Protein AF-A0A972XAM2-F1 (afdb_monomer_lite)

Foldseek 3Di:
DPPPVVVVVVCVVCVVVQVVQADPVRDGDCPDDPPPPQDADPVRPDRDPPDPDDDDPVRVVCCVVCVVVVLDDDDDPDDDDDDPPPVVPDRPDDDPVSVVLVVCLVCCLVCVVVDDLVVLLVQQLDPDPSSLLSSLLSLLVDPPSVVCLVVLLVQLVDPRPSNVLSSLNNCLSNLPLVCLVVLLVQCPPPPLSSLQSSLLSLQSHAQVSCLVCLQSLLVSLLVQFDDCVVAPPVCNQSNSSLSNLCCDQVGNNVQSLLVDDLVRNLSNLLSLCQGQALSSNCSNLNSLVPRDDLVSCLLCVVSLLCLLPPARNHNSVNSPNLSSLLSCLVQQALSSLVSLLVLLVPALPDDPSSLVSSLVSLLSFALSSLVSLVVLVVRLVVNPDPDPDDDPPRSSVSSVVSNVSNQFGPDGDDHQHSFKDFAEAEEEDQFKDKAQTDIDGSDPFDKDKAWDFAKPFWGWDDHPRIIITGGHPPDFFKIKTWMKMWGQDPSGIGIYDIYMYIYGNDDDDQAWWKFKDAPNDTPDTDGDSDPDDDLVPDDPVPRDVPVRIKMKTKDKDADQAWDKDKDKDWDQAFKWKDKQNRTFDGGHHGHPTGMDIGDIDTDHGRDIIIMMMMD

Sequence (615 aa):
MGGPLAAAAFFKEMSWHFDLARRCDGSFTYDGAEQFGPGSTEDNTYYGRSTWYGLSPTASHILSYAVPLKQLCISGKDIKPVKAGDETKAPAWLTKQEVADAIAAGRFEQDQKNLSVEELTKALGNWSPTVRCRAAWELVTRPDTRSLVPQLITALEGPDAWLRKGACEALGQFKAPEALPVFIRLLNHEDRGLRWLAARALGNFEADAVAPHVDALLQAFISNAQPNDPIDWSDPLQFANGALSKTLFNGKINAATAKAPKDLLLPALRIAMQLPAGYARCHSTNFLRNQLTAEDTLALTSEIVDMATVLPPGDQMFRNRPAAMEHLAKNLLTEGVSVALALQQVSCHGDAYEHNAGVSAIVKYGDAARWTLPALRQITANCAPDTFPIPPGSYFQQIVQTIDTISSAITAPAMISGLPVANPQVVATKAAKLITLKGVTPGNGPLTYAIVEEPAHGTLSGTPPSVTYTPSDGYQGTDRFTFTVSSETTSGKLESPAGTVSLIVGEAGTGLRGEYVKDGKRLANRVDPAVDFDWSTLPAEEKIDSADVKIQWNGQVLAPETGTYVFSTLSAGGVRLWVNGIRVINEPRDRPPRWTDGAPVDLVEGQRYDVKLAC

Secondary structure (DSSP, 8-state):
--HHHHHHHHHHHTHHHHHHHB-TTSPBP----GGG--PPPTTS-------S-SS-HHHHHHHHHHTTTT------TTPPPPPTT-GGGS--PPPHHHHHHHHHHHHHHHHGGGS-HHHHHHHTT-S-HHHHHHHHHHHHHSTTGGGGHHHHHHHHTSS-HHHHHHHHHHHHHHT-GGGHHHHHHHTT-S-HHHHHHHHHHHTTS-HHHHGGGHHHHHHHHHHT---TTTT-TTSTT-HHHHHHHHHHHHSTTHHHHTTS-HHHHHHHHHHHHH-SBHHHHGGGHHHHHHH--HHHHHHTHHHHHHHHHSPPSB-GGG--HHHHHHHHHHTTBTHHHHHHHHGGGG-TT--HHHHHHHHHHHHHTGGGGGGGHHHHHHHHHHT--SSSSPPTT-HHHHHHHHHHHHHH-------B--S-EE--EEEEESS-EEEE--EE-SSSSPEEEEEEE--SSEEEEEETTEEEEEEPTT--EEEEEEEEEEEEETTEEEEPPPEEEEEEES-----EEEEEEETTEEEEEEEES-----TTTS-TTT----TTEEEEEEEEEE-SSSEEE--EEEESS-EEEEETTEEEEEE-S--S-EEEEPPPEEE-TT-EEEEEEE-

pLDDT: mean 82.42, std 16.93, range [36.44, 98.56]

Radius of gyration: 33.56 Å; chains: 1; bounding box: 102×60×86 Å

Structure (mmCIF, N/CA/C/O backbone):
data_AF-A0A972XAM2-F1
#
_entry.id   AF-A0A972XAM2-F1
#
loop_
_atom_site.group_PDB
_atom_site.id
_atom_site.type_symbol
_atom_site.label_atom_id
_atom_site.label_alt_id
_atom_site.label_comp_id
_atom_site.label_asym_id
_atom_site.label_entity_id
_atom_site.label_seq_id
_atom_site.pdbx_PDB_ins_code
_atom_site.Cartn_x
_atom_site.Cartn_y
_atom_site.Cartn_z
_atom_site.occupancy
_atom_site.B_iso_or_equiv
_atom_site.auth_seq_id
_atom_site.auth_comp_id
_atom_site.auth_asym_id
_atom_site.auth_atom_id
_atom_site.pdbx_PDB_model_num
ATOM 1 N N . MET A 1 1 ? -16.313 12.005 -9.327 1.00 43.72 1 MET A N 1
ATOM 2 C CA . MET A 1 1 ? -17.689 11.489 -9.116 1.00 43.72 1 MET A CA 1
ATOM 3 C C . MET A 1 1 ? -18.483 11.709 -10.404 1.00 43.72 1 MET A C 1
ATOM 5 O O . MET A 1 1 ? -18.327 12.771 -10.991 1.00 43.72 1 MET A O 1
ATOM 9 N N . GLY A 1 2 ? -19.219 10.694 -10.881 1.00 43.75 2 GLY A N 1
ATOM 10 C CA . GLY A 1 2 ? -19.583 10.410 -12.290 1.00 43.75 2 GLY A CA 1
ATOM 11 C C . GLY A 1 2 ? -20.538 11.354 -13.046 1.00 43.75 2 GLY A C 1
ATOM 12 O O . GLY A 1 2 ? -21.367 10.892 -13.827 1.00 43.75 2 GLY A O 1
ATOM 13 N N . GLY A 1 3 ? -20.429 12.665 -12.847 1.00 46.34 3 GLY A N 1
ATOM 14 C CA . GLY A 1 3 ? -21.199 13.656 -13.595 1.00 46.34 3 GLY A CA 1
ATOM 15 C C . GLY A 1 3 ? -22.700 13.679 -13.260 1.00 46.34 3 GLY A C 1
ATOM 16 O O . GLY A 1 3 ? -23.169 12.939 -12.389 1.00 46.34 3 GLY A O 1
ATOM 17 N N . PRO A 1 4 ? -23.476 14.544 -13.938 1.00 47.03 4 PRO A N 1
ATOM 18 C CA . PRO A 1 4 ? -24.871 14.822 -13.586 1.00 47.03 4 PRO A CA 1
ATOM 19 C C . PRO A 1 4 ? -25.782 13.590 -13.640 1.00 47.03 4 PRO A C 1
ATOM 21 O O . PRO A 1 4 ? -26.701 13.472 -12.838 1.00 47.03 4 PRO A O 1
ATOM 24 N N . LEU A 1 5 ? -25.510 12.650 -14.551 1.00 52.50 5 LEU A N 1
ATOM 25 C CA . LEU A 1 5 ? -26.314 11.437 -14.723 1.00 52.50 5 LEU A CA 1
ATOM 26 C C . LEU A 1 5 ? -26.079 10.411 -13.608 1.00 52.50 5 LEU A C 1
ATOM 28 O O . LEU A 1 5 ? -27.045 9.840 -13.108 1.00 52.50 5 LEU A O 1
ATOM 32 N N . ALA A 1 6 ? -24.833 10.210 -13.165 1.00 44.62 6 ALA A N 1
ATOM 33 C CA . ALA A 1 6 ? -24.550 9.326 -12.033 1.00 44.62 6 ALA A CA 1
ATOM 34 C C . ALA A 1 6 ? -25.035 9.936 -10.713 1.00 44.62 6 ALA A C 1
ATOM 36 O O . ALA A 1 6 ? -25.575 9.224 -9.871 1.00 44.62 6 ALA A O 1
ATOM 37 N N . ALA A 1 7 ? -24.909 11.259 -10.557 1.00 42.69 7 ALA A N 1
ATOM 38 C CA . ALA A 1 7 ? -25.496 11.972 -9.428 1.00 42.69 7 ALA A CA 1
ATOM 39 C C . ALA A 1 7 ? -27.028 11.829 -9.422 1.00 42.69 7 ALA A C 1
ATOM 41 O O . ALA A 1 7 ? -27.604 11.500 -8.392 1.00 42.69 7 ALA A O 1
ATOM 42 N N . ALA A 1 8 ? -27.692 11.993 -10.570 1.00 51.84 8 ALA A N 1
ATOM 43 C CA . ALA A 1 8 ? -29.137 11.812 -10.683 1.00 51.84 8 ALA A CA 1
ATOM 44 C C . ALA A 1 8 ? -29.577 10.368 -10.393 1.00 51.84 8 ALA A C 1
ATOM 46 O O . ALA A 1 8 ? -30.571 10.173 -9.701 1.00 51.84 8 ALA A O 1
ATOM 47 N N . ALA A 1 9 ? -28.842 9.360 -10.874 1.00 57.94 9 ALA A N 1
ATOM 48 C CA . ALA A 1 9 ? -29.116 7.957 -10.563 1.00 57.94 9 ALA A CA 1
ATOM 49 C C . ALA A 1 9 ? -28.961 7.674 -9.060 1.00 57.94 9 ALA A C 1
ATOM 51 O O . ALA A 1 9 ? -29.863 7.107 -8.450 1.00 57.94 9 ALA A O 1
ATOM 52 N N . PHE A 1 10 ? -27.881 8.162 -8.446 1.00 52.53 10 PHE A N 1
ATOM 53 C CA . PHE A 1 10 ? -27.646 8.050 -7.008 1.00 52.53 10 PHE A CA 1
ATOM 54 C C . PHE A 1 10 ? -28.742 8.736 -6.182 1.00 52.53 10 PHE A C 1
ATOM 56 O O . PHE A 1 10 ? -29.304 8.128 -5.277 1.00 52.53 10 PHE A O 1
ATOM 63 N N . PHE A 1 11 ? -29.113 9.976 -6.515 1.00 50.47 11 PHE A N 1
ATOM 64 C CA . PHE A 1 11 ? -30.187 10.689 -5.817 1.00 50.47 11 PHE A CA 1
ATOM 65 C C . PHE A 1 11 ? -31.563 10.062 -6.047 1.00 50.47 11 PHE A C 1
ATOM 67 O O . PHE A 1 11 ? -32.406 10.104 -5.155 1.00 50.47 11 PHE A O 1
ATOM 74 N N . LYS A 1 12 ? -31.796 9.443 -7.207 1.00 60.50 12 LYS A N 1
ATOM 75 C CA . LYS A 1 12 ? -33.017 8.678 -7.471 1.00 60.50 12 LYS A CA 1
ATOM 76 C C . LYS A 1 12 ? -33.089 7.440 -6.579 1.00 60.50 12 LYS A C 1
ATOM 78 O O . LYS A 1 12 ? -34.146 7.182 -6.008 1.00 60.50 12 LYS A O 1
ATOM 83 N N . GLU A 1 13 ? -31.980 6.727 -6.399 1.00 50.25 13 GLU A N 1
ATOM 84 C CA . GLU A 1 13 ? -31.909 5.581 -5.485 1.00 50.25 13 GLU A CA 1
ATOM 85 C C . GLU A 1 13 ? -31.932 5.981 -4.009 1.00 50.25 13 GLU A C 1
ATOM 87 O O . GLU A 1 13 ? -32.434 5.219 -3.197 1.00 50.25 13 GLU A O 1
ATOM 92 N N . MET A 1 14 ? -31.455 7.177 -3.660 1.00 46.16 14 MET A N 1
ATOM 93 C CA . MET A 1 14 ? -31.476 7.736 -2.300 1.00 46.16 14 MET A CA 1
ATOM 94 C C . MET A 1 14 ? -32.722 8.591 -2.019 1.00 46.16 14 MET A C 1
ATOM 96 O O . MET A 1 14 ? -32.838 9.188 -0.954 1.00 46.16 14 MET A O 1
ATOM 100 N N . SER A 1 15 ? -33.678 8.671 -2.946 1.00 58.16 15 SER A N 1
ATOM 101 C CA . SER A 1 15 ? -34.875 9.516 -2.794 1.00 58.16 15 SER A CA 1
ATOM 102 C C . SER A 1 15 ? -35.706 9.153 -1.556 1.00 58.16 15 SER A C 1
ATOM 104 O O . SER A 1 15 ? -36.197 10.037 -0.855 1.00 58.16 15 SER A O 1
ATOM 106 N N . TRP A 1 16 ? -35.753 7.865 -1.203 1.00 54.59 16 TRP A N 1
ATOM 107 C CA . TRP A 1 16 ? -36.404 7.366 0.012 1.00 54.59 16 TRP A CA 1
ATOM 108 C C . TRP A 1 16 ? -35.805 7.942 1.307 1.00 54.59 16 TRP A C 1
ATOM 110 O O . TRP A 1 16 ? -36.517 8.086 2.298 1.00 54.59 16 TRP A O 1
ATOM 120 N N . HIS A 1 17 ? -34.516 8.297 1.319 1.00 49.75 17 HIS A N 1
ATOM 121 C CA . HIS A 1 17 ? -33.865 8.900 2.484 1.00 49.75 17 HIS A CA 1
ATOM 122 C C . HIS A 1 17 ? -34.418 10.305 2.755 1.00 49.75 17 HIS A C 1
ATOM 124 O O . HIS A 1 17 ? -34.738 10.643 3.895 1.00 49.75 17 HIS A O 1
ATOM 130 N N . PHE A 1 18 ? -34.605 11.103 1.701 1.00 54.03 18 PHE A N 1
ATOM 131 C CA . PHE A 1 18 ? -35.238 12.416 1.816 1.00 54.03 18 PHE A CA 1
ATOM 132 C C . PHE A 1 18 ? -36.709 12.291 2.221 1.00 54.03 18 PHE A C 1
ATOM 134 O O . PHE A 1 18 ? -37.197 13.096 3.009 1.00 54.03 18 PHE A O 1
ATOM 141 N N . ASP A 1 19 ? -37.400 11.245 1.772 1.00 55.06 19 ASP A N 1
ATOM 142 C CA . ASP A 1 19 ? -38.774 10.958 2.190 1.00 55.06 19 ASP A CA 1
ATOM 143 C C . ASP A 1 19 ? -38.893 10.613 3.683 1.00 55.06 19 ASP A C 1
ATOM 145 O O . ASP A 1 19 ? -39.891 10.974 4.305 1.00 55.06 19 ASP A O 1
ATOM 149 N N . LEU A 1 20 ? -37.870 9.986 4.277 1.00 50.75 20 LEU A N 1
ATOM 150 C CA . LEU A 1 20 ? -37.796 9.711 5.719 1.00 50.75 20 LEU A CA 1
ATOM 151 C C . LEU A 1 20 ? -37.474 10.956 6.562 1.00 50.75 20 LEU A C 1
ATOM 153 O O . LEU A 1 20 ? -37.907 11.044 7.709 1.00 50.75 20 LEU A O 1
ATOM 157 N N . ALA A 1 21 ? -36.722 11.914 6.015 1.00 49.22 21 ALA A N 1
ATOM 158 C CA . ALA A 1 21 ? -36.339 13.155 6.701 1.00 49.22 21 ALA A CA 1
ATOM 159 C C . ALA A 1 21 ? -37.364 14.301 6.536 1.00 49.22 21 ALA A C 1
ATOM 161 O O . ALA A 1 21 ? -37.216 15.377 7.133 1.00 49.22 21 ALA A O 1
ATOM 162 N N . ARG A 1 22 ? -38.397 14.083 5.712 1.00 50.16 22 ARG A N 1
ATOM 163 C CA . ARG A 1 22 ? -39.429 15.056 5.340 1.00 50.16 22 ARG A CA 1
ATOM 164 C C . ARG A 1 22 ? -40.569 15.083 6.357 1.00 50.16 22 ARG A C 1
ATOM 166 O O . ARG A 1 22 ? -41.157 14.061 6.702 1.00 50.16 22 ARG A O 1
ATOM 173 N N . ARG A 1 23 ? -40.918 16.283 6.816 1.00 50.38 23 ARG A N 1
ATOM 174 C CA . ARG A 1 23 ? -42.049 16.534 7.713 1.00 50.38 23 ARG A CA 1
ATOM 175 C C . ARG A 1 23 ? -43.384 16.393 6.984 1.00 50.38 23 ARG A C 1
ATOM 177 O O . ARG A 1 23 ? -43.473 16.422 5.755 1.00 50.38 23 ARG A O 1
ATOM 184 N N . CYS A 1 24 ? -44.453 16.264 7.767 1.00 47.69 24 CYS A N 1
ATOM 185 C CA . CYS A 1 24 ? -45.819 16.107 7.264 1.00 47.69 24 CYS A CA 1
ATOM 186 C C . CYS A 1 24 ? -46.345 17.320 6.472 1.00 47.69 24 CYS A C 1
ATOM 188 O O . CYS A 1 24 ? -47.327 17.171 5.742 1.00 47.69 24 CYS A O 1
ATOM 190 N N . ASP A 1 25 ? -45.694 18.479 6.596 1.00 53.75 25 ASP A N 1
ATOM 191 C CA . ASP A 1 25 ? -45.955 19.718 5.854 1.00 53.75 25 ASP A CA 1
ATOM 192 C C . ASP A 1 25 ? -45.084 19.869 4.589 1.00 53.75 25 ASP A C 1
ATOM 194 O O . ASP A 1 25 ? -45.175 20.875 3.891 1.00 53.75 25 ASP A O 1
ATOM 198 N N . GLY A 1 26 ? -44.251 18.872 4.271 1.00 47.84 26 GLY A N 1
ATOM 199 C CA . GLY A 1 26 ? -43.351 18.895 3.119 1.00 47.84 26 GLY A CA 1
ATOM 200 C C . GLY A 1 26 ? -42.040 19.648 3.354 1.00 47.84 26 GLY A C 1
ATOM 201 O O . GLY A 1 26 ? -41.194 19.651 2.461 1.00 47.84 26 GLY A O 1
ATOM 202 N N . SER A 1 27 ? -41.838 20.240 4.536 1.00 49.47 27 SER A N 1
ATOM 203 C CA . SER A 1 27 ? -40.547 20.810 4.918 1.00 49.47 27 SER A CA 1
ATOM 204 C C . SER A 1 27 ? -39.536 19.708 5.244 1.00 49.47 27 SER A C 1
ATOM 206 O O . SER A 1 27 ? -39.891 18.594 5.635 1.00 49.47 27 SER A O 1
ATOM 208 N N . PHE A 1 28 ? -38.253 20.013 5.084 1.00 46.19 28 PHE A N 1
ATOM 209 C CA . PHE A 1 28 ? -37.171 19.148 5.541 1.00 46.19 28 PHE A CA 1
ATOM 210 C C . PHE A 1 28 ? -36.612 19.714 6.836 1.00 46.19 28 PHE A C 1
ATOM 212 O O . PHE A 1 28 ? -36.442 20.926 6.976 1.00 46.19 28 PHE A O 1
ATOM 219 N N . THR A 1 29 ? -36.325 18.836 7.789 1.00 49.94 29 THR A N 1
ATOM 220 C CA . THR A 1 29 ? -35.647 19.246 9.018 1.00 49.94 29 THR A CA 1
ATOM 221 C C . THR A 1 29 ? -34.199 19.591 8.661 1.00 49.94 29 THR A C 1
ATOM 223 O O . THR A 1 29 ? -33.485 18.746 8.125 1.00 49.94 29 THR A O 1
ATOM 226 N N . TYR A 1 30 ? -33.766 20.831 8.905 1.00 43.16 30 TYR A N 1
ATOM 227 C CA . TYR A 1 30 ? -32.362 21.213 8.744 1.00 43.16 30 TYR A CA 1
ATOM 228 C C . TYR A 1 30 ? -31.538 20.552 9.857 1.00 43.16 30 TYR A C 1
ATOM 230 O O . TYR A 1 30 ? -31.537 21.018 10.993 1.00 43.16 30 TYR A O 1
ATOM 238 N N . ASP A 1 31 ? -30.860 19.452 9.537 1.00 44.59 31 ASP A N 1
ATOM 239 C CA . ASP A 1 31 ? -30.023 18.683 10.470 1.00 44.59 31 ASP A CA 1
ATOM 240 C C . ASP A 1 31 ? -28.552 19.127 10.407 1.00 44.59 31 ASP A C 1
ATOM 242 O O . ASP A 1 31 ? -27.666 18.320 10.161 1.00 44.59 31 ASP A O 1
ATOM 246 N N . GLY A 1 32 ? -28.325 20.442 10.533 1.00 39.44 32 GLY A N 1
ATOM 247 C CA . GLY A 1 32 ? -27.028 21.138 10.553 1.00 39.44 32 GLY A CA 1
ATOM 248 C C . GLY A 1 32 ? -25.772 20.313 10.230 1.00 39.44 32 GLY A C 1
ATOM 249 O O . GLY A 1 32 ? -25.305 19.520 11.045 1.00 39.44 32 GLY A O 1
ATOM 250 N N . ALA A 1 33 ? -25.157 20.581 9.076 1.00 36.44 33 ALA A N 1
ATOM 251 C CA . ALA A 1 33 ? -23.809 20.099 8.789 1.00 36.44 33 ALA A CA 1
ATOM 252 C C . ALA A 1 33 ? -22.767 20.808 9.682 1.00 36.44 33 ALA A C 1
ATOM 254 O O . ALA A 1 33 ? -22.862 22.013 9.930 1.00 36.44 33 ALA A O 1
ATOM 255 N N . GLU A 1 34 ? -21.737 20.063 10.096 1.00 42.72 34 GLU A N 1
ATOM 256 C CA . GLU A 1 34 ? -20.643 20.427 11.020 1.00 42.72 34 GLU A CA 1
ATOM 257 C C . GLU A 1 34 ? -19.979 21.801 10.833 1.00 42.72 34 GLU A C 1
ATOM 259 O O . GLU A 1 34 ? -19.370 22.315 11.769 1.00 42.72 34 GLU A O 1
ATOM 264 N N . GLN A 1 35 ? -20.064 22.419 9.653 1.00 37.56 35 GLN A N 1
ATOM 265 C CA . GLN A 1 35 ? -19.374 23.681 9.366 1.00 37.56 35 GLN A CA 1
ATOM 266 C C . GLN A 1 35 ? -20.064 24.921 9.958 1.00 37.56 35 GLN A C 1
ATOM 268 O O . GLN A 1 35 ? -19.461 25.993 9.968 1.00 37.56 35 GLN A O 1
ATOM 273 N N . PHE A 1 36 ? -21.293 24.793 10.474 1.00 36.88 36 PHE A N 1
ATOM 274 C CA . PHE A 1 36 ? -22.099 25.940 10.920 1.00 36.88 36 PHE A CA 1
ATOM 275 C C . PHE A 1 36 ? -22.473 25.931 12.414 1.00 36.88 36 PHE A C 1
ATOM 277 O O . PHE A 1 36 ? -23.221 26.798 12.860 1.00 36.88 36 PHE A O 1
ATOM 284 N N . GLY A 1 37 ? -21.905 25.014 13.208 1.00 40.12 37 GLY A N 1
ATOM 285 C CA . GLY A 1 37 ? -22.132 24.944 14.657 1.00 40.12 37 GLY A CA 1
ATOM 286 C C . GLY A 1 37 ? -23.519 24.408 15.053 1.00 40.12 37 GLY A C 1
ATOM 287 O O . GLY A 1 37 ? -24.310 24.030 14.188 1.00 40.12 37 GLY A O 1
ATOM 288 N N . PRO A 1 38 ? -23.824 24.318 16.366 1.00 42.91 38 PRO A N 1
ATOM 289 C CA . PRO A 1 38 ? -25.131 23.869 16.834 1.00 42.91 38 PRO A CA 1
ATOM 290 C C . PRO A 1 38 ? -26.201 24.873 16.392 1.00 42.91 38 PRO A C 1
ATOM 292 O O . PRO A 1 38 ? -26.250 25.995 16.892 1.00 42.91 38 PRO A O 1
ATOM 295 N N . GLY A 1 39 ? -27.057 24.474 15.455 1.00 42.88 39 GLY A N 1
ATOM 296 C CA . GLY A 1 39 ? -28.258 25.235 15.130 1.00 42.88 39 GLY A CA 1
ATOM 297 C C . GLY A 1 39 ? -29.283 25.084 16.252 1.00 42.88 39 GLY A C 1
ATOM 298 O O . GLY A 1 39 ? -29.657 23.963 16.588 1.00 42.88 39 GLY A O 1
ATOM 299 N N . SER A 1 40 ? -29.738 26.197 16.825 1.00 44.91 40 SER A N 1
ATOM 300 C CA . SER A 1 40 ? -30.947 26.250 17.653 1.00 44.91 40 SER A CA 1
ATOM 301 C C . SER A 1 40 ? -32.102 26.785 16.812 1.00 44.91 40 SER A C 1
ATOM 303 O O . SER A 1 40 ? -31.956 27.816 16.153 1.00 44.91 40 SER A O 1
ATOM 305 N N . THR A 1 41 ? -33.256 26.128 16.849 1.00 48.50 41 THR A N 1
ATOM 306 C CA . THR A 1 41 ? -34.515 26.736 16.400 1.00 48.50 41 THR A CA 1
ATOM 307 C C . THR A 1 41 ? -34.987 27.772 17.430 1.00 48.50 41 THR A C 1
ATOM 309 O O . THR A 1 41 ? -34.676 27.650 18.614 1.00 48.50 41 THR A O 1
ATOM 312 N N . GLU A 1 42 ? -35.743 28.794 17.004 1.00 45.09 42 GLU A N 1
ATOM 313 C CA . GLU A 1 42 ? -36.267 29.861 17.889 1.00 45.09 42 GLU A CA 1
ATOM 314 C C . GLU A 1 42 ? -37.123 29.335 19.056 1.00 45.09 42 GLU A C 1
ATOM 316 O O . GLU A 1 42 ? -37.267 30.005 20.075 1.00 45.09 42 GLU A O 1
ATOM 321 N N . ASP A 1 43 ? -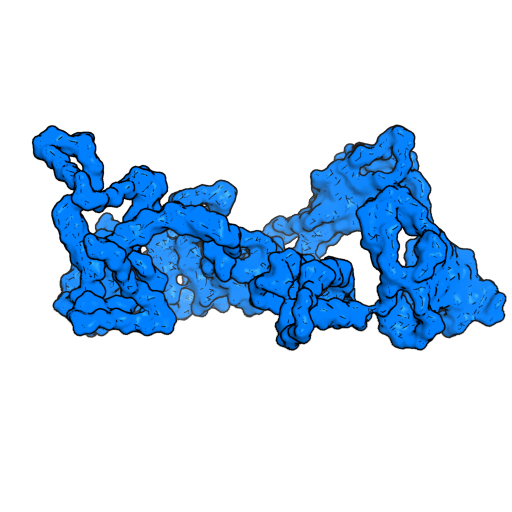37.669 28.125 18.934 1.00 50.66 43 ASP A N 1
ATOM 322 C CA . ASP A 1 43 ? -38.497 27.477 19.950 1.00 50.66 43 ASP A CA 1
ATOM 323 C C . ASP A 1 43 ? -37.708 26.596 20.939 1.00 50.66 43 ASP A C 1
ATOM 325 O O . ASP A 1 43 ? -38.317 25.928 21.775 1.00 50.66 43 ASP A O 1
ATOM 329 N N . ASN A 1 44 ? -36.368 26.580 20.873 1.00 42.97 44 ASN A N 1
ATOM 330 C CA . ASN A 1 44 ? -35.498 25.766 21.734 1.00 42.97 44 ASN A CA 1
ATOM 331 C C . ASN A 1 44 ? -35.802 24.253 21.714 1.00 42.97 44 ASN A C 1
ATOM 333 O O . ASN A 1 44 ? -35.341 23.514 22.587 1.00 42.97 44 ASN A O 1
ATOM 337 N N . THR A 1 45 ? -36.535 23.752 20.717 1.00 45.03 45 THR A N 1
ATOM 338 C CA . THR A 1 45 ? -36.843 22.316 20.615 1.00 45.03 45 THR A CA 1
ATOM 339 C C . THR A 1 45 ? -35.668 21.488 20.090 1.00 45.03 45 THR A C 1
ATOM 341 O O . THR A 1 45 ? -35.720 20.257 20.125 1.00 45.03 45 THR A O 1
ATOM 344 N N . TYR A 1 46 ? -34.581 22.141 19.657 1.00 46.88 46 TYR A N 1
ATOM 345 C CA . TYR A 1 46 ? -33.408 21.480 19.097 1.00 46.88 46 TYR A CA 1
ATOM 346 C C . TYR A 1 46 ? -32.095 21.956 19.736 1.00 46.88 46 TYR A C 1
ATOM 348 O O . TYR A 1 46 ? -31.610 23.054 19.475 1.00 46.88 46 TYR A O 1
ATOM 356 N N . TYR A 1 47 ? -31.499 21.079 20.550 1.00 42.88 47 TYR A N 1
ATOM 357 C CA . TYR A 1 47 ? -30.099 21.128 20.987 1.00 42.88 47 TYR A CA 1
ATOM 358 C C . TYR A 1 47 ? -29.393 19.876 20.455 1.00 42.88 47 TYR A C 1
ATOM 360 O O . TYR A 1 47 ? -29.169 18.907 21.178 1.00 42.88 47 TYR A O 1
ATOM 368 N N . GLY A 1 48 ? -29.086 19.864 19.161 1.00 43.19 48 GLY A N 1
ATOM 369 C CA . GLY A 1 48 ? -28.277 18.815 18.553 1.00 43.19 48 GLY A CA 1
ATOM 370 C C . GLY A 1 48 ? -26.842 19.292 18.384 1.00 43.19 48 GLY A C 1
ATOM 371 O O . GLY A 1 48 ? -26.534 19.968 17.409 1.00 43.19 48 GLY A O 1
ATOM 372 N N . ARG A 1 49 ? -25.928 18.914 19.287 1.00 40.69 49 ARG A N 1
ATOM 373 C CA . ARG A 1 49 ? -24.538 18.706 18.854 1.00 40.69 49 ARG A CA 1
ATOM 374 C C . ARG A 1 49 ? -24.574 17.438 18.007 1.00 40.69 49 ARG A C 1
ATOM 376 O O . ARG A 1 49 ? -24.380 16.354 18.550 1.00 40.69 49 ARG A O 1
ATOM 383 N N . SER A 1 50 ? -24.915 17.548 16.723 1.00 40.88 50 SER A N 1
ATOM 384 C CA . SER A 1 50 ? -24.837 16.415 15.805 1.00 40.88 50 SER A CA 1
ATOM 385 C C . SER A 1 50 ? -23.363 16.020 15.715 1.00 40.88 50 SER A C 1
ATOM 387 O O . SER A 1 50 ? -22.537 16.659 15.072 1.00 40.88 50 SER A O 1
ATOM 389 N N . THR A 1 51 ? -22.977 15.003 16.481 1.00 40.06 51 THR A N 1
ATOM 390 C CA . THR A 1 51 ? -21.642 14.429 16.384 1.00 40.06 51 THR A CA 1
ATOM 391 C C . THR A 1 51 ? -21.611 13.577 15.119 1.00 40.06 51 THR A C 1
ATOM 393 O O . THR A 1 51 ? -22.144 12.471 15.125 1.00 40.06 51 THR A O 1
ATOM 396 N N . TRP A 1 52 ? -21.010 14.115 14.054 1.00 40.62 52 TRP A N 1
ATOM 397 C CA . TRP A 1 52 ? -20.515 13.452 12.834 1.00 40.62 52 TRP A CA 1
ATOM 398 C C . TRP A 1 52 ? -21.514 12.671 11.943 1.00 40.62 52 TRP A C 1
ATOM 400 O O . TRP A 1 52 ? -21.200 12.399 10.789 1.00 40.62 52 TRP A O 1
ATOM 410 N N . TYR A 1 53 ? -22.725 12.327 12.389 1.00 41.84 53 TYR A N 1
ATOM 411 C CA . TYR A 1 53 ? -23.625 11.466 11.611 1.00 41.84 53 TYR A CA 1
ATOM 412 C C . TYR A 1 53 ? -25.077 11.955 11.689 1.00 41.84 53 TYR A C 1
ATOM 414 O O . TYR A 1 53 ? -25.715 11.848 12.736 1.00 41.84 53 TYR A O 1
ATOM 422 N N . GLY A 1 54 ? -25.593 12.489 10.575 1.00 40.22 54 GLY A N 1
ATOM 423 C CA . GLY A 1 54 ? -27.035 12.638 10.359 1.00 40.22 54 GLY A CA 1
ATOM 424 C C . GLY A 1 54 ? -27.725 11.271 10.434 1.00 40.22 54 GLY A C 1
ATOM 425 O O . GLY A 1 54 ? -27.108 10.258 10.099 1.00 40.22 54 GLY A O 1
ATOM 426 N N . LEU A 1 55 ? -28.984 11.252 10.893 1.00 47.94 55 LEU A N 1
ATOM 427 C CA . LEU A 1 55 ? -29.672 10.077 11.468 1.00 47.94 55 LEU A CA 1
ATOM 428 C C . LEU A 1 55 ? -28.948 9.518 12.705 1.00 47.94 55 LEU A C 1
ATOM 430 O O . LEU A 1 55 ? -27.765 9.184 12.677 1.00 47.94 55 LEU A O 1
ATOM 434 N N . SER A 1 56 ? -29.683 9.354 13.813 1.00 47.91 56 SER A N 1
ATOM 435 C CA . SER A 1 56 ? -29.105 8.755 15.021 1.00 47.91 56 SER A CA 1
ATOM 436 C C . SER A 1 56 ? -28.485 7.383 14.692 1.00 47.91 56 SER A C 1
ATOM 438 O O . SER A 1 56 ? -29.015 6.668 13.836 1.00 47.91 56 SER A O 1
ATOM 440 N N . PRO A 1 57 ? -27.396 6.964 15.365 1.00 43.34 57 PRO A N 1
ATOM 441 C CA . PRO A 1 57 ? -26.746 5.673 15.114 1.00 43.34 57 PRO A CA 1
ATOM 442 C C . PRO A 1 57 ? -27.719 4.487 15.110 1.00 43.34 57 PRO A C 1
ATOM 444 O O . PRO A 1 57 ? -27.537 3.531 14.362 1.00 43.34 57 PRO A O 1
ATOM 447 N N . THR A 1 58 ? -28.791 4.576 15.897 1.00 45.56 58 THR A N 1
ATOM 448 C CA . THR A 1 58 ? -29.896 3.616 15.921 1.00 45.56 58 THR A CA 1
ATOM 449 C C . THR A 1 58 ? -30.672 3.588 14.605 1.00 45.56 58 THR A C 1
ATOM 451 O O . THR A 1 58 ? -30.904 2.512 14.061 1.00 45.56 58 THR A O 1
ATOM 454 N N . ALA A 1 59 ? -31.043 4.747 14.061 1.00 51.88 59 ALA A N 1
ATOM 455 C CA . ALA A 1 59 ? -31.751 4.833 12.790 1.00 51.88 59 ALA A CA 1
ATOM 456 C C . ALA A 1 59 ? -30.865 4.354 11.627 1.00 51.88 59 ALA A C 1
ATOM 458 O O . ALA A 1 59 ? -31.301 3.543 10.814 1.00 51.88 59 ALA A O 1
ATOM 459 N N . SER A 1 60 ? -29.590 4.744 11.609 1.00 50.44 60 SER A N 1
ATOM 460 C CA . SER A 1 60 ? -28.618 4.290 10.605 1.00 50.44 60 SER A CA 1
ATOM 461 C C . SER A 1 60 ? -28.336 2.785 10.689 1.00 50.44 60 SER A C 1
ATOM 463 O O . SER A 1 60 ? -28.236 2.126 9.654 1.00 50.44 60 SER A O 1
ATOM 465 N N . HIS A 1 61 ? -28.269 2.209 11.895 1.00 46.31 61 HIS A N 1
ATOM 466 C CA . HIS A 1 61 ? -28.104 0.765 12.093 1.00 46.31 61 HIS A CA 1
ATOM 467 C C . HIS A 1 61 ? -29.330 -0.022 11.616 1.00 46.31 61 HIS A C 1
ATOM 469 O O . HIS A 1 61 ? -29.175 -1.002 10.892 1.00 46.31 61 HIS A O 1
ATOM 475 N N . ILE A 1 62 ? -30.540 0.436 11.959 1.00 52.81 62 ILE A N 1
ATOM 476 C CA . ILE A 1 62 ? -31.795 -0.190 11.517 1.00 52.81 62 ILE A CA 1
ATOM 477 C C . ILE A 1 62 ? -31.893 -0.160 9.992 1.00 52.81 62 ILE A C 1
ATOM 479 O O . ILE A 1 62 ? -32.174 -1.188 9.383 1.00 52.81 62 ILE A O 1
ATOM 483 N N . LEU A 1 63 ? -31.601 0.983 9.365 1.00 56.38 63 LEU A N 1
ATOM 484 C CA . LEU A 1 63 ? -31.608 1.110 7.907 1.00 56.38 63 LEU A CA 1
ATOM 485 C C . LEU A 1 63 ? -30.550 0.200 7.256 1.00 56.38 63 LEU A C 1
ATOM 487 O O . LEU A 1 63 ? -30.877 -0.554 6.343 1.00 56.38 63 LEU A O 1
ATOM 491 N N . SER A 1 64 ? -29.311 0.202 7.757 1.00 47.09 64 SER A N 1
ATOM 492 C CA . SER A 1 64 ? -28.213 -0.611 7.201 1.00 47.09 64 SER A CA 1
ATOM 493 C C . SER A 1 64 ? -28.444 -2.118 7.353 1.00 47.09 64 SER A C 1
ATOM 495 O O . SER A 1 64 ? -28.041 -2.888 6.487 1.00 47.09 64 SER A O 1
ATOM 497 N N . TYR A 1 65 ? -29.101 -2.548 8.432 1.00 48.41 65 TYR A N 1
ATOM 498 C CA . TYR A 1 65 ? -29.459 -3.949 8.660 1.00 48.41 65 TYR A CA 1
ATOM 499 C C . TYR A 1 65 ? -30.672 -4.381 7.827 1.00 48.41 65 TYR A C 1
ATOM 501 O O . TYR A 1 65 ? -30.658 -5.443 7.209 1.00 48.41 65 TYR A O 1
ATOM 509 N N . ALA A 1 66 ? -31.728 -3.566 7.782 1.00 52.44 66 ALA A N 1
ATOM 510 C CA . ALA A 1 66 ? -32.998 -3.960 7.179 1.00 52.44 66 ALA A CA 1
ATOM 511 C C . ALA A 1 66 ? -33.047 -3.782 5.649 1.00 52.44 66 ALA A C 1
ATOM 513 O O . ALA A 1 66 ? -33.832 -4.470 4.989 1.00 52.44 66 ALA A O 1
ATOM 514 N N . VAL A 1 67 ? -32.210 -2.914 5.062 1.00 53.66 67 VAL A N 1
ATOM 515 C CA . VAL A 1 67 ? -32.142 -2.717 3.600 1.00 53.66 67 VAL A CA 1
ATOM 516 C C . VAL A 1 67 ? -31.672 -3.981 2.857 1.00 53.66 67 VAL A C 1
ATOM 518 O O . VAL A 1 67 ? -32.406 -4.427 1.972 1.00 53.66 67 VAL A O 1
ATOM 521 N N . PRO A 1 68 ? -30.544 -4.634 3.212 1.00 45.84 68 PRO A N 1
ATOM 522 C CA . PRO A 1 68 ? -30.116 -5.879 2.562 1.00 45.84 68 PRO A CA 1
ATOM 523 C C . PRO A 1 68 ? -31.128 -7.018 2.717 1.00 45.84 68 PR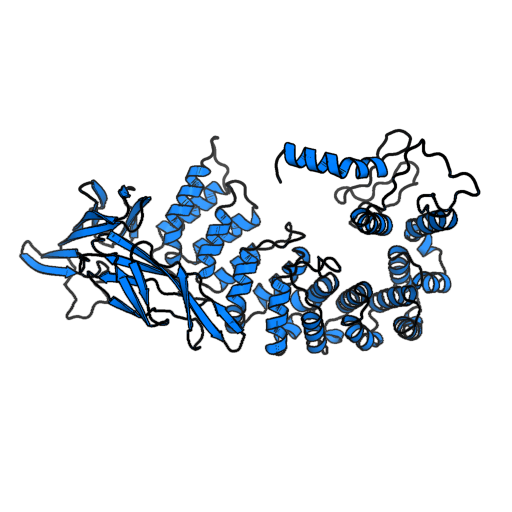O A C 1
ATOM 525 O O . PRO A 1 68 ? -31.293 -7.841 1.819 1.00 45.84 68 PRO A O 1
ATOM 528 N N . LEU A 1 69 ? -31.846 -7.037 3.842 1.00 51.16 69 LEU A N 1
ATOM 529 C CA . LEU A 1 69 ? -32.878 -8.032 4.132 1.00 51.16 69 LEU A CA 1
ATOM 530 C C . LEU A 1 69 ? -34.184 -7.784 3.366 1.00 51.16 69 LEU A C 1
ATOM 532 O O . LEU A 1 69 ? -35.081 -8.623 3.416 1.00 51.16 69 LEU A O 1
ATOM 536 N N . LYS A 1 70 ? -34.313 -6.647 2.662 1.00 54.16 70 LYS A N 1
ATOM 537 C CA . LYS A 1 70 ? -35.566 -6.172 2.049 1.00 54.16 70 LYS A CA 1
ATOM 538 C C . LYS A 1 70 ? -36.716 -6.086 3.059 1.00 54.16 70 LYS A C 1
ATOM 540 O O . LYS A 1 70 ? -37.875 -6.296 2.714 1.00 54.16 70 LYS A O 1
ATOM 545 N N . GLN A 1 71 ? -36.386 -5.782 4.312 1.00 50.53 71 GLN A N 1
ATOM 546 C CA . GLN A 1 71 ? -37.334 -5.695 5.424 1.00 50.53 71 GLN A CA 1
ATOM 547 C C . GLN A 1 71 ? -37.687 -4.247 5.791 1.00 50.53 71 GLN A C 1
ATOM 549 O O . GLN A 1 71 ? -38.434 -4.014 6.738 1.00 50.53 71 GLN A O 1
ATOM 554 N N . LEU A 1 72 ? -37.192 -3.258 5.038 1.00 54.84 72 LEU A N 1
ATOM 555 C CA . LEU A 1 72 ? -37.551 -1.858 5.245 1.00 54.84 72 LEU A CA 1
ATOM 556 C C . LEU A 1 72 ? -38.995 -1.587 4.787 1.00 54.84 72 LEU A C 1
ATOM 558 O O . LEU A 1 72 ? -39.294 -1.654 3.596 1.00 54.84 72 LEU A O 1
ATOM 562 N N . CYS A 1 73 ? -39.883 -1.232 5.717 1.00 53.31 73 CYS A N 1
ATOM 563 C CA . CYS A 1 73 ? -41.244 -0.786 5.409 1.00 53.31 73 CYS A CA 1
ATOM 564 C C . CYS A 1 73 ? -41.372 0.718 5.698 1.00 53.31 73 CYS A C 1
ATOM 566 O O . CYS A 1 73 ? -41.428 1.121 6.857 1.00 53.31 73 CYS A O 1
ATOM 568 N N . ILE A 1 74 ? -41.425 1.554 4.654 1.00 51.50 74 ILE A N 1
ATOM 569 C CA . ILE A 1 74 ? -41.715 2.991 4.791 1.00 51.50 74 ILE A CA 1
ATOM 570 C C . ILE A 1 74 ? -43.235 3.156 4.827 1.00 51.50 74 ILE A C 1
ATOM 572 O O . ILE A 1 74 ? -43.920 2.922 3.829 1.00 51.50 74 ILE A O 1
ATOM 576 N N . SER A 1 75 ? -43.788 3.533 5.979 1.00 52.09 75 SER A N 1
ATOM 577 C CA . SER A 1 75 ? -45.223 3.766 6.117 1.00 52.09 75 SER A CA 1
ATOM 578 C C . SER A 1 75 ? -45.608 5.122 5.528 1.00 52.09 75 SER A C 1
ATOM 580 O O . SER A 1 75 ? -45.551 6.161 6.181 1.00 52.09 75 SER A O 1
ATOM 582 N N . GLY A 1 76 ? -46.030 5.111 4.264 1.00 44.59 76 GLY A N 1
ATOM 583 C CA . GLY A 1 76 ? -46.766 6.232 3.684 1.00 44.59 76 GLY A CA 1
ATOM 584 C C . GLY A 1 76 ? -48.059 6.524 4.463 1.00 44.59 76 GLY A C 1
ATOM 585 O O . GLY A 1 76 ? -48.597 5.659 5.156 1.00 44.59 76 GLY A O 1
ATOM 586 N N . LYS A 1 77 ? -48.577 7.749 4.308 1.00 40.75 77 LYS A N 1
ATOM 587 C CA . LYS A 1 77 ? -49.732 8.331 5.028 1.00 40.75 77 LYS A CA 1
ATOM 588 C C . LYS A 1 77 ? -51.046 7.520 4.933 1.00 40.75 77 LYS A C 1
ATOM 590 O O . LYS A 1 77 ? -51.963 7.787 5.702 1.00 40.75 77 LYS A O 1
ATOM 595 N N . ASP A 1 78 ? -51.114 6.522 4.045 1.00 43.94 78 ASP A N 1
ATOM 596 C CA . ASP A 1 78 ? -52.338 5.802 3.661 1.00 43.94 78 ASP A CA 1
ATOM 597 C C . ASP A 1 78 ? -52.338 4.291 3.982 1.00 43.94 78 ASP A C 1
ATOM 599 O O . ASP A 1 78 ? -53.209 3.552 3.511 1.00 43.94 78 ASP A O 1
ATOM 603 N N . ILE A 1 79 ? -51.391 3.788 4.785 1.00 49.44 79 ILE A N 1
ATOM 604 C CA . ILE A 1 79 ? -51.395 2.365 5.168 1.00 49.44 79 ILE A CA 1
ATOM 605 C C . ILE A 1 79 ? -52.438 2.110 6.266 1.00 49.44 79 ILE A C 1
ATOM 607 O O . ILE A 1 79 ? -52.362 2.650 7.369 1.00 49.44 79 ILE A O 1
ATOM 611 N N . LYS A 1 80 ? -53.425 1.257 5.964 1.00 50.50 80 LYS A N 1
ATOM 612 C CA . LYS A 1 80 ? -54.485 0.870 6.907 1.00 50.50 80 LYS A CA 1
ATOM 613 C C . LYS A 1 80 ? -53.954 -0.149 7.929 1.00 50.50 80 LYS A C 1
ATOM 615 O O . LYS A 1 80 ? -53.304 -1.109 7.515 1.00 50.50 80 LYS A O 1
ATOM 620 N N . PRO A 1 81 ? -54.256 0.003 9.232 1.00 50.94 81 PRO A N 1
ATOM 621 C CA . PRO A 1 81 ? -53.868 -0.977 10.242 1.00 50.94 81 PRO A CA 1
ATOM 622 C C . PRO A 1 81 ? -54.491 -2.349 9.945 1.00 50.94 81 PRO A C 1
ATOM 624 O O . PRO A 1 81 ? -55.630 -2.441 9.477 1.00 50.94 81 PRO A O 1
ATOM 627 N N . VAL A 1 82 ? -53.733 -3.415 10.213 1.00 55.41 82 VAL A N 1
ATOM 628 C CA . VAL A 1 82 ? -54.200 -4.800 10.058 1.00 55.41 82 VAL A CA 1
ATOM 629 C C . VAL A 1 82 ? -55.367 -5.036 11.021 1.00 55.41 82 VAL A C 1
ATOM 631 O O . VAL A 1 82 ? -55.316 -4.632 12.183 1.00 55.41 82 VAL A O 1
ATOM 634 N N . LYS A 1 83 ? -56.452 -5.648 10.533 1.00 53.22 83 LYS A N 1
ATOM 635 C CA . LYS A 1 83 ? -57.609 -5.983 11.375 1.00 53.22 83 LYS A CA 1
ATOM 636 C C . LYS A 1 83 ? -57.216 -7.073 12.378 1.00 53.22 83 LYS A C 1
ATOM 638 O O . LYS A 1 83 ? -56.512 -8.013 12.017 1.00 53.22 83 LYS A O 1
ATOM 643 N N . ALA A 1 84 ? -57.702 -6.958 13.614 1.00 46.94 84 ALA A N 1
ATOM 644 C CA . ALA A 1 84 ? -57.485 -7.962 14.656 1.00 46.94 84 ALA A CA 1
ATOM 645 C C . ALA A 1 84 ? -57.889 -9.366 14.157 1.00 46.94 84 ALA A C 1
ATOM 647 O O . ALA A 1 84 ? -58.989 -9.530 13.625 1.00 46.94 84 ALA A O 1
ATOM 648 N N . GLY A 1 85 ? -56.995 -10.350 14.312 1.00 59.06 85 GLY A N 1
ATOM 649 C CA . GLY A 1 85 ? -57.197 -11.739 13.872 1.00 59.06 85 GLY A CA 1
ATOM 650 C C . GLY A 1 85 ? -56.477 -12.164 12.582 1.00 59.06 85 GLY A C 1
ATOM 651 O O . GLY A 1 85 ? -56.504 -13.347 12.261 1.00 59.06 85 GLY A O 1
ATOM 652 N N . ASP A 1 86 ? -55.805 -11.252 11.867 1.00 54.41 86 ASP A N 1
ATOM 653 C CA . ASP A 1 86 ? -55.050 -11.549 10.624 1.00 54.41 86 ASP A CA 1
ATOM 654 C C . ASP A 1 86 ? -53.525 -11.318 10.795 1.00 54.41 86 ASP A C 1
ATOM 656 O O . ASP A 1 86 ? -52.787 -11.038 9.850 1.00 54.41 86 ASP A O 1
ATOM 660 N N . GLU A 1 87 ? -53.041 -11.424 12.040 1.00 55.72 87 GLU A N 1
ATOM 661 C CA . GLU A 1 87 ? -51.674 -11.087 12.491 1.00 55.72 87 GLU A CA 1
ATOM 662 C C . GLU A 1 87 ? -50.571 -11.890 11.780 1.00 55.72 87 GLU A C 1
ATOM 664 O O . GLU A 1 87 ? -49.444 -11.421 11.655 1.00 55.72 87 GLU A O 1
ATOM 669 N N . THR A 1 88 ? -50.905 -13.059 11.227 1.00 52.28 88 THR A N 1
ATOM 670 C CA . THR A 1 88 ? -49.980 -13.907 10.450 1.00 52.28 88 THR A CA 1
ATOM 671 C C . THR A 1 88 ? -49.615 -13.331 9.075 1.00 52.28 88 THR A C 1
ATOM 673 O O . THR A 1 88 ? -48.710 -13.845 8.421 1.00 52.28 88 THR A O 1
ATOM 676 N N . LYS A 1 89 ? -50.300 -12.266 8.631 1.00 49.22 89 LYS A N 1
ATOM 677 C CA . LYS A 1 89 ? -50.057 -11.567 7.356 1.00 49.22 89 LYS A CA 1
ATOM 678 C C . LYS A 1 89 ? -49.603 -10.116 7.531 1.00 49.22 89 LYS A C 1
ATOM 680 O O . LYS A 1 89 ? -49.417 -9.413 6.536 1.00 49.22 89 LYS A O 1
ATOM 685 N N . ALA A 1 90 ? -49.460 -9.642 8.767 1.00 49.84 90 ALA A N 1
ATOM 686 C CA . ALA A 1 90 ? -48.997 -8.289 9.035 1.00 49.84 90 ALA A CA 1
ATOM 687 C C . ALA A 1 90 ? -47.491 -8.169 8.728 1.00 49.84 90 ALA A C 1
ATOM 689 O O . ALA A 1 90 ? -46.733 -9.070 9.092 1.00 49.84 90 ALA A O 1
ATOM 690 N N . PRO A 1 91 ? -47.018 -7.063 8.117 1.00 51.88 91 PRO A N 1
ATOM 691 C CA . PRO A 1 91 ? -45.609 -6.689 8.225 1.00 51.88 91 PRO A CA 1
ATOM 692 C C . PRO A 1 91 ? -45.194 -6.721 9.703 1.00 51.88 91 PRO A C 1
ATOM 694 O O . PRO A 1 91 ? -46.013 -6.411 10.568 1.00 51.88 91 PRO A O 1
ATOM 697 N N . ALA A 1 92 ? -43.952 -7.089 10.012 1.00 54.41 92 ALA A N 1
ATOM 698 C CA . ALA A 1 92 ? -43.438 -7.041 11.379 1.00 54.41 92 ALA A CA 1
ATOM 699 C C . ALA A 1 92 ? -43.321 -5.572 11.840 1.00 54.41 92 ALA A C 1
ATOM 701 O O . ALA A 1 92 ? -42.285 -4.934 11.674 1.00 54.41 92 ALA A O 1
ATOM 702 N N . TRP A 1 93 ? -44.421 -5.000 12.333 1.00 59.56 93 TRP A N 1
ATOM 703 C CA . TRP A 1 93 ? -44.469 -3.635 12.852 1.00 59.56 93 TRP A CA 1
ATOM 704 C C . TRP A 1 93 ? -43.812 -3.565 14.229 1.00 59.56 93 TRP A C 1
ATOM 706 O O . TRP A 1 93 ? -44.002 -4.465 15.047 1.00 59.56 93 TRP A O 1
ATOM 716 N N . LEU A 1 94 ? -43.129 -2.452 14.513 1.00 60.47 94 LEU A N 1
ATOM 717 C CA . LEU A 1 94 ? -42.747 -2.112 15.882 1.00 60.47 94 LEU A CA 1
ATOM 718 C C . LEU A 1 94 ? -44.016 -1.917 16.723 1.00 60.47 94 LEU A C 1
ATOM 720 O O . LEU A 1 94 ? -44.932 -1.177 16.353 1.00 60.47 94 LEU A O 1
ATOM 724 N N . THR A 1 95 ? -44.060 -2.565 17.876 1.00 68.56 95 THR A N 1
ATOM 725 C CA . THR A 1 95 ? -45.068 -2.364 18.912 1.00 68.56 95 THR A CA 1
ATOM 726 C C . THR A 1 95 ? -45.018 -0.928 19.443 1.00 68.56 95 THR A C 1
ATOM 728 O O . THR A 1 95 ? -44.005 -0.231 19.361 1.00 68.56 95 THR A O 1
ATOM 731 N N . LYS A 1 96 ? -46.112 -0.470 20.068 1.00 68.56 96 LYS A N 1
ATOM 732 C CA . LYS A 1 96 ? -46.153 0.845 20.736 1.00 68.56 96 LYS A CA 1
ATOM 733 C C . LYS A 1 96 ? -45.017 1.011 21.756 1.00 68.56 96 LYS A C 1
ATOM 735 O O . LYS A 1 96 ? -44.508 2.118 21.910 1.00 68.56 96 LYS A O 1
ATOM 740 N N . GLN A 1 97 ? -44.637 -0.077 22.429 1.00 74.12 97 GLN A N 1
ATOM 741 C CA . GLN A 1 97 ? -43.531 -0.079 23.381 1.00 74.12 97 GLN A CA 1
ATOM 742 C C . GLN A 1 97 ? -42.187 0.101 22.671 1.00 74.12 97 GLN A C 1
ATOM 744 O O . GLN A 1 97 ? -41.437 0.986 23.053 1.00 74.12 97 GLN A O 1
ATOM 749 N N . GLU A 1 98 ? -41.916 -0.639 21.594 1.00 66.94 98 GLU A N 1
ATOM 750 C CA . GLU A 1 98 ? -40.663 -0.499 20.834 1.00 66.94 98 GLU A CA 1
ATOM 751 C C . GLU A 1 98 ? -40.504 0.898 20.218 1.00 66.94 98 GLU A C 1
ATOM 753 O O . GLU A 1 98 ? -39.404 1.450 20.206 1.00 66.94 98 GLU A O 1
ATOM 758 N N . VAL A 1 99 ? -41.601 1.516 19.763 1.00 66.94 99 VAL A N 1
ATOM 759 C CA . VAL A 1 99 ? -41.592 2.916 19.308 1.00 66.94 99 VAL A CA 1
ATOM 760 C C . VAL A 1 99 ? -41.252 3.863 20.461 1.00 66.94 99 VAL A C 1
ATOM 762 O O . VAL A 1 99 ? -40.407 4.744 20.301 1.00 66.94 99 VAL A O 1
ATOM 765 N N . ALA A 1 100 ? -41.883 3.690 21.626 1.00 72.12 100 ALA A N 1
ATOM 766 C CA . ALA A 1 100 ? -41.593 4.507 22.802 1.00 72.12 100 ALA A CA 1
ATOM 767 C C . ALA A 1 100 ? -40.138 4.334 23.275 1.00 72.12 100 ALA A C 1
ATOM 769 O O . ALA A 1 100 ? -39.476 5.329 23.567 1.00 72.12 100 ALA A O 1
ATOM 770 N N . ASP A 1 101 ? -39.621 3.105 23.276 1.00 70.69 101 ASP A N 1
ATOM 771 C CA . ASP A 1 101 ? -38.247 2.778 23.660 1.00 70.69 101 ASP A CA 1
ATOM 772 C C . ASP A 1 101 ? -37.229 3.378 22.683 1.00 70.69 101 ASP A C 1
ATOM 774 O O . ASP A 1 101 ? -36.207 3.917 23.109 1.00 70.69 101 ASP A O 1
ATOM 778 N N . ALA A 1 102 ? -37.510 3.349 21.376 1.00 66.88 102 ALA A N 1
ATOM 779 C CA . ALA A 1 102 ? -36.672 3.988 20.364 1.00 66.88 102 ALA A CA 1
ATOM 780 C C . ALA A 1 102 ? -36.638 5.518 20.525 1.00 66.88 102 ALA A C 1
ATOM 782 O O . ALA A 1 102 ? -35.564 6.121 20.450 1.00 66.88 102 ALA A O 1
ATOM 783 N N . ILE A 1 103 ? -37.789 6.146 20.799 1.00 68.69 103 ILE A N 1
ATOM 784 C CA . ILE A 1 103 ? -37.875 7.587 21.085 1.00 68.69 103 ILE A CA 1
ATOM 785 C C . ILE A 1 103 ? -37.093 7.926 22.361 1.00 68.69 103 ILE A C 1
ATOM 787 O O . ILE A 1 103 ? -36.292 8.862 22.356 1.00 68.69 103 ILE A O 1
ATOM 791 N N . ALA A 1 104 ? -37.283 7.159 23.438 1.00 73.75 104 ALA A N 1
ATOM 792 C CA . ALA A 1 104 ? -36.572 7.356 24.699 1.00 73.75 104 ALA A CA 1
ATOM 793 C C . ALA A 1 104 ? -35.052 7.209 24.518 1.00 73.75 104 ALA A C 1
ATOM 795 O O . ALA A 1 104 ? -34.287 8.050 24.987 1.00 73.75 104 ALA A O 1
ATOM 796 N N . ALA A 1 105 ? -34.605 6.204 23.761 1.00 71.19 105 ALA A N 1
ATOM 797 C CA . ALA A 1 105 ? -33.195 6.015 23.439 1.00 71.19 105 ALA A CA 1
ATOM 798 C C . ALA A 1 105 ? -32.602 7.189 22.641 1.00 71.19 105 ALA A C 1
ATOM 800 O O . ALA A 1 105 ? -31.458 7.572 22.879 1.00 71.19 105 ALA A O 1
ATOM 801 N N . GLY A 1 106 ? -33.371 7.776 21.716 1.00 66.94 106 GLY A N 1
ATOM 802 C CA . GLY A 1 106 ? -32.961 8.960 20.955 1.00 66.94 106 GLY A CA 1
ATOM 803 C C . GLY A 1 106 ? -32.858 10.233 21.802 1.00 66.94 106 GLY A C 1
ATOM 804 O O . GLY A 1 106 ? -32.027 11.090 21.513 1.00 66.94 106 GLY A O 1
ATOM 805 N N . ARG A 1 107 ? -33.659 10.346 22.868 1.00 73.25 107 ARG A N 1
ATOM 806 C CA . ARG A 1 107 ? -33.643 11.487 23.800 1.00 73.25 107 ARG A CA 1
ATOM 807 C C . ARG A 1 107 ? -32.647 11.348 24.947 1.00 73.25 107 ARG A C 1
ATOM 809 O O . ARG A 1 107 ? -32.371 12.333 25.625 1.00 73.25 107 ARG A O 1
ATOM 816 N N . PHE A 1 108 ? -32.068 10.162 25.132 1.00 79.88 108 PHE A N 1
ATOM 817 C CA . PHE A 1 108 ? -31.238 9.841 26.291 1.00 79.88 108 PHE A CA 1
ATOM 818 C C . PHE A 1 108 ? -30.114 10.855 26.556 1.00 79.88 108 PHE A C 1
ATOM 820 O O . PHE A 1 108 ? -29.866 11.190 27.705 1.00 79.88 108 PHE A O 1
ATOM 827 N N . GLU A 1 109 ? -29.466 11.400 25.521 1.00 76.19 109 GLU A N 1
ATOM 828 C CA . GLU A 1 109 ? -28.400 12.404 25.691 1.00 76.19 109 GLU A CA 1
ATOM 829 C C . GLU A 1 109 ? -28.876 13.698 26.379 1.00 76.19 109 GLU A C 1
ATOM 831 O O . GLU A 1 109 ? -28.113 14.322 27.115 1.00 76.19 109 GLU A O 1
ATOM 836 N N . GLN A 1 110 ? -30.135 14.095 26.179 1.00 76.81 110 GLN A N 1
ATOM 837 C CA . GLN A 1 110 ? -30.724 15.261 26.846 1.00 76.81 110 GLN A CA 1
ATOM 838 C C . GLN A 1 110 ? -31.043 14.957 28.314 1.00 76.81 110 GLN A C 1
ATOM 840 O O . GLN A 1 110 ? -30.877 15.815 29.181 1.00 76.81 110 GLN A O 1
ATOM 845 N N . ASP A 1 111 ? -31.461 13.721 28.588 1.00 80.62 111 ASP A N 1
ATOM 846 C CA . ASP A 1 111 ? -31.983 13.314 29.888 1.00 80.62 111 ASP A CA 1
ATOM 847 C C . ASP A 1 111 ? -30.890 12.755 30.824 1.00 80.62 111 ASP A C 1
ATOM 849 O O . ASP A 1 111 ? -31.042 12.825 32.044 1.00 80.62 111 ASP A O 1
ATOM 853 N N . GLN A 1 112 ? -29.756 12.267 30.292 1.00 85.69 112 GLN A N 1
ATOM 854 C CA . GLN A 1 112 ? -28.715 11.542 31.046 1.00 85.69 112 GLN A CA 1
ATOM 855 C C . GLN A 1 112 ? -28.187 12.307 32.267 1.00 85.69 112 GLN A C 1
ATOM 857 O O . GLN A 1 112 ? -27.844 11.705 33.281 1.00 85.69 112 GLN A O 1
ATOM 862 N N . LYS A 1 113 ? -28.140 13.644 32.192 1.00 88.44 113 LYS A N 1
ATOM 863 C CA . LYS A 1 113 ? -27.622 14.494 33.273 1.00 88.44 113 LYS A CA 1
ATOM 864 C C . LYS A 1 113 ? -28.524 14.485 34.506 1.00 88.44 113 LYS A C 1
ATOM 866 O O . LYS A 1 113 ? -28.037 14.714 35.611 1.00 88.44 113 LYS A O 1
ATOM 871 N N . ASN A 1 114 ? -29.807 14.192 34.325 1.00 92.31 114 ASN A N 1
ATOM 872 C CA . ASN A 1 114 ? -30.788 14.141 35.404 1.00 92.31 114 ASN A CA 1
ATOM 873 C C . ASN A 1 114 ? -30.896 12.745 36.036 1.00 92.31 114 ASN A C 1
ATOM 875 O O . ASN A 1 114 ? -31.546 12.606 37.068 1.00 92.31 114 ASN A O 1
ATOM 879 N N . LEU A 1 115 ? -30.262 11.729 35.441 1.00 94.12 115 LEU A N 1
ATOM 880 C CA . LEU A 1 115 ? -30.281 10.359 35.947 1.00 94.12 115 LEU A CA 1
ATOM 881 C C . LEU A 1 115 ? -29.294 10.173 37.109 1.00 94.12 115 LEU A C 1
ATOM 883 O O . LEU A 1 115 ? -28.207 10.762 37.149 1.00 94.12 115 LEU A O 1
ATOM 887 N N . SER A 1 116 ? -29.676 9.321 38.055 1.00 95.94 116 SER A N 1
ATOM 888 C CA . SER A 1 116 ? -28.820 8.843 39.141 1.00 95.94 116 SER A CA 1
ATOM 889 C C . SER A 1 116 ? -27.748 7.864 38.640 1.00 95.94 116 SER A C 1
ATOM 891 O O . SER A 1 116 ? -27.859 7.277 37.564 1.00 95.94 116 SER A O 1
ATOM 893 N N . VAL A 1 117 ? -26.701 7.634 39.445 1.00 96.19 117 VAL A N 1
ATOM 894 C CA . VAL A 1 117 ? -25.646 6.646 39.131 1.00 96.19 117 VAL A CA 1
ATOM 895 C C . VAL A 1 117 ? -26.226 5.239 38.959 1.00 96.19 117 VAL A C 1
ATOM 897 O O . VAL A 1 117 ? -25.771 4.489 38.097 1.00 96.19 117 VAL A O 1
ATOM 900 N N . GLU A 1 118 ? -27.250 4.885 39.736 1.00 96.12 118 GLU A N 1
ATOM 901 C CA . GLU A 1 118 ? -27.933 3.594 39.634 1.00 96.12 118 GLU A CA 1
ATOM 902 C C . GLU A 1 118 ? -28.684 3.458 38.301 1.00 96.12 118 GLU A C 1
ATOM 904 O O . GLU A 1 118 ? -28.518 2.464 37.590 1.00 96.12 118 GLU A O 1
ATOM 909 N N . GLU A 1 119 ? -29.443 4.485 37.906 1.00 96.50 119 GLU A N 1
ATOM 910 C CA . GLU A 1 119 ? -30.158 4.514 36.624 1.00 96.50 119 GLU A CA 1
ATOM 911 C C . GLU A 1 119 ? -29.197 4.469 35.431 1.00 96.50 119 GLU A C 1
ATOM 913 O O . GLU A 1 119 ? -29.437 3.731 34.473 1.00 96.50 119 GLU A O 1
ATOM 918 N N . LEU A 1 120 ? -28.077 5.193 35.506 1.00 96.75 120 LEU A N 1
ATOM 919 C CA . LEU A 1 120 ? -27.026 5.159 34.489 1.00 96.75 120 LEU A CA 1
ATOM 920 C C . LEU A 1 120 ? -26.353 3.782 34.409 1.00 96.75 120 LEU A C 1
ATOM 922 O O . LEU A 1 120 ? -26.107 3.276 33.317 1.00 96.75 120 LEU A O 1
ATOM 926 N N . THR A 1 121 ? -26.102 3.140 35.551 1.00 96.75 121 THR A N 1
ATOM 927 C CA . THR A 1 121 ? -25.528 1.786 35.594 1.00 96.75 121 THR A CA 1
ATOM 928 C C . THR A 1 121 ? -26.486 0.771 34.972 1.00 96.75 121 THR A C 1
ATOM 930 O O . THR A 1 121 ? -26.066 -0.067 34.176 1.00 96.75 121 THR A O 1
ATOM 933 N N . LYS A 1 122 ? -27.792 0.884 35.246 1.00 96.38 122 LYS A N 1
ATOM 934 C CA . LYS A 1 122 ? -28.827 0.063 34.601 1.00 96.38 122 LYS A CA 1
ATOM 935 C C . LYS A 1 122 ? -28.904 0.315 33.092 1.00 96.38 122 LYS A C 1
ATOM 937 O O . LYS A 1 122 ? -29.095 -0.626 32.321 1.00 96.38 122 LYS A O 1
ATOM 942 N N . ALA A 1 123 ? -28.715 1.561 32.655 1.00 95.81 123 ALA A N 1
ATOM 943 C CA . ALA A 1 123 ? -28.723 1.935 31.242 1.00 95.81 123 ALA A CA 1
ATOM 944 C C . ALA A 1 123 ? -27.582 1.287 30.429 1.00 95.81 123 ALA A C 1
ATOM 946 O O . ALA A 1 123 ? -27.723 1.127 29.216 1.00 95.81 123 ALA A O 1
ATOM 947 N N . LEU A 1 124 ? -26.504 0.816 31.072 1.00 95.69 124 LEU A N 1
ATOM 948 C CA . LEU A 1 124 ? -25.463 0.017 30.408 1.00 95.69 124 LEU A CA 1
ATOM 949 C C . LEU A 1 124 ? -25.994 -1.314 29.847 1.00 95.69 124 LEU A C 1
ATOM 951 O O . LEU A 1 124 ? -25.402 -1.846 28.914 1.00 95.69 124 LEU A O 1
ATOM 955 N N . GLY A 1 125 ? -27.112 -1.834 30.363 1.00 93.50 125 GLY A N 1
ATOM 956 C CA . GLY A 1 125 ? -27.799 -3.022 29.840 1.00 93.50 125 GLY A CA 1
ATOM 957 C C . GLY A 1 125 ? -28.813 -2.741 28.727 1.00 93.50 125 GLY A C 1
ATOM 958 O O . GLY A 1 125 ? -29.537 -3.642 28.315 1.00 93.50 125 GLY A O 1
ATOM 959 N N . ASN A 1 126 ? -28.928 -1.499 28.247 1.00 89.44 126 ASN A N 1
ATOM 960 C CA . ASN A 1 126 ? -29.930 -1.147 27.242 1.00 89.44 126 ASN A CA 1
ATOM 961 C C . ASN A 1 126 ? -29.575 -1.715 25.855 1.00 89.44 126 ASN A C 1
ATOM 963 O O . ASN A 1 126 ? -28.404 -1.759 25.477 1.00 89.44 126 ASN A O 1
ATOM 967 N N . TRP A 1 127 ? -30.579 -2.095 25.059 1.00 82.69 127 TRP A N 1
ATOM 968 C CA . TRP A 1 127 ? -30.391 -2.594 23.690 1.00 82.69 127 TRP A CA 1
ATOM 969 C C . TRP A 1 127 ? -29.733 -1.556 22.763 1.00 82.69 127 TRP A C 1
ATOM 971 O O . TRP A 1 127 ? -28.934 -1.916 21.894 1.00 82.69 127 TRP A O 1
ATOM 981 N N . SER A 1 128 ? -30.009 -0.265 22.981 1.00 79.56 128 SER A N 1
ATOM 982 C CA . SER A 1 128 ? -29.506 0.844 22.171 1.00 79.56 128 SER A CA 1
ATOM 983 C C . SER A 1 128 ? -28.022 1.115 22.451 1.00 79.56 128 SER A C 1
ATOM 985 O O . SER A 1 128 ? -27.666 1.484 23.576 1.00 79.56 128 SER A O 1
ATOM 987 N N . PRO A 1 129 ? -27.135 1.011 21.440 1.00 78.56 129 PRO A N 1
ATOM 988 C CA . PRO A 1 129 ? -25.724 1.370 21.586 1.00 78.56 129 PRO A CA 1
ATOM 989 C C . PRO A 1 129 ? -25.516 2.821 22.026 1.00 78.56 129 PRO A C 1
ATOM 991 O O . PRO A 1 129 ? -24.610 3.096 22.806 1.00 78.56 129 PRO A O 1
ATOM 994 N N . THR A 1 130 ? -26.373 3.743 21.573 1.00 76.50 130 THR A N 1
ATOM 995 C CA . THR A 1 130 ? -26.297 5.153 21.973 1.00 76.50 130 THR A CA 1
ATOM 996 C C . THR A 1 130 ? -26.540 5.307 23.467 1.00 76.50 130 THR A C 1
ATOM 998 O O . THR A 1 130 ? -25.756 5.975 24.129 1.00 76.50 130 THR A O 1
ATOM 1001 N N . VAL A 1 131 ? -27.566 4.651 24.020 1.00 83.31 131 VAL A N 1
ATOM 1002 C CA . VAL A 1 131 ? -27.862 4.719 25.461 1.00 83.31 131 VAL A CA 1
ATOM 1003 C C . VAL A 1 131 ? -26.686 4.189 26.277 1.00 83.31 131 VAL A C 1
ATOM 1005 O O . VAL A 1 131 ? -26.232 4.871 27.191 1.00 83.31 131 VAL A O 1
ATOM 1008 N N . ARG A 1 132 ? -26.137 3.022 25.911 1.00 90.06 132 ARG A N 1
ATOM 1009 C CA . ARG A 1 132 ? -24.985 2.433 26.615 1.00 90.06 132 ARG A CA 1
ATOM 1010 C C . ARG A 1 132 ? -23.756 3.343 26.581 1.00 90.06 132 ARG A C 1
ATOM 1012 O O . ARG A 1 132 ? -23.184 3.631 27.630 1.00 90.06 132 ARG A O 1
ATOM 1019 N N . CYS A 1 133 ? -23.411 3.859 25.402 1.00 85.12 133 CYS A N 1
ATOM 1020 C CA . CYS A 1 133 ? -22.239 4.710 25.208 1.00 85.12 133 CYS A CA 1
ATOM 1021 C C . CYS A 1 133 ? -22.367 6.020 25.997 1.00 85.12 133 CYS A C 1
ATOM 1023 O O . CYS A 1 133 ? -21.446 6.435 26.699 1.00 85.12 133 CYS A O 1
ATOM 1025 N N . ARG A 1 134 ? -23.546 6.644 25.939 1.00 87.25 134 ARG A N 1
ATOM 1026 C CA . ARG A 1 134 ? -23.855 7.889 26.647 1.00 87.25 134 ARG A CA 1
ATOM 1027 C C . ARG A 1 134 ? -23.901 7.703 28.161 1.00 87.25 134 ARG A C 1
ATOM 1029 O O . ARG A 1 134 ? -23.349 8.529 28.882 1.00 87.25 134 ARG A O 1
ATOM 1036 N N . ALA A 1 135 ? -24.469 6.597 28.641 1.00 93.56 135 ALA A N 1
ATOM 1037 C CA . ALA A 1 135 ? -24.445 6.245 30.056 1.00 93.56 135 ALA A CA 1
ATOM 1038 C C . ALA A 1 135 ? -23.008 6.027 30.553 1.00 93.56 135 ALA A C 1
ATOM 1040 O O . ALA A 1 135 ? -22.629 6.579 31.582 1.00 93.56 135 ALA A O 1
ATOM 1041 N N . ALA A 1 136 ? -22.180 5.302 29.794 1.00 93.69 136 ALA A N 1
ATOM 1042 C CA . ALA A 1 136 ? -20.761 5.117 30.091 1.00 93.69 136 ALA A CA 1
ATOM 1043 C C . ALA A 1 136 ? -19.991 6.452 30.158 1.00 93.69 136 ALA A C 1
ATOM 1045 O O . ALA A 1 136 ? -19.185 6.653 31.067 1.00 93.69 136 ALA A O 1
ATOM 1046 N N . TRP A 1 137 ? -20.250 7.375 29.223 1.00 91.00 137 TRP A N 1
ATOM 1047 C CA . TRP A 1 137 ? -19.645 8.714 29.214 1.00 91.00 137 TRP A CA 1
ATOM 1048 C C . TRP A 1 137 ? -20.092 9.563 30.398 1.00 91.00 137 TRP A C 1
ATOM 1050 O O . TRP A 1 137 ? -19.274 10.247 31.001 1.00 91.00 137 TRP A O 1
ATOM 1060 N N . GLU A 1 138 ? -21.372 9.522 30.754 1.00 93.88 138 GLU A N 1
ATOM 1061 C CA . GLU A 1 138 ? -21.872 10.257 31.912 1.00 93.88 138 GLU A CA 1
ATOM 1062 C C . GLU A 1 138 ? -21.274 9.700 33.212 1.00 93.88 138 GLU A C 1
ATOM 1064 O O . GLU A 1 138 ? -20.773 10.470 34.030 1.00 93.88 138 GLU A O 1
ATOM 1069 N N . LEU A 1 139 ? -21.244 8.371 33.378 1.00 96.31 139 LEU A N 1
ATOM 1070 C CA . LEU A 1 139 ? -20.717 7.710 34.577 1.00 96.31 139 LEU A CA 1
ATOM 1071 C C . LEU A 1 139 ? -19.279 8.128 34.892 1.00 96.31 139 LEU A C 1
ATOM 1073 O O . LEU A 1 139 ? -18.985 8.401 36.054 1.00 96.31 139 LEU A O 1
ATOM 1077 N N . VAL A 1 140 ? -18.395 8.234 33.893 1.00 93.75 140 VAL A N 1
ATOM 1078 C CA . VAL A 1 140 ? -16.989 8.616 34.131 1.00 93.75 140 VAL A CA 1
ATOM 1079 C C . VAL A 1 140 ? -16.827 10.072 34.589 1.00 93.75 140 VAL A C 1
ATOM 1081 O O . VAL A 1 140 ? -15.822 10.414 35.207 1.00 93.75 140 VAL A O 1
ATOM 1084 N N . THR A 1 141 ? -17.813 10.937 34.333 1.00 93.75 141 THR A N 1
ATOM 1085 C CA . THR A 1 141 ? -17.785 12.339 34.791 1.00 93.75 141 THR A CA 1
ATOM 1086 C C . THR A 1 141 ? -18.298 12.523 36.220 1.00 93.75 141 THR A C 1
ATOM 1088 O O . THR A 1 141 ? -18.101 13.584 36.813 1.00 93.75 141 THR A O 1
ATOM 1091 N N . ARG A 1 142 ? -18.964 11.508 36.784 1.00 94.62 142 ARG A N 1
ATOM 1092 C CA . ARG A 1 142 ? -19.575 11.565 38.114 1.00 94.62 142 ARG A CA 1
ATOM 1093 C C . ARG A 1 142 ? -18.541 11.213 39.198 1.00 94.62 142 ARG A C 1
ATOM 1095 O O . ARG A 1 142 ? -17.739 10.302 38.992 1.00 94.62 142 ARG A O 1
ATOM 1102 N N . PRO A 1 143 ? -18.565 11.880 40.365 1.00 91.06 143 PRO A N 1
ATOM 1103 C CA . PRO A 1 143 ? -17.734 11.497 41.507 1.00 91.06 143 PRO A CA 1
ATOM 1104 C C . PRO A 1 143 ? -17.990 10.050 41.959 1.00 91.06 143 PRO A C 1
ATOM 1106 O O . PRO A 1 143 ? -19.103 9.545 41.828 1.00 91.06 143 PRO A O 1
ATOM 1109 N N . ASP A 1 144 ? -16.955 9.400 42.499 1.00 88.62 144 ASP A N 1
ATOM 1110 C CA . ASP A 1 144 ? -16.994 8.085 43.167 1.00 88.62 144 ASP A CA 1
ATOM 1111 C C . ASP A 1 144 ? -17.481 6.879 42.336 1.00 88.62 144 ASP A C 1
ATOM 1113 O O . ASP A 1 144 ? -17.501 5.745 42.824 1.00 88.62 144 ASP A O 1
ATOM 1117 N N . THR A 1 145 ? -17.775 7.054 41.045 1.00 95.25 145 THR A N 1
ATOM 1118 C CA . THR A 1 145 ? -18.220 5.967 40.151 1.00 95.25 145 THR A CA 1
ATOM 1119 C C . THR A 1 145 ? -17.113 4.991 39.764 1.00 95.25 145 THR A C 1
ATOM 1121 O O . THR A 1 145 ? -17.407 3.891 39.301 1.00 95.25 145 THR A O 1
ATOM 1124 N N . ARG A 1 146 ? -15.835 5.314 40.016 1.00 94.19 146 ARG A N 1
ATOM 1125 C CA . ARG A 1 146 ? -14.720 4.364 39.830 1.00 94.19 146 ARG A CA 1
ATOM 1126 C C . ARG A 1 146 ? -14.856 3.124 40.726 1.00 94.19 146 ARG A C 1
ATOM 1128 O O . ARG A 1 146 ? -14.336 2.067 40.380 1.00 94.19 146 ARG A O 1
ATOM 1135 N N . SER A 1 147 ? -15.606 3.219 41.826 1.00 95.00 147 SER A N 1
ATOM 1136 C CA . SER A 1 147 ? -15.969 2.071 42.670 1.00 95.00 147 SER A CA 1
ATOM 1137 C C . SER A 1 147 ? -16.773 0.987 41.929 1.00 95.00 147 SER A C 1
ATOM 1139 O O . SER A 1 147 ? -16.779 -0.161 42.365 1.00 95.00 147 SER A O 1
ATOM 1141 N N . LEU A 1 148 ? -17.382 1.309 40.778 1.00 97.00 148 LEU A N 1
ATOM 1142 C CA . LEU A 1 148 ? -18.124 0.361 39.940 1.00 97.00 148 LEU A CA 1
ATOM 1143 C C . LEU A 1 148 ? -17.216 -0.584 39.136 1.00 97.00 148 LEU A C 1
ATOM 1145 O O . LEU A 1 148 ? -17.704 -1.587 38.619 1.00 97.00 148 LEU A O 1
ATOM 1149 N N . VAL A 1 149 ? -15.910 -0.310 39.016 1.00 97.12 149 VAL A N 1
ATOM 1150 C CA . VAL A 1 149 ? -14.988 -1.088 38.161 1.00 97.12 149 VAL A CA 1
ATOM 1151 C C . VAL A 1 149 ? -15.050 -2.607 38.414 1.00 97.12 149 VAL A C 1
ATOM 1153 O O . VAL A 1 149 ? -15.220 -3.338 37.437 1.00 97.12 149 VAL A O 1
ATOM 1156 N N . PRO A 1 150 ? -15.004 -3.126 39.660 1.00 97.38 150 PRO A N 1
ATOM 1157 C CA . PRO A 1 150 ? -15.092 -4.571 39.902 1.00 97.38 150 PRO A CA 1
ATOM 1158 C C . PRO A 1 150 ? -16.422 -5.188 39.438 1.00 97.38 150 PRO A C 1
ATOM 1160 O O . PRO A 1 150 ? -16.448 -6.272 38.848 1.00 97.38 150 PRO A O 1
ATOM 1163 N N . GLN A 1 151 ? -17.532 -4.476 39.658 1.00 97.00 151 GLN A N 1
ATOM 1164 C CA . GLN A 1 151 ? -18.855 -4.905 39.204 1.00 97.00 151 GLN A CA 1
ATOM 1165 C C . GLN A 1 151 ? -18.934 -4.914 37.674 1.00 97.00 151 GLN A C 1
ATOM 1167 O O . GLN A 1 151 ? -19.473 -5.853 37.091 1.00 97.00 151 GLN A O 1
ATOM 1172 N N . LEU A 1 152 ? -18.370 -3.901 37.014 1.00 97.88 152 LEU A N 1
ATOM 1173 C CA . LEU A 1 152 ? -18.344 -3.811 35.556 1.00 97.88 152 LEU A CA 1
ATOM 1174 C C . LEU A 1 152 ? -17.457 -4.894 34.929 1.00 97.88 152 LEU A C 1
ATOM 1176 O O . LEU A 1 152 ? -17.831 -5.441 33.898 1.00 97.88 152 LEU A O 1
ATOM 1180 N N . ILE A 1 153 ? -16.330 -5.261 35.551 1.00 97.94 153 ILE A N 1
ATOM 1181 C CA . ILE A 1 153 ? -15.505 -6.396 35.096 1.00 97.94 153 ILE A CA 1
ATOM 1182 C C . ILE A 1 153 ? -16.313 -7.696 35.164 1.00 97.94 153 ILE A C 1
ATOM 1184 O O . ILE A 1 153 ? -16.340 -8.450 34.196 1.00 97.94 153 ILE A O 1
ATOM 1188 N N . THR A 1 154 ? -17.052 -7.912 36.255 1.00 97.06 154 THR A N 1
ATOM 1189 C CA . THR A 1 154 ? -17.944 -9.078 36.387 1.00 97.06 154 THR A CA 1
ATOM 1190 C C . THR A 1 154 ? -19.034 -9.070 35.309 1.00 97.06 154 THR A C 1
ATOM 1192 O O . THR A 1 154 ? -19.313 -10.089 34.682 1.00 97.06 154 THR A O 1
ATOM 1195 N N . ALA A 1 155 ? -19.634 -7.907 35.046 1.00 96.81 155 ALA A N 1
ATOM 1196 C CA . ALA A 1 155 ? -20.661 -7.739 34.023 1.00 96.81 155 ALA A CA 1
ATOM 1197 C C . ALA A 1 155 ? -20.129 -7.968 32.594 1.00 96.81 155 ALA A C 1
ATOM 1199 O O . ALA A 1 155 ? -20.839 -8.512 31.749 1.00 96.81 155 ALA A O 1
ATOM 1200 N N . LEU A 1 156 ? -18.867 -7.613 32.337 1.00 95.44 156 LEU A N 1
ATOM 1201 C CA . LEU A 1 156 ? -18.167 -7.850 31.072 1.00 95.44 156 LEU A CA 1
ATOM 1202 C C . LEU A 1 156 ? -17.951 -9.349 30.772 1.00 95.44 156 LEU A C 1
ATOM 1204 O O . LEU A 1 156 ? -17.764 -9.732 29.618 1.00 95.44 156 LEU A O 1
ATOM 1208 N N . GLU A 1 157 ? -18.014 -10.207 31.786 1.00 90.56 157 GLU A N 1
ATOM 1209 C CA . GLU A 1 157 ? -17.946 -11.669 31.649 1.00 90.56 157 GLU A CA 1
ATOM 1210 C C . GLU A 1 157 ? -19.317 -12.342 31.857 1.00 90.56 157 GLU A C 1
ATOM 1212 O O . GLU A 1 157 ? -19.454 -13.557 31.721 1.00 90.56 157 GLU A O 1
ATOM 1217 N N . GLY A 1 158 ? -20.350 -11.549 32.157 1.00 93.12 158 GLY A N 1
ATOM 1218 C CA . GLY A 1 158 ? -21.697 -12.017 32.458 1.00 93.12 158 GLY A CA 1
ATOM 1219 C C . GLY A 1 158 ? -22.508 -12.435 31.222 1.00 93.12 158 GLY A C 1
ATOM 1220 O O . GLY A 1 158 ? -22.132 -12.139 30.084 1.00 93.12 158 GLY A O 1
ATOM 1221 N N . PRO A 1 159 ? -23.654 -13.114 31.419 1.00 94.19 159 PRO A N 1
ATOM 1222 C CA . PRO A 1 159 ? -24.458 -13.681 30.332 1.00 94.19 159 PRO A CA 1
ATOM 1223 C C . PRO A 1 159 ? -25.276 -12.647 29.538 1.00 94.19 159 PRO A C 1
ATOM 1225 O O . PRO A 1 159 ? -25.662 -12.927 28.407 1.00 94.19 159 PRO A O 1
ATOM 1228 N N . ASP A 1 160 ? -25.540 -11.462 30.095 1.00 95.50 160 ASP A N 1
ATOM 1229 C CA . ASP A 1 160 ? -26.301 -10.405 29.418 1.00 95.50 160 ASP A CA 1
ATOM 1230 C C . ASP A 1 160 ? -25.434 -9.708 28.357 1.00 95.50 160 ASP A C 1
ATOM 1232 O O . ASP A 1 160 ? -24.506 -8.964 28.676 1.00 95.50 160 ASP A O 1
ATOM 1236 N N . ALA A 1 161 ? -25.748 -9.942 27.081 1.00 90.56 161 ALA A N 1
ATOM 1237 C CA . ALA A 1 161 ? -24.983 -9.421 25.951 1.00 90.56 161 ALA A CA 1
ATOM 1238 C C . ALA A 1 161 ? -24.982 -7.883 25.856 1.00 90.56 161 ALA A C 1
ATOM 1240 O O . ALA A 1 161 ? -23.998 -7.298 25.392 1.00 90.56 161 ALA A O 1
ATOM 1241 N N . TRP A 1 162 ? -26.056 -7.211 26.280 1.00 90.56 162 TRP A N 1
ATOM 1242 C CA . TRP A 1 162 ? -26.135 -5.751 26.233 1.00 90.56 162 TRP A CA 1
ATOM 1243 C C . TRP A 1 162 ? -25.347 -5.135 27.369 1.00 90.56 162 TRP A C 1
ATOM 1245 O O . TRP A 1 162 ? -24.513 -4.262 27.122 1.00 90.56 162 TRP A O 1
ATOM 1255 N N . LEU A 1 163 ? -25.539 -5.654 28.581 1.00 96.62 163 LEU A N 1
ATOM 1256 C CA . LEU A 1 163 ? -24.780 -5.221 29.744 1.00 96.62 163 LEU A CA 1
ATOM 1257 C C . LEU A 1 163 ? -23.286 -5.480 29.549 1.00 96.62 163 LEU A C 1
ATOM 1259 O O . LEU A 1 163 ? -22.478 -4.621 29.886 1.00 96.62 163 LEU A O 1
ATOM 1263 N N . ARG A 1 164 ? -22.912 -6.596 28.915 1.00 96.75 164 ARG A N 1
ATOM 1264 C CA . ARG A 1 164 ? -21.527 -6.892 28.535 1.00 96.75 164 ARG A CA 1
ATOM 1265 C C . ARG A 1 164 ? -20.924 -5.788 27.665 1.00 96.75 164 ARG A C 1
ATOM 1267 O O . ARG A 1 164 ? -19.829 -5.300 27.941 1.00 96.75 164 ARG A O 1
ATOM 1274 N N . LYS A 1 165 ? -21.648 -5.356 26.627 1.00 93.19 165 LYS A N 1
ATOM 1275 C CA . LYS A 1 165 ? -21.221 -4.272 25.726 1.00 93.19 165 LYS A CA 1
ATOM 1276 C C . LYS A 1 165 ? -21.128 -2.933 26.458 1.00 93.19 165 LYS A C 1
ATOM 1278 O O . LYS A 1 165 ? -20.135 -2.230 26.293 1.00 93.19 165 LYS A O 1
ATOM 1283 N N . GLY A 1 166 ? -22.115 -2.595 27.287 1.00 94.31 166 GLY A N 1
ATOM 1284 C CA . GLY A 1 166 ? -22.099 -1.359 28.076 1.00 94.31 166 GLY A CA 1
ATOM 1285 C C . GLY A 1 166 ? -20.986 -1.339 29.122 1.00 94.31 166 GLY A C 1
ATOM 1286 O O . GLY A 1 166 ? -20.299 -0.332 29.268 1.00 94.31 166 GLY A O 1
ATOM 1287 N N . ALA A 1 167 ? -20.733 -2.466 29.789 1.00 97.81 167 ALA A N 1
ATOM 1288 C CA . ALA A 1 167 ? -19.616 -2.624 30.712 1.00 97.81 167 ALA A CA 1
ATOM 1289 C C . ALA A 1 167 ? -18.266 -2.461 29.999 1.00 97.81 167 ALA A C 1
ATOM 1291 O O . ALA A 1 167 ? -17.393 -1.759 30.506 1.00 97.81 167 ALA A O 1
ATOM 1292 N N . CYS A 1 168 ? -18.115 -3.032 28.796 1.00 97.06 168 CYS A N 1
ATOM 1293 C CA . CYS A 1 168 ? -16.921 -2.850 27.968 1.00 97.06 168 CYS A CA 1
ATOM 1294 C C . CYS A 1 168 ? -16.673 -1.368 27.649 1.00 97.06 168 CYS A C 1
ATOM 1296 O O . CYS A 1 168 ? -15.546 -0.884 27.765 1.00 97.06 168 CYS A O 1
ATOM 1298 N N . GLU A 1 169 ? -17.727 -0.640 27.261 1.00 93.94 169 GLU A N 1
ATOM 1299 C CA . GLU A 1 169 ? -17.656 0.798 26.996 1.00 93.94 169 GLU A CA 1
ATOM 1300 C C . GLU A 1 169 ? -17.277 1.583 28.251 1.00 93.94 169 GLU A C 1
ATOM 1302 O O . GLU A 1 169 ? -16.312 2.344 28.214 1.00 93.94 169 GLU A O 1
ATOM 1307 N N . ALA A 1 170 ? -17.980 1.364 29.365 1.00 96.69 170 ALA A N 1
ATOM 1308 C CA . ALA A 1 170 ? -17.732 2.052 30.628 1.00 96.69 170 ALA A CA 1
ATOM 1309 C C . ALA A 1 170 ? -16.295 1.842 31.122 1.00 96.69 170 ALA A C 1
ATOM 1311 O O . ALA A 1 170 ? -15.595 2.814 31.400 1.00 96.69 170 ALA A O 1
ATOM 1312 N N . LEU A 1 171 ? -15.810 0.598 31.156 1.00 97.81 171 LEU A N 1
ATOM 1313 C CA . LEU A 1 171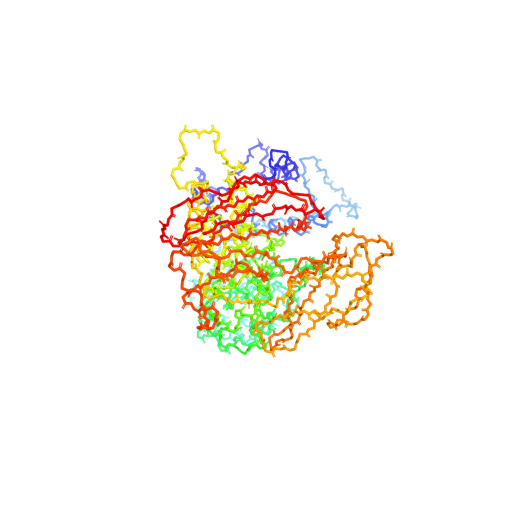 ? -14.443 0.279 31.582 1.00 97.81 171 LEU A CA 1
ATOM 1314 C C . LEU A 1 171 ? -13.378 0.944 30.693 1.00 97.81 171 LEU A C 1
ATOM 1316 O O . LEU A 1 171 ? -12.359 1.419 31.200 1.00 97.81 171 LEU A O 1
ATOM 1320 N N . GLY A 1 172 ? -13.629 1.037 29.382 1.00 95.69 172 GLY A N 1
ATOM 1321 C CA . GLY A 1 172 ? -12.763 1.761 28.451 1.00 95.69 172 GLY A CA 1
ATOM 1322 C C . GLY A 1 172 ? -12.757 3.278 28.668 1.00 95.69 172 GLY A C 1
ATOM 1323 O O . GLY A 1 172 ? -11.742 3.924 28.413 1.00 95.69 172 GLY A O 1
ATOM 1324 N N . GLN A 1 173 ? -13.858 3.863 29.148 1.00 94.62 173 GLN A N 1
ATOM 1325 C CA . GLN A 1 173 ? -13.942 5.291 29.494 1.00 94.62 173 GLN A CA 1
ATOM 1326 C C . GLN A 1 173 ? -13.282 5.592 30.838 1.00 94.62 173 GLN A C 1
ATOM 1328 O O . GLN A 1 173 ? -12.532 6.558 30.950 1.00 94.62 173 GLN A O 1
ATOM 1333 N N . PHE A 1 174 ? -13.472 4.716 31.830 1.00 95.75 174 PHE A N 1
ATOM 1334 C CA . PHE A 1 174 ? -12.753 4.775 33.105 1.00 95.75 174 PHE A CA 1
ATOM 1335 C C . PHE A 1 174 ? -11.239 4.591 32.957 1.00 95.75 174 PHE A C 1
ATOM 1337 O O . PHE A 1 174 ? -10.500 4.896 33.899 1.00 95.75 174 PHE A O 1
ATOM 1344 N N . LYS A 1 175 ? -10.783 4.065 31.807 1.00 95.38 175 LYS A N 1
ATOM 1345 C CA . LYS A 1 175 ? -9.401 3.631 31.574 1.00 95.38 175 LYS A CA 1
ATOM 1346 C C . LYS A 1 175 ? -8.931 2.728 32.720 1.00 95.38 175 LYS A C 1
ATOM 1348 O O . LYS A 1 175 ? -7.893 2.974 33.327 1.00 95.38 175 LYS A O 1
ATOM 1353 N N . ALA A 1 176 ? -9.758 1.748 33.084 1.00 95.31 176 ALA A N 1
ATOM 1354 C CA . ALA A 1 176 ? -9.525 0.854 34.217 1.00 95.31 176 ALA A CA 1
ATOM 1355 C C . ALA A 1 176 ? -8.476 -0.220 33.854 1.00 95.31 176 ALA A C 1
ATOM 1357 O O . ALA A 1 176 ? -8.818 -1.145 33.108 1.00 95.31 176 ALA A O 1
ATOM 1358 N N . PRO A 1 177 ? -7.198 -0.112 34.290 1.00 95.00 177 PRO A N 1
ATOM 1359 C CA . PRO A 1 177 ? -6.151 -1.071 33.911 1.00 95.00 177 PRO A CA 1
ATOM 1360 C C . PRO A 1 177 ? -6.472 -2.501 34.359 1.00 95.00 177 PRO A C 1
ATOM 1362 O O . PRO A 1 177 ? -6.043 -3.460 33.725 1.00 95.00 177 PRO A O 1
ATOM 1365 N N . GLU A 1 178 ? -7.294 -2.650 35.397 1.00 95.44 178 GLU A N 1
ATOM 1366 C CA . GLU A 1 178 ? -7.785 -3.923 35.920 1.00 95.44 178 GLU A CA 1
ATOM 1367 C C . GLU A 1 178 ? -8.574 -4.726 34.866 1.00 95.44 178 GLU A C 1
ATOM 1369 O O . GLU A 1 178 ? -8.624 -5.952 34.931 1.00 95.44 178 GLU A O 1
ATOM 1374 N N . ALA A 1 179 ? -9.157 -4.053 33.866 1.00 96.88 179 ALA A N 1
ATOM 1375 C CA . ALA A 1 179 ? -9.917 -4.680 32.786 1.00 96.88 179 ALA A CA 1
ATOM 1376 C C . ALA A 1 179 ? -9.059 -5.107 31.578 1.00 96.88 179 ALA A C 1
ATOM 1378 O O . ALA A 1 179 ? -9.564 -5.815 30.703 1.00 96.88 179 ALA A O 1
ATOM 1379 N N . LEU A 1 180 ? -7.775 -4.720 31.507 1.00 96.81 180 LEU A N 1
ATOM 1380 C CA . LEU A 1 180 ? -6.907 -5.013 30.355 1.00 96.81 180 LEU A CA 1
ATOM 1381 C C . LEU A 1 180 ? -6.830 -6.509 30.003 1.00 96.81 180 LEU A C 1
ATOM 1383 O O . LEU A 1 180 ? -7.007 -6.829 28.823 1.00 96.81 180 LEU A O 1
ATOM 1387 N N . PRO A 1 181 ? -6.657 -7.443 30.965 1.00 96.69 181 PRO A N 1
ATOM 1388 C CA . PRO A 1 181 ? -6.630 -8.870 30.644 1.00 96.69 181 PRO A CA 1
ATOM 1389 C C . PRO A 1 181 ? -7.929 -9.353 29.990 1.00 96.69 181 PRO A C 1
ATOM 1391 O O . PRO A 1 181 ? -7.895 -10.194 29.093 1.00 96.69 181 PRO A O 1
ATOM 1394 N N . VAL A 1 182 ? -9.076 -8.804 30.405 1.00 97.44 182 VAL A N 1
ATOM 1395 C CA . VAL A 1 182 ? -10.382 -9.154 29.835 1.00 97.44 182 VAL A CA 1
ATOM 1396 C C . VAL A 1 182 ? -10.514 -8.581 28.425 1.00 97.44 182 VAL A C 1
ATOM 1398 O O . VAL A 1 182 ? -10.876 -9.321 27.513 1.00 97.44 182 VAL A O 1
ATOM 1401 N N . PHE A 1 183 ? -10.141 -7.316 28.199 1.00 97.88 183 PHE A N 1
ATOM 1402 C CA . PHE A 1 183 ? -10.173 -6.711 26.861 1.00 97.88 183 PHE A CA 1
ATOM 1403 C C . PHE A 1 183 ? -9.327 -7.468 25.841 1.00 97.88 183 PHE A C 1
ATOM 1405 O O . PHE A 1 183 ? -9.800 -7.708 24.734 1.00 97.88 183 PHE A O 1
ATOM 1412 N N . ILE A 1 184 ? -8.117 -7.894 26.215 1.00 97.25 184 ILE A N 1
ATOM 1413 C CA . ILE A 1 184 ? -7.226 -8.646 25.320 1.00 97.25 184 ILE A CA 1
ATOM 1414 C C . ILE A 1 184 ? -7.868 -9.972 24.899 1.00 97.25 184 ILE A C 1
ATOM 1416 O O . ILE A 1 184 ? -7.856 -10.306 23.717 1.00 97.25 184 ILE A O 1
ATOM 1420 N N . ARG A 1 185 ? -8.494 -10.708 25.828 1.00 96.44 185 ARG A N 1
ATOM 1421 C CA . ARG A 1 185 ? -9.225 -11.937 25.473 1.00 96.44 185 ARG A CA 1
ATOM 1422 C C . ARG A 1 185 ? -10.433 -11.651 24.583 1.00 96.44 185 ARG A C 1
ATOM 1424 O O . ARG A 1 185 ? -10.701 -12.413 23.656 1.00 96.44 185 ARG A O 1
ATOM 1431 N N . LEU A 1 186 ? -11.152 -10.556 24.841 1.00 97.06 186 LEU A N 1
ATOM 1432 C CA . LEU A 1 186 ? -12.337 -10.175 24.071 1.00 97.06 186 LEU A CA 1
ATOM 1433 C C . LEU A 1 186 ? -12.037 -9.796 22.620 1.00 97.06 186 LEU A C 1
ATOM 1435 O O . LEU A 1 186 ? -12.953 -9.836 21.802 1.00 97.06 186 LEU A O 1
ATOM 1439 N N . LEU A 1 187 ? -10.782 -9.503 22.267 1.00 97.38 187 LEU A N 1
ATOM 1440 C CA . LEU A 1 187 ? -10.388 -9.322 20.869 1.00 97.38 187 LEU A CA 1
ATOM 1441 C C . LEU A 1 187 ? -10.646 -10.568 20.015 1.00 97.38 187 LEU A C 1
ATOM 1443 O O . LEU A 1 187 ? -10.813 -10.429 18.813 1.00 97.38 187 LEU A O 1
ATOM 1447 N N . ASN A 1 188 ? -10.738 -11.757 20.615 1.00 95.75 188 ASN A N 1
ATOM 1448 C CA . ASN A 1 188 ? -11.040 -13.012 19.920 1.00 95.75 188 ASN A CA 1
ATOM 1449 C C . ASN A 1 188 ? -12.445 -13.553 20.242 1.00 95.75 188 ASN A C 1
ATOM 1451 O O . ASN A 1 188 ? -12.721 -14.731 20.036 1.00 95.75 188 ASN A O 1
ATOM 1455 N N . HIS A 1 189 ? -13.336 -12.717 20.778 1.00 95.19 189 HIS A N 1
ATOM 1456 C CA . HIS A 1 189 ? -14.707 -13.119 21.090 1.00 95.19 189 HIS A CA 1
ATOM 1457 C C . HIS A 1 189 ? -15.542 -13.334 19.810 1.00 95.19 189 HIS A C 1
ATOM 1459 O O . HIS A 1 189 ? -15.357 -12.630 18.820 1.00 95.19 189 HIS A O 1
ATOM 1465 N N . GLU A 1 190 ? -16.502 -14.265 19.836 1.00 91.25 190 GLU A N 1
ATOM 1466 C CA . GLU A 1 190 ? -17.378 -14.569 18.686 1.00 91.25 190 GLU A CA 1
ATOM 1467 C C . GLU A 1 190 ? -18.232 -13.362 18.242 1.00 91.25 190 GLU A C 1
ATOM 1469 O O . GLU A 1 190 ? -18.405 -13.101 17.051 1.00 91.25 190 GLU A O 1
ATOM 1474 N N . ASP A 1 191 ? -18.726 -12.577 19.206 1.00 89.12 191 ASP A N 1
ATOM 1475 C CA . ASP A 1 191 ? -19.413 -11.304 18.960 1.00 89.12 191 ASP A CA 1
ATOM 1476 C C . ASP A 1 191 ? -18.431 -10.244 18.431 1.00 89.12 191 ASP A C 1
ATOM 1478 O O . ASP A 1 191 ? -17.652 -9.642 19.178 1.00 89.12 191 ASP A O 1
ATOM 1482 N N . ARG A 1 192 ? -18.527 -9.970 17.126 1.00 86.56 192 ARG A N 1
ATOM 1483 C CA . ARG A 1 192 ? -17.689 -8.998 16.408 1.00 86.56 192 ARG A CA 1
ATOM 1484 C C . ARG A 1 192 ? -17.840 -7.568 16.932 1.00 86.56 192 ARG A C 1
ATOM 1486 O O . ARG A 1 192 ? -16.865 -6.817 16.949 1.00 86.56 192 ARG A O 1
ATOM 1493 N N . GLY A 1 193 ? -19.035 -7.196 17.394 1.00 85.88 193 GLY A N 1
ATOM 1494 C CA . GLY A 1 193 ? -19.280 -5.892 18.005 1.00 85.88 193 GLY A CA 1
ATOM 1495 C C . GLY A 1 193 ? -18.545 -5.750 19.335 1.00 85.88 193 GLY A C 1
ATOM 1496 O O . GLY A 1 193 ? -18.000 -4.689 19.628 1.00 85.88 193 GLY A O 1
ATOM 1497 N N . LEU A 1 194 ? -18.459 -6.832 20.112 1.00 91.38 194 LEU A N 1
ATOM 1498 C CA . LEU A 1 194 ? -17.672 -6.846 21.342 1.00 91.38 194 LEU A CA 1
ATOM 1499 C C . LEU A 1 194 ? -16.161 -6.792 21.066 1.00 91.38 194 LEU A C 1
ATOM 1501 O O . LEU A 1 194 ? -15.467 -6.043 21.754 1.00 91.38 194 LEU A O 1
ATOM 1505 N N . ARG A 1 195 ? -15.663 -7.478 20.021 1.00 94.62 195 ARG A N 1
ATOM 1506 C CA . ARG A 1 195 ? -14.264 -7.329 19.560 1.00 94.62 195 ARG A CA 1
ATOM 1507 C C . ARG A 1 195 ? -13.935 -5.867 19.253 1.00 94.62 195 ARG A C 1
ATOM 1509 O O . ARG A 1 195 ? -12.922 -5.345 19.713 1.00 94.62 195 ARG A O 1
ATOM 1516 N N . TRP A 1 196 ? -14.818 -5.187 18.517 1.00 91.38 196 TRP A N 1
ATOM 1517 C CA . TRP A 1 196 ? -14.661 -3.768 18.186 1.00 91.38 196 TRP A CA 1
ATOM 1518 C C . TRP A 1 196 ? -14.658 -2.869 19.426 1.00 91.38 196 TRP A C 1
ATOM 1520 O O . TRP A 1 196 ? -13.808 -1.985 19.543 1.00 91.38 196 TRP A O 1
ATOM 1530 N N . LEU A 1 197 ? -15.567 -3.108 20.377 1.00 92.88 197 LEU A N 1
ATOM 1531 C CA . LEU A 1 197 ? -15.610 -2.359 21.633 1.00 92.88 197 LEU A CA 1
ATOM 1532 C C . LEU A 1 197 ? -14.332 -2.533 22.452 1.00 92.88 197 LEU A C 1
ATOM 1534 O O . LEU A 1 197 ? -13.804 -1.536 22.942 1.00 92.88 197 LEU A O 1
ATOM 1538 N N . ALA A 1 198 ? -13.816 -3.759 22.555 1.00 97.31 198 ALA A N 1
ATOM 1539 C CA . ALA A 1 198 ? -12.562 -4.045 23.244 1.00 97.31 198 ALA A CA 1
ATOM 1540 C C . ALA A 1 198 ? -11.371 -3.355 22.557 1.00 97.31 198 ALA A C 1
ATOM 1542 O O . ALA A 1 198 ? -10.588 -2.674 23.218 1.00 97.31 198 ALA A O 1
ATOM 1543 N N . ALA A 1 199 ? -11.276 -3.438 21.225 1.00 96.50 199 ALA A N 1
ATOM 1544 C CA . ALA A 1 199 ? -10.243 -2.756 20.445 1.00 96.50 199 ALA A CA 1
ATOM 1545 C C . ALA A 1 199 ? -10.277 -1.228 20.629 1.00 96.50 199 ALA A C 1
ATOM 1547 O O . ALA A 1 199 ? -9.238 -0.594 20.832 1.00 96.50 199 ALA A O 1
ATOM 1548 N N . ARG A 1 200 ? -11.478 -0.632 20.617 1.00 94.25 200 ARG A N 1
ATOM 1549 C CA . ARG A 1 200 ? -11.679 0.800 20.876 1.00 94.25 200 ARG A CA 1
ATOM 1550 C C . ARG A 1 200 ? -11.320 1.171 22.316 1.00 94.25 200 ARG A C 1
ATOM 1552 O O . ARG A 1 200 ? -10.677 2.195 22.521 1.00 94.25 200 ARG A O 1
ATOM 1559 N N . ALA A 1 201 ? -11.710 0.350 23.293 1.00 95.38 201 ALA A N 1
ATOM 1560 C CA . ALA A 1 201 ? -11.397 0.565 24.702 1.00 95.38 201 ALA A CA 1
ATOM 1561 C C . ALA A 1 201 ? -9.884 0.585 24.934 1.00 95.38 201 ALA A C 1
ATOM 1563 O O . ALA A 1 201 ? -9.394 1.528 25.546 1.00 95.38 201 ALA A O 1
ATOM 1564 N N . LEU A 1 202 ? -9.140 -0.376 24.374 1.00 96.69 202 LEU A N 1
ATOM 1565 C CA . LEU A 1 202 ? -7.674 -0.429 24.444 1.00 96.69 202 LEU A CA 1
ATOM 1566 C C . LEU A 1 202 ? -7.013 0.857 23.920 1.00 96.69 202 LEU A C 1
ATOM 1568 O O . LEU A 1 202 ? -6.036 1.323 24.498 1.00 96.69 202 LEU A O 1
ATOM 1572 N N . GLY A 1 203 ? -7.577 1.480 22.880 1.00 93.62 203 GLY A N 1
ATOM 1573 C CA . GLY A 1 203 ? -7.085 2.750 22.336 1.00 93.62 203 GLY A CA 1
ATOM 1574 C C . GLY A 1 203 ? -7.221 3.963 23.271 1.00 93.62 203 GLY A C 1
ATOM 1575 O O . GLY A 1 203 ? -6.564 4.977 23.036 1.00 93.62 203 GLY A O 1
ATOM 1576 N N . ASN A 1 204 ? -8.037 3.881 24.329 1.00 92.62 204 ASN A N 1
ATOM 1577 C CA . ASN A 1 204 ? -8.212 4.965 25.305 1.00 92.62 204 ASN A CA 1
ATOM 1578 C C . ASN A 1 204 ? -7.143 4.974 26.408 1.00 92.62 204 ASN A C 1
ATOM 1580 O O . ASN A 1 204 ? -6.977 5.993 27.088 1.00 92.62 204 ASN A O 1
ATOM 1584 N N . PHE A 1 205 ? -6.458 3.850 26.619 1.00 94.56 205 PHE A N 1
ATOM 1585 C CA . PHE A 1 205 ? -5.466 3.694 27.678 1.00 94.56 205 PHE A CA 1
ATOM 1586 C C . PHE A 1 205 ? -4.168 4.446 27.369 1.00 94.56 205 PHE A C 1
ATOM 1588 O O . PHE A 1 205 ? -3.886 4.847 26.236 1.00 94.56 205 PHE A O 1
ATOM 1595 N N . GLU A 1 206 ? -3.371 4.661 28.413 1.00 93.31 206 GLU A N 1
ATOM 1596 C CA . GLU A 1 206 ? -2.013 5.174 28.265 1.00 93.31 206 GLU A CA 1
ATOM 1597 C C . GLU A 1 206 ? -1.064 4.077 27.753 1.00 93.31 206 GLU A C 1
ATOM 1599 O O . GLU A 1 206 ? -1.329 2.878 27.878 1.00 93.31 206 GLU A O 1
ATOM 1604 N N . ALA A 1 207 ? 0.017 4.498 27.091 1.00 94.31 207 ALA A N 1
ATOM 1605 C CA . ALA A 1 207 ? 0.902 3.588 26.365 1.00 94.31 207 ALA A CA 1
ATOM 1606 C C . ALA A 1 207 ? 1.597 2.576 27.280 1.00 94.31 207 ALA A C 1
ATOM 1608 O O . ALA A 1 207 ? 1.765 1.427 26.892 1.00 94.31 207 ALA A O 1
ATOM 1609 N N . ASP A 1 208 ? 1.988 2.999 28.478 1.00 95.38 208 ASP A N 1
ATOM 1610 C CA . ASP A 1 208 ? 2.648 2.185 29.500 1.00 95.38 208 ASP A CA 1
ATOM 1611 C C . ASP A 1 208 ? 1.788 1.003 29.961 1.00 95.38 208 ASP A C 1
ATOM 1613 O O . ASP A 1 208 ? 2.317 -0.075 30.220 1.00 95.38 208 ASP A O 1
ATOM 1617 N N . ALA A 1 209 ? 0.467 1.180 29.993 1.00 95.94 209 ALA A N 1
ATOM 1618 C CA . ALA A 1 209 ? -0.469 0.127 30.358 1.00 95.94 209 ALA A CA 1
ATOM 1619 C C . ALA A 1 209 ? -0.671 -0.905 29.231 1.00 95.94 209 ALA A C 1
ATOM 1621 O O . ALA A 1 209 ? -0.819 -2.093 29.500 1.00 95.94 209 ALA A O 1
ATOM 1622 N N . VAL A 1 210 ? -0.676 -0.472 27.963 1.00 96.94 210 VAL A N 1
ATOM 1623 C CA . VAL A 1 210 ? -1.007 -1.342 26.813 1.00 96.94 210 VAL A CA 1
ATOM 1624 C C . VAL A 1 210 ? 0.229 -1.948 26.143 1.00 96.94 210 VAL A C 1
ATOM 1626 O O . VAL A 1 210 ? 0.172 -3.081 25.670 1.00 96.94 210 VAL A O 1
ATOM 1629 N N . ALA A 1 211 ? 1.355 -1.231 26.104 1.00 97.12 211 ALA A N 1
ATOM 1630 C CA . ALA A 1 211 ? 2.583 -1.663 25.432 1.00 97.12 211 ALA A CA 1
ATOM 1631 C C . ALA A 1 211 ? 3.103 -3.049 25.869 1.00 97.12 211 ALA A C 1
ATOM 1633 O O . ALA A 1 211 ? 3.531 -3.792 24.985 1.00 97.12 211 ALA A O 1
ATOM 1634 N N . PRO A 1 212 ? 3.023 -3.460 27.155 1.00 97.69 212 PRO A N 1
ATOM 1635 C CA . PRO A 1 212 ? 3.427 -4.806 27.578 1.00 97.69 212 PRO A CA 1
ATOM 1636 C C . PRO A 1 212 ? 2.628 -5.944 26.928 1.00 97.69 212 PRO A C 1
ATOM 1638 O O . PRO A 1 212 ? 3.026 -7.101 27.012 1.00 97.69 212 PRO A O 1
ATOM 1641 N N . HIS A 1 213 ? 1.496 -5.632 26.295 1.00 97.44 213 HIS A N 1
ATOM 1642 C CA . HIS A 1 213 ? 0.590 -6.603 25.690 1.00 97.44 213 HIS A CA 1
ATOM 1643 C C . HIS A 1 213 ? 0.640 -6.613 24.157 1.00 97.44 213 HIS A C 1
ATOM 1645 O O . HIS A 1 213 ? -0.188 -7.278 23.535 1.00 97.44 213 HIS A O 1
ATOM 1651 N N . VAL A 1 214 ? 1.582 -5.892 23.537 1.00 98.31 214 VAL A N 1
ATOM 1652 C CA . VAL A 1 214 ? 1.619 -5.686 22.079 1.00 98.31 214 VAL A CA 1
ATOM 1653 C C . VAL A 1 214 ? 1.616 -6.990 21.279 1.00 98.31 214 VAL A C 1
ATOM 1655 O O . VAL A 1 214 ? 0.876 -7.092 20.304 1.00 98.31 214 VAL A O 1
ATOM 1658 N N . ASP A 1 215 ? 2.332 -8.016 21.739 1.00 98.50 215 ASP A N 1
ATOM 1659 C CA . ASP A 1 215 ? 2.396 -9.316 21.064 1.00 98.50 215 ASP A CA 1
ATOM 1660 C C . ASP A 1 215 ? 1.017 -9.992 21.010 1.00 98.50 215 ASP A C 1
ATOM 1662 O O . ASP A 1 215 ? 0.594 -10.483 19.964 1.00 98.50 215 ASP A O 1
ATOM 1666 N N . ALA A 1 216 ? 0.255 -9.942 22.109 1.00 98.38 216 ALA A N 1
ATOM 1667 C CA . ALA A 1 216 ? -1.101 -10.486 22.161 1.00 98.38 216 ALA A CA 1
ATOM 1668 C C . ALA A 1 216 ? -2.075 -9.695 21.272 1.00 98.38 216 ALA A C 1
ATOM 1670 O O . ALA A 1 216 ? -2.965 -10.280 20.651 1.00 98.38 216 ALA A O 1
ATOM 1671 N N . LEU A 1 217 ? -1.896 -8.372 21.181 1.00 98.50 217 LEU A N 1
ATOM 1672 C CA . LEU A 1 217 ? -2.689 -7.520 20.295 1.00 98.50 217 LEU A CA 1
ATOM 1673 C C . LEU A 1 217 ? -2.402 -7.822 18.821 1.00 98.50 217 LEU A C 1
ATOM 1675 O O . LEU A 1 217 ? -3.341 -7.934 18.036 1.00 98.50 217 LEU A O 1
ATOM 1679 N N . LEU A 1 218 ? -1.131 -7.991 18.450 1.00 98.56 218 LEU A N 1
ATOM 1680 C CA . LEU A 1 218 ? -0.727 -8.381 17.098 1.00 98.56 218 LEU A CA 1
ATOM 1681 C C . LEU A 1 218 ? -1.257 -9.773 16.745 1.00 98.56 218 LEU A C 1
ATOM 1683 O O . LEU A 1 218 ? -1.840 -9.949 15.678 1.00 98.56 218 LEU A O 1
ATOM 1687 N N . GLN A 1 219 ? -1.152 -10.738 17.661 1.00 98.38 219 GLN A N 1
ATOM 1688 C CA . GLN A 1 219 ? -1.695 -12.080 17.455 1.00 98.38 219 GLN A CA 1
ATOM 1689 C C . GLN A 1 219 ? -3.210 -12.050 17.216 1.00 98.38 219 GLN A C 1
ATOM 1691 O O . GLN A 1 219 ? -3.702 -12.707 16.295 1.00 98.38 219 GLN A O 1
ATOM 1696 N N . ALA A 1 220 ? -3.960 -11.279 18.009 1.00 98.12 220 ALA A N 1
ATOM 1697 C CA . ALA A 1 220 ? -5.394 -11.107 17.796 1.00 98.12 220 ALA A CA 1
ATOM 1698 C C . ALA A 1 220 ? -5.686 -10.401 16.461 1.00 98.12 220 ALA A C 1
ATOM 1700 O O . ALA A 1 220 ? -6.574 -10.821 15.725 1.00 98.12 220 ALA A O 1
ATOM 1701 N N . PHE A 1 221 ? -4.920 -9.367 16.106 1.00 98.06 221 PHE A N 1
ATOM 1702 C CA . PHE A 1 221 ? -5.066 -8.662 14.833 1.00 98.06 221 PHE A CA 1
ATOM 1703 C C . PHE A 1 221 ? -4.900 -9.604 13.631 1.00 98.06 221 PHE A C 1
ATOM 1705 O O . PHE A 1 221 ? -5.733 -9.601 12.724 1.00 98.06 221 PHE A O 1
ATOM 1712 N N . ILE A 1 222 ? -3.874 -10.460 13.665 1.00 97.69 222 ILE A N 1
ATOM 1713 C CA . ILE A 1 222 ? -3.605 -11.468 12.633 1.00 97.69 222 ILE A CA 1
ATOM 1714 C C . ILE A 1 222 ? -4.727 -12.507 12.579 1.00 97.69 222 ILE A C 1
ATOM 1716 O O . ILE A 1 222 ? -5.267 -12.779 11.511 1.00 97.69 222 ILE A O 1
ATOM 1720 N N . SER A 1 223 ? -5.114 -13.058 13.732 1.00 95.88 223 SER A N 1
ATOM 1721 C CA . SER A 1 223 ? -6.080 -14.167 13.810 1.00 95.88 223 SER A CA 1
ATOM 1722 C C . SER A 1 223 ? -7.492 -13.772 13.363 1.00 95.88 223 SER A C 1
ATOM 1724 O O . SER A 1 223 ? -8.271 -14.629 12.958 1.00 95.88 223 SER A O 1
ATOM 1726 N N . ASN A 1 224 ? -7.833 -12.484 13.446 1.00 94.50 224 ASN A N 1
ATOM 1727 C CA . ASN A 1 224 ? -9.153 -11.972 13.078 1.00 94.50 224 ASN A CA 1
ATOM 1728 C C . ASN A 1 224 ? -9.237 -11.434 11.641 1.00 94.50 224 ASN A C 1
ATOM 1730 O O . ASN A 1 224 ? -10.335 -11.075 11.209 1.00 94.50 224 ASN A O 1
ATOM 1734 N N . ALA A 1 225 ? -8.122 -11.376 10.906 1.00 93.56 225 ALA A N 1
ATOM 1735 C CA . ALA A 1 225 ? -8.102 -10.875 9.536 1.00 93.56 225 ALA A CA 1
ATOM 1736 C C . ALA A 1 225 ? -8.992 -11.712 8.607 1.00 93.56 225 ALA A C 1
ATOM 1738 O O . ALA A 1 225 ? -9.039 -12.937 8.708 1.00 93.56 225 ALA A O 1
ATOM 1739 N N . GLN A 1 226 ? -9.699 -11.038 7.700 1.00 89.88 226 GLN A N 1
ATOM 1740 C CA . GLN A 1 226 ? -10.559 -11.659 6.689 1.00 89.88 226 GLN A CA 1
ATOM 1741 C C . GLN A 1 226 ? -10.062 -11.322 5.275 1.00 89.88 226 GLN A C 1
ATOM 1743 O O . GLN A 1 226 ? -9.416 -10.282 5.089 1.00 89.88 226 GLN A O 1
ATOM 1748 N N . PRO A 1 227 ? -10.345 -12.168 4.269 1.00 85.81 227 PRO A N 1
ATOM 1749 C CA . PRO A 1 227 ? -10.009 -11.861 2.885 1.00 85.81 227 PRO A CA 1
ATOM 1750 C C . PRO A 1 227 ? -10.809 -10.655 2.373 1.00 85.81 227 PRO A C 1
ATOM 1752 O O . PRO A 1 227 ? -11.955 -10.429 2.763 1.00 85.81 227 PRO A O 1
ATOM 1755 N N . ASN A 1 228 ? -10.203 -9.896 1.460 1.00 78.81 228 ASN A N 1
ATOM 1756 C CA . ASN A 1 228 ? -10.906 -8.860 0.700 1.00 78.81 228 ASN A CA 1
ATOM 1757 C C . ASN A 1 228 ? -11.587 -9.415 -0.559 1.00 78.81 228 ASN A C 1
ATOM 1759 O O . ASN A 1 228 ? -12.438 -8.735 -1.124 1.00 78.81 228 ASN A O 1
ATOM 1763 N N . ASP A 1 229 ? -11.207 -10.615 -1.002 1.00 79.75 229 ASP A N 1
ATOM 1764 C CA . ASP A 1 229 ? -11.799 -11.293 -2.151 1.00 79.75 229 ASP A CA 1
ATOM 1765 C C . ASP A 1 229 ? -11.816 -12.825 -1.931 1.00 79.75 229 ASP A C 1
ATOM 1767 O O . ASP A 1 229 ? -10.746 -13.412 -1.737 1.00 79.75 229 ASP A O 1
ATOM 1771 N N . PRO A 1 230 ? -12.998 -13.479 -1.904 1.00 82.00 230 PRO A N 1
ATOM 1772 C CA . PRO A 1 230 ? -14.318 -12.849 -1.832 1.00 82.00 230 PRO A CA 1
ATOM 1773 C C . PRO A 1 230 ? -14.518 -12.131 -0.485 1.00 82.00 230 PRO A C 1
ATOM 1775 O O . PRO A 1 230 ? -14.030 -12.584 0.550 1.00 82.00 230 PRO A O 1
ATOM 1778 N N . ILE A 1 231 ? -15.262 -11.020 -0.488 1.00 76.75 231 ILE A N 1
ATOM 1779 C CA . ILE A 1 231 ? -15.583 -10.261 0.733 1.00 76.75 231 ILE A CA 1
ATOM 1780 C C . ILE A 1 231 ? -16.417 -11.128 1.693 1.00 76.75 231 ILE A C 1
ATOM 1782 O O . ILE A 1 231 ? -17.477 -11.635 1.312 1.00 76.75 231 ILE A O 1
ATOM 1786 N N . ASP A 1 232 ? -16.000 -11.227 2.962 1.00 77.12 232 ASP A N 1
ATOM 1787 C CA . ASP A 1 232 ? -16.877 -11.711 4.037 1.00 77.12 232 ASP A CA 1
ATOM 1788 C C . ASP A 1 232 ? -17.955 -10.658 4.341 1.00 77.12 232 ASP A C 1
ATOM 1790 O O . ASP A 1 232 ? -17.743 -9.706 5.095 1.00 77.12 232 ASP A O 1
ATOM 1794 N N . TRP A 1 233 ? -19.149 -10.849 3.781 1.00 76.81 233 TRP A N 1
ATOM 1795 C CA . TRP A 1 233 ? -20.293 -9.953 3.974 1.00 76.81 233 TRP A CA 1
ATOM 1796 C C . TRP A 1 233 ? -20.798 -9.859 5.418 1.00 76.81 233 TRP A C 1
ATOM 1798 O O . TRP A 1 233 ? -21.596 -8.971 5.717 1.00 76.81 233 TRP A O 1
ATOM 1808 N N . SER A 1 234 ? -20.339 -10.722 6.328 1.00 73.94 234 SER A N 1
ATOM 1809 C CA . SER A 1 234 ? -20.662 -10.604 7.752 1.00 73.94 234 SER A CA 1
ATOM 1810 C C . SER A 1 234 ? -19.757 -9.617 8.515 1.00 73.94 234 SER A C 1
ATOM 1812 O O . SER A 1 234 ? -20.075 -9.254 9.648 1.00 73.94 234 SER A O 1
ATOM 1814 N N . ASP A 1 235 ? -18.641 -9.157 7.933 1.00 73.44 235 ASP A N 1
ATOM 1815 C CA . ASP A 1 235 ? -17.828 -8.012 8.403 1.00 73.44 235 ASP A CA 1
ATOM 1816 C C . ASP A 1 235 ? -17.022 -7.422 7.229 1.00 73.44 235 ASP A C 1
ATOM 1818 O O . ASP A 1 235 ? -15.792 -7.507 7.197 1.00 73.44 235 ASP A O 1
ATOM 1822 N N . PRO A 1 236 ? -17.708 -6.811 6.244 1.00 70.75 236 PRO A N 1
ATOM 1823 C CA . PRO A 1 236 ? -17.095 -6.409 4.977 1.00 70.75 236 PRO A CA 1
ATOM 1824 C C . PRO A 1 236 ? -16.049 -5.297 5.138 1.00 70.75 236 PRO A C 1
ATOM 1826 O O . PRO A 1 236 ? -15.244 -5.066 4.239 1.00 70.75 236 PRO A O 1
ATOM 1829 N N . LEU A 1 237 ? -16.061 -4.596 6.277 1.00 79.00 237 LEU A N 1
ATOM 1830 C CA . LEU A 1 237 ? -15.140 -3.504 6.593 1.00 79.00 237 LEU A CA 1
ATOM 1831 C C . LEU A 1 237 ? -14.120 -3.865 7.684 1.00 79.00 237 LEU A C 1
ATOM 1833 O O . LEU A 1 237 ? -13.249 -3.047 7.984 1.00 79.00 237 LEU A O 1
ATOM 1837 N N . GLN A 1 238 ? -14.194 -5.074 8.251 1.00 87.00 238 GLN A N 1
ATOM 1838 C CA . GLN A 1 238 ? -13.306 -5.563 9.311 1.00 87.00 238 GLN A CA 1
ATOM 1839 C C . GLN A 1 238 ? -13.165 -4.562 10.469 1.00 87.00 238 GLN A C 1
ATOM 1841 O O . GLN A 1 238 ? -12.055 -4.218 10.888 1.00 87.00 238 GLN A O 1
ATOM 1846 N N . PHE A 1 239 ? -14.289 -4.047 10.983 1.00 85.06 239 PHE A N 1
ATOM 1847 C CA . PHE A 1 239 ? -14.293 -2.884 11.884 1.00 85.06 239 PHE A CA 1
ATOM 1848 C C . PHE A 1 239 ? -13.444 -3.090 13.142 1.00 85.06 239 PHE A C 1
ATOM 1850 O O . PHE A 1 239 ? -12.757 -2.162 13.578 1.00 85.06 239 PHE A O 1
ATOM 1857 N N . ALA A 1 240 ? -13.479 -4.289 13.733 1.00 89.94 240 ALA A N 1
ATOM 1858 C CA . ALA A 1 240 ? -12.707 -4.604 14.935 1.00 89.94 240 ALA A CA 1
ATOM 1859 C C . ALA A 1 240 ? -11.195 -4.515 14.679 1.00 89.94 240 ALA A C 1
ATOM 1861 O O . ALA A 1 240 ? -10.485 -3.848 15.438 1.00 89.94 240 ALA A O 1
ATOM 1862 N N . ASN A 1 241 ? -10.723 -5.091 13.568 1.00 94.62 241 ASN A N 1
ATOM 1863 C CA . ASN A 1 241 ? -9.340 -4.935 13.131 1.00 94.62 241 ASN A CA 1
ATOM 1864 C C . ASN A 1 241 ? -9.040 -3.470 12.813 1.00 94.62 241 ASN A C 1
ATOM 1866 O O . ASN A 1 241 ? -8.030 -2.952 13.271 1.00 94.62 241 ASN A O 1
ATOM 1870 N N . GLY A 1 242 ? -9.929 -2.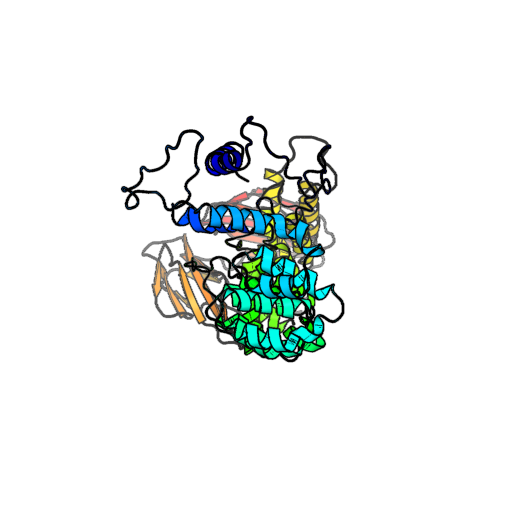746 12.130 1.00 92.94 242 GLY A N 1
ATOM 1871 C CA . GLY A 1 242 ? -9.724 -1.323 11.856 1.00 92.94 242 GLY A CA 1
ATOM 1872 C C . GLY A 1 242 ? -9.538 -0.468 13.117 1.00 92.94 242 GLY A C 1
ATOM 1873 O O . GLY A 1 242 ? -8.649 0.387 13.159 1.00 92.94 242 GLY A O 1
ATOM 1874 N N . ALA A 1 243 ? -10.313 -0.736 14.172 1.00 93.44 243 ALA A N 1
ATOM 1875 C CA . ALA A 1 243 ? -10.154 -0.088 15.473 1.00 93.44 243 ALA A CA 1
ATOM 1876 C C . ALA A 1 243 ? -8.826 -0.470 16.149 1.00 93.44 243 ALA A C 1
ATOM 1878 O O . ALA A 1 243 ? -8.113 0.409 16.635 1.00 93.44 243 ALA A O 1
ATOM 1879 N N . LEU A 1 244 ? -8.455 -1.755 16.133 1.00 96.50 244 LEU A N 1
ATOM 1880 C CA . LEU A 1 244 ? -7.206 -2.235 16.733 1.00 96.50 244 LEU A CA 1
ATOM 1881 C C . LEU A 1 244 ? -5.964 -1.733 15.974 1.00 96.50 244 LEU A C 1
ATOM 1883 O O . LEU A 1 244 ? -4.964 -1.370 16.594 1.00 96.50 244 LEU A O 1
ATOM 1887 N N . SER A 1 245 ? -6.058 -1.614 14.646 1.00 96.38 245 SER A N 1
ATOM 1888 C CA . SER A 1 245 ? -5.032 -1.046 13.764 1.00 96.38 245 SER A CA 1
ATOM 1889 C C . SER A 1 245 ? -4.658 0.372 14.179 1.00 96.38 245 SER A C 1
ATOM 1891 O O . SER A 1 245 ? -3.491 0.755 14.088 1.00 96.38 245 SER A O 1
ATOM 1893 N N . LYS A 1 246 ? -5.633 1.167 14.645 1.00 94.62 246 LYS A N 1
ATOM 1894 C CA . LYS A 1 246 ? -5.367 2.515 15.151 1.00 94.62 246 LYS A CA 1
ATOM 1895 C C . LYS A 1 246 ? -4.439 2.461 16.356 1.00 94.62 246 LYS A C 1
ATOM 1897 O O . LYS A 1 246 ? -3.465 3.200 16.384 1.00 94.62 246 LYS A O 1
ATOM 1902 N N . THR A 1 247 ? -4.723 1.588 17.320 1.00 95.06 247 THR A N 1
ATOM 1903 C CA . THR A 1 247 ? -3.918 1.429 18.538 1.00 95.06 247 THR A CA 1
ATOM 1904 C C . THR A 1 247 ? -2.508 0.944 18.203 1.00 95.06 247 THR A C 1
ATOM 1906 O O . THR A 1 247 ? -1.544 1.563 18.650 1.00 95.06 247 THR A O 1
ATOM 1909 N N . LEU A 1 248 ? -2.389 -0.093 17.367 1.00 96.50 248 LEU A N 1
ATOM 1910 C CA . LEU A 1 248 ? -1.114 -0.710 16.983 1.00 96.50 248 LEU A CA 1
ATOM 1911 C C . LEU A 1 248 ? -0.215 0.224 16.154 1.00 96.50 248 LEU A C 1
ATOM 1913 O O . LEU A 1 248 ? 0.953 0.419 16.486 1.00 96.50 248 LEU A O 1
ATOM 1917 N N . PHE A 1 249 ? -0.749 0.830 15.089 1.00 95.88 249 PHE A N 1
ATOM 1918 C CA . PHE A 1 249 ? 0.083 1.461 14.054 1.00 95.88 249 PHE A CA 1
ATOM 1919 C C . PHE A 1 249 ? 0.008 2.992 14.019 1.00 95.88 249 PHE A C 1
ATOM 1921 O O . PHE A 1 249 ? 0.957 3.642 13.583 1.00 95.88 249 PHE A O 1
ATOM 1928 N N . ASN A 1 250 ? -1.074 3.583 14.533 1.00 92.06 250 ASN A N 1
ATOM 1929 C CA . ASN A 1 250 ? -1.279 5.038 14.556 1.00 92.06 250 ASN A CA 1
ATOM 1930 C C . ASN A 1 250 ? -1.458 5.609 15.975 1.00 92.06 250 ASN A C 1
ATOM 1932 O O . ASN A 1 250 ? -1.875 6.755 16.148 1.00 92.06 250 ASN A O 1
ATOM 1936 N N . GLY A 1 251 ? -1.224 4.782 16.991 1.00 84.81 251 GLY A N 1
ATOM 1937 C CA . GLY A 1 251 ? -1.554 5.062 18.378 1.00 84.81 251 GLY A CA 1
ATOM 1938 C C . GLY A 1 251 ? -0.323 5.303 19.237 1.00 84.81 251 GLY A C 1
ATOM 1939 O O . GLY A 1 251 ? 0.812 5.354 18.763 1.00 84.81 251 GLY A O 1
ATOM 1940 N N . LYS A 1 252 ? -0.557 5.412 20.547 1.00 87.88 252 LYS A N 1
ATOM 1941 C CA . LYS A 1 252 ? 0.494 5.699 21.531 1.00 87.88 252 LYS A CA 1
ATOM 1942 C C . LYS A 1 252 ? 1.498 4.548 21.718 1.00 87.88 252 LYS A C 1
ATOM 1944 O O . LYS A 1 252 ? 2.552 4.769 22.301 1.00 87.88 252 LYS A O 1
ATOM 1949 N N . ILE A 1 253 ? 1.191 3.340 21.231 1.00 94.69 253 ILE A N 1
ATOM 1950 C CA . ILE A 1 253 ? 2.059 2.154 21.345 1.00 94.69 253 ILE A CA 1
ATOM 1951 C C . ILE A 1 253 ? 2.829 1.830 20.055 1.00 94.69 253 ILE A C 1
ATOM 1953 O O . ILE A 1 253 ? 3.416 0.753 19.951 1.00 94.69 253 ILE A O 1
ATOM 1957 N N . ASN A 1 254 ? 2.860 2.729 19.065 1.00 91.69 254 ASN A N 1
ATOM 1958 C CA . ASN A 1 254 ? 3.553 2.481 17.794 1.00 91.69 254 ASN A CA 1
ATOM 1959 C C . ASN A 1 254 ? 5.041 2.117 17.983 1.00 91.69 254 ASN A C 1
ATOM 1961 O O . ASN A 1 254 ? 5.534 1.190 17.352 1.00 91.69 254 ASN A O 1
ATOM 1965 N N . ALA A 1 255 ? 5.740 2.773 18.911 1.00 92.38 255 ALA A N 1
ATOM 1966 C CA . ALA A 1 255 ? 7.143 2.506 19.214 1.00 92.38 255 ALA A CA 1
ATOM 1967 C C . ALA A 1 255 ? 7.361 1.141 19.888 1.00 92.38 255 ALA A C 1
ATOM 1969 O O . ALA A 1 255 ? 8.420 0.540 19.722 1.00 92.38 255 ALA A O 1
ATOM 1970 N N . ALA A 1 256 ? 6.377 0.647 20.649 1.00 96.12 256 ALA A N 1
ATOM 1971 C CA . ALA A 1 256 ? 6.402 -0.714 21.184 1.00 96.12 256 ALA A CA 1
ATOM 1972 C C . ALA A 1 256 ? 6.124 -1.732 20.070 1.00 96.12 256 ALA A C 1
ATOM 1974 O O . ALA A 1 256 ? 6.848 -2.713 19.940 1.00 96.12 256 ALA A O 1
ATOM 1975 N N . THR A 1 257 ? 5.153 -1.438 19.203 1.00 97.31 257 THR A N 1
ATOM 1976 C CA . THR A 1 257 ? 4.800 -2.262 18.036 1.00 97.31 257 THR A CA 1
ATOM 1977 C C . THR A 1 257 ? 5.978 -2.416 17.070 1.00 97.31 257 THR A C 1
ATOM 1979 O O . THR A 1 257 ? 6.235 -3.515 16.597 1.00 97.31 257 THR A O 1
ATOM 1982 N N . ALA A 1 258 ? 6.776 -1.367 16.851 1.00 95.38 258 ALA A N 1
ATOM 1983 C CA . ALA A 1 258 ? 7.994 -1.422 16.032 1.00 95.38 258 ALA A CA 1
ATOM 1984 C C . ALA A 1 258 ? 9.085 -2.360 16.574 1.00 95.38 258 ALA A C 1
ATOM 1986 O O . ALA A 1 258 ? 9.945 -2.804 15.815 1.00 95.38 258 ALA A O 1
ATOM 1987 N N . LYS A 1 259 ? 9.050 -2.670 17.874 1.00 95.44 259 LYS A N 1
ATOM 1988 C CA . LYS A 1 259 ? 9.996 -3.573 18.544 1.00 95.44 259 LYS A CA 1
ATOM 1989 C C . LYS A 1 259 ? 9.461 -4.998 18.690 1.00 95.44 259 LYS A C 1
ATOM 1991 O O . LYS A 1 259 ? 10.178 -5.839 19.228 1.00 95.44 259 LYS A O 1
ATOM 1996 N N . ALA A 1 260 ? 8.227 -5.257 18.259 1.00 96.88 260 ALA A N 1
ATOM 1997 C CA . ALA A 1 260 ? 7.627 -6.578 18.346 1.00 96.88 260 ALA A CA 1
ATOM 1998 C C . ALA A 1 260 ? 8.384 -7.597 17.466 1.00 96.88 260 ALA A C 1
ATOM 2000 O O . ALA A 1 260 ? 9.029 -7.205 16.482 1.00 96.88 260 ALA A O 1
ATOM 2001 N N . PRO A 1 261 ? 8.297 -8.900 17.789 1.00 96.44 261 PRO A N 1
ATOM 2002 C CA . PRO A 1 261 ? 8.861 -9.968 16.967 1.00 96.44 261 PRO A CA 1
ATOM 2003 C C . PRO A 1 261 ? 8.419 -9.872 15.497 1.00 96.44 261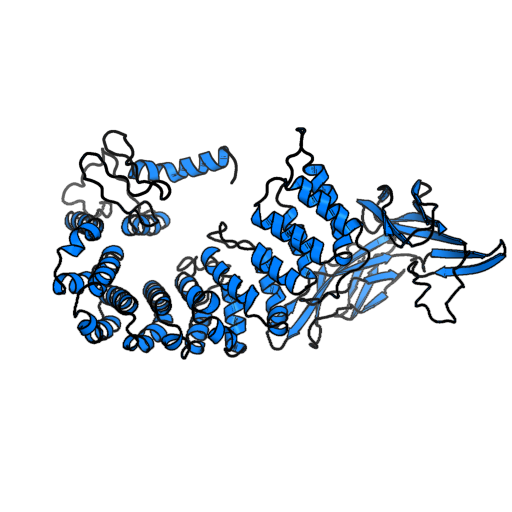 PRO A C 1
ATOM 2005 O O . PRO A 1 261 ? 7.267 -9.545 15.202 1.00 96.44 261 PRO A O 1
ATOM 2008 N N . LYS A 1 262 ? 9.334 -10.128 14.551 1.00 92.81 262 LYS A N 1
ATOM 2009 C CA . LYS A 1 262 ? 9.078 -9.935 13.107 1.00 92.81 262 LYS A CA 1
ATOM 2010 C C . LYS A 1 262 ? 8.009 -10.875 12.551 1.00 92.81 262 LYS A C 1
ATOM 2012 O O . LYS A 1 262 ? 7.269 -10.480 11.652 1.00 92.81 262 LYS A O 1
ATOM 2017 N N . ASP A 1 263 ? 7.897 -12.066 13.124 1.00 93.94 263 ASP A N 1
ATOM 2018 C CA . ASP A 1 263 ? 6.858 -13.061 12.850 1.00 93.94 263 ASP A CA 1
ATOM 2019 C C . ASP A 1 263 ? 5.451 -12.606 13.275 1.00 93.94 263 ASP A C 1
ATOM 2021 O O . ASP A 1 263 ? 4.468 -13.129 12.759 1.00 93.94 263 ASP A O 1
ATOM 2025 N N . LEU A 1 264 ? 5.338 -11.584 14.131 1.00 96.56 264 LEU A N 1
ATOM 2026 C CA . LEU A 1 264 ? 4.074 -10.909 14.446 1.00 96.56 264 LEU A CA 1
ATOM 2027 C C . LEU A 1 264 ? 3.932 -9.572 13.707 1.00 96.56 264 LEU A C 1
ATOM 2029 O O . LEU A 1 264 ? 2.880 -9.272 13.141 1.00 96.56 264 LEU A O 1
ATOM 2033 N N . LEU A 1 265 ? 4.987 -8.755 13.687 1.00 96.62 265 LEU A N 1
ATOM 2034 C CA . LEU A 1 265 ? 4.940 -7.402 13.134 1.00 96.62 265 LEU A CA 1
ATOM 2035 C C . LEU A 1 265 ? 4.657 -7.395 11.627 1.00 96.62 265 LEU A C 1
ATOM 2037 O O . LEU A 1 265 ? 3.784 -6.653 11.173 1.00 96.62 265 LEU A O 1
ATOM 2041 N N . LEU A 1 266 ? 5.386 -8.199 10.845 1.00 94.06 266 LEU A N 1
ATOM 2042 C CA . LEU A 1 266 ? 5.285 -8.147 9.386 1.00 94.06 266 LEU A CA 1
ATOM 2043 C C . LEU A 1 266 ? 3.929 -8.667 8.887 1.00 94.06 266 LEU A C 1
ATOM 2045 O O . LEU A 1 266 ? 3.286 -7.936 8.132 1.00 94.06 266 LEU A O 1
ATOM 2049 N N . PRO A 1 267 ? 3.408 -9.830 9.339 1.00 95.62 267 PRO A N 1
ATOM 2050 C CA . PRO A 1 267 ? 2.062 -10.259 8.955 1.00 95.62 267 PRO A CA 1
ATOM 2051 C C . PRO A 1 267 ? 0.979 -9.245 9.338 1.00 95.62 267 PRO A C 1
ATOM 2053 O O . PRO A 1 267 ? 0.081 -8.971 8.541 1.00 95.62 267 PRO A O 1
ATOM 2056 N N . ALA A 1 268 ? 1.080 -8.627 10.519 1.00 97.00 268 ALA A N 1
ATOM 2057 C CA . ALA A 1 268 ? 0.119 -7.616 10.941 1.00 97.00 268 ALA A CA 1
ATOM 2058 C C . ALA A 1 268 ? 0.176 -6.350 10.065 1.00 97.00 268 ALA A C 1
ATOM 2060 O O . ALA A 1 268 ? -0.866 -5.810 9.701 1.00 97.00 268 ALA A O 1
ATOM 2061 N N . LEU A 1 269 ? 1.362 -5.886 9.661 1.00 96.00 269 LEU A N 1
ATOM 2062 C CA . LEU A 1 269 ? 1.486 -4.745 8.747 1.00 96.00 269 LEU A CA 1
ATOM 2063 C C . LEU A 1 269 ? 0.918 -5.038 7.355 1.00 96.00 269 LEU A C 1
ATOM 2065 O O . LEU A 1 269 ? 0.253 -4.168 6.791 1.00 96.00 269 LEU A O 1
ATOM 2069 N N . ARG A 1 270 ? 1.111 -6.256 6.829 1.00 94.12 270 ARG A N 1
ATOM 2070 C CA . ARG A 1 270 ? 0.503 -6.692 5.557 1.00 94.12 270 ARG A CA 1
ATOM 2071 C C . ARG A 1 270 ? -1.014 -6.574 5.597 1.00 94.12 270 ARG A C 1
ATOM 2073 O O . ARG A 1 270 ? -1.612 -5.936 4.736 1.00 94.12 270 ARG A O 1
ATOM 2080 N N . ILE A 1 271 ? -1.622 -7.102 6.660 1.00 94.94 271 ILE A N 1
ATOM 2081 C CA . ILE A 1 271 ? -3.066 -6.997 6.889 1.00 94.94 271 ILE A CA 1
ATOM 2082 C C . ILE A 1 271 ? -3.480 -5.523 7.010 1.00 94.94 271 ILE A C 1
ATOM 2084 O O . ILE A 1 271 ? -4.432 -5.099 6.358 1.00 94.94 271 ILE A O 1
ATOM 2088 N N . ALA A 1 272 ? -2.759 -4.715 7.796 1.00 95.56 272 ALA A N 1
ATOM 2089 C CA . ALA A 1 272 ? -3.092 -3.308 8.022 1.00 95.56 272 ALA A CA 1
ATOM 2090 C C . ALA A 1 272 ? -3.088 -2.474 6.728 1.00 95.56 272 ALA A C 1
ATOM 2092 O O . ALA A 1 272 ? -3.992 -1.666 6.517 1.00 95.56 272 ALA A O 1
ATOM 2093 N N . MET A 1 273 ? -2.110 -2.690 5.842 1.00 93.69 273 MET A N 1
ATOM 2094 C CA . MET A 1 273 ? -2.012 -2.014 4.538 1.00 93.69 273 MET A CA 1
ATOM 2095 C C . MET A 1 273 ? -3.076 -2.466 3.534 1.00 93.69 273 MET A C 1
ATOM 2097 O O . MET A 1 273 ? -3.338 -1.758 2.563 1.00 93.69 273 MET A O 1
ATOM 2101 N N . GLN A 1 274 ? -3.728 -3.598 3.786 1.00 91.56 274 GLN A N 1
ATOM 2102 C CA . GLN A 1 274 ? -4.757 -4.147 2.913 1.00 91.56 274 GLN A CA 1
ATOM 2103 C C . GLN A 1 274 ? -6.170 -4.034 3.490 1.00 91.56 274 GLN A C 1
ATOM 2105 O O . GLN A 1 274 ? -7.115 -4.373 2.785 1.00 91.56 274 GLN A O 1
ATOM 2110 N N . LEU A 1 275 ? -6.367 -3.496 4.704 1.00 92.12 275 LEU A N 1
ATOM 2111 C CA . LEU A 1 275 ? -7.701 -3.368 5.309 1.00 92.12 275 LEU A CA 1
ATOM 2112 C C . LEU A 1 275 ? -8.729 -2.757 4.331 1.00 92.12 275 LEU A C 1
ATOM 2114 O O . LEU A 1 275 ? -8.390 -1.823 3.591 1.00 92.12 275 LEU A O 1
ATOM 2118 N N . PRO A 1 276 ? -9.974 -3.267 4.302 1.00 88.44 276 PRO A N 1
ATOM 2119 C CA . PRO A 1 276 ? -10.951 -2.921 3.268 1.00 88.44 276 PRO A CA 1
ATOM 2120 C C . PRO A 1 276 ? -11.458 -1.476 3.360 1.00 88.44 276 PRO A C 1
ATOM 2122 O O . PRO A 1 276 ? -11.792 -0.878 2.339 1.00 88.44 276 PRO A O 1
ATOM 2125 N N . ALA A 1 277 ? -11.487 -0.895 4.563 1.00 87.38 277 ALA A N 1
ATOM 2126 C CA . ALA A 1 277 ? -11.821 0.510 4.778 1.00 87.38 277 ALA A CA 1
ATOM 2127 C C . ALA A 1 277 ? -10.572 1.393 4.635 1.00 87.38 277 ALA A C 1
ATOM 2129 O O . ALA A 1 277 ? -9.621 1.255 5.407 1.00 87.38 277 ALA A O 1
ATOM 2130 N N . GLY A 1 278 ? -10.587 2.350 3.704 1.00 88.81 278 GLY A N 1
ATOM 2131 C CA . GLY A 1 278 ? -9.502 3.315 3.503 1.00 88.81 278 GLY A CA 1
ATOM 2132 C C . GLY A 1 278 ? -9.107 4.075 4.772 1.00 88.81 278 GLY A C 1
ATOM 2133 O O . GLY A 1 278 ? -7.918 4.251 5.031 1.00 88.81 278 GLY A O 1
ATOM 2134 N N . TYR A 1 279 ? -10.075 4.449 5.618 1.00 88.31 279 TYR A N 1
ATOM 2135 C CA . TYR A 1 279 ? -9.787 5.108 6.898 1.00 88.31 279 TYR A CA 1
ATOM 2136 C C . TYR A 1 279 ? -8.994 4.204 7.852 1.00 88.31 279 TYR A C 1
ATOM 2138 O O . TYR A 1 279 ? -8.052 4.645 8.498 1.00 88.31 279 TYR A O 1
ATOM 2146 N N . ALA A 1 280 ? -9.335 2.916 7.923 1.00 91.62 280 ALA A N 1
ATOM 2147 C CA . ALA A 1 280 ? -8.602 1.968 8.753 1.00 91.62 280 ALA A CA 1
ATOM 2148 C C . ALA A 1 280 ? -7.214 1.661 8.176 1.00 91.62 280 ALA A C 1
ATOM 2150 O O . ALA A 1 280 ? -6.225 1.641 8.908 1.00 91.62 280 ALA A O 1
ATOM 2151 N N . ARG A 1 281 ? -7.141 1.484 6.852 1.00 91.69 281 ARG A N 1
ATOM 2152 C CA . ARG A 1 281 ? -5.903 1.251 6.107 1.00 91.69 281 ARG A CA 1
ATOM 2153 C C . ARG A 1 281 ? -4.894 2.377 6.311 1.00 91.69 281 ARG A C 1
ATOM 2155 O O . ARG A 1 281 ? -3.702 2.125 6.444 1.00 91.69 281 ARG A O 1
ATOM 2162 N N . CYS A 1 282 ? -5.351 3.629 6.393 1.00 91.00 282 CYS A N 1
ATOM 2163 C CA . CYS A 1 282 ? -4.451 4.768 6.543 1.00 91.00 282 CYS A CA 1
ATOM 2164 C C . CYS A 1 282 ? -3.719 4.797 7.900 1.00 91.00 282 CYS A C 1
ATOM 2166 O O . CYS A 1 282 ? -2.690 5.466 8.014 1.00 91.00 282 CYS A O 1
ATOM 2168 N N . HIS A 1 283 ? -4.167 4.036 8.907 1.00 93.31 283 HIS A N 1
ATOM 2169 C CA . HIS A 1 283 ? -3.488 3.940 10.201 1.00 93.31 283 HIS A CA 1
ATOM 2170 C C . HIS A 1 283 ? -2.052 3.398 10.096 1.00 93.31 283 HIS A C 1
ATOM 2172 O O . HIS A 1 283 ? -1.205 3.777 10.902 1.00 93.31 283 HIS A O 1
ATOM 2178 N N . SER A 1 284 ? -1.742 2.564 9.099 1.00 93.88 284 SER A N 1
ATOM 2179 C CA . SER A 1 284 ? -0.376 2.063 8.891 1.00 93.88 284 SER A CA 1
ATOM 2180 C C . SER A 1 284 ? 0.583 3.137 8.361 1.00 93.88 284 SER A C 1
ATOM 2182 O O . SER A 1 284 ? 1.794 3.006 8.505 1.00 93.88 284 SER A O 1
ATOM 2184 N N . THR A 1 285 ? 0.086 4.236 7.785 1.00 90.50 285 THR A N 1
ATOM 2185 C CA . THR A 1 285 ? 0.932 5.198 7.048 1.00 90.50 285 THR A CA 1
ATOM 2186 C C . THR A 1 285 ? 1.908 5.977 7.913 1.00 90.50 285 THR A C 1
ATOM 2188 O O . THR A 1 285 ? 3.046 6.215 7.510 1.00 90.50 285 THR A O 1
ATOM 2191 N N . ASN A 1 286 ? 1.507 6.340 9.131 1.00 87.00 286 ASN A N 1
ATOM 2192 C CA . ASN A 1 286 ? 2.424 6.967 10.080 1.00 87.00 286 ASN A CA 1
ATOM 2193 C C . ASN A 1 286 ? 3.491 5.986 10.568 1.00 87.00 286 ASN A C 1
ATOM 2195 O O . ASN A 1 286 ? 4.615 6.405 10.848 1.00 87.00 286 ASN A O 1
ATOM 2199 N N . PHE A 1 287 ? 3.154 4.698 10.632 1.00 92.94 287 PHE A N 1
ATOM 2200 C CA . PHE A 1 287 ? 4.097 3.638 10.951 1.00 92.94 287 PHE A CA 1
ATOM 2201 C C . PHE A 1 287 ? 5.115 3.450 9.824 1.00 92.94 287 PHE A C 1
ATOM 2203 O O . PHE A 1 287 ? 6.313 3.514 10.076 1.00 92.94 287 PHE A O 1
ATOM 2210 N N . LEU A 1 288 ? 4.640 3.335 8.580 1.00 90.44 288 LEU A N 1
ATOM 2211 C CA . LEU A 1 288 ? 5.459 3.288 7.365 1.00 90.44 288 LEU A CA 1
ATOM 2212 C C . LEU A 1 288 ? 6.501 4.414 7.360 1.00 90.44 288 LEU A C 1
ATOM 2214 O O . LEU A 1 288 ? 7.700 4.154 7.384 1.00 90.44 288 LEU A O 1
ATOM 2218 N N . ARG A 1 289 ? 6.047 5.671 7.462 1.00 87.12 289 ARG A N 1
ATOM 2219 C CA . ARG A 1 289 ? 6.911 6.860 7.362 1.00 87.12 289 ARG A CA 1
ATOM 2220 C C . ARG A 1 289 ? 8.028 6.928 8.404 1.00 87.12 289 ARG A C 1
ATOM 2222 O O . ARG A 1 289 ? 9.085 7.502 8.110 1.00 87.12 289 ARG A O 1
ATOM 2229 N N . ASN A 1 290 ? 7.771 6.430 9.615 1.00 88.62 290 ASN A N 1
ATOM 2230 C CA . ASN A 1 290 ? 8.558 6.790 10.796 1.00 88.62 290 ASN A CA 1
ATOM 2231 C C . ASN A 1 290 ? 9.152 5.607 11.569 1.00 88.62 290 ASN A C 1
ATOM 2233 O O . ASN A 1 290 ? 10.043 5.841 12.378 1.00 88.62 290 ASN A O 1
ATOM 2237 N N . GLN A 1 291 ? 8.659 4.382 11.374 1.00 92.00 291 GLN A N 1
ATOM 2238 C CA . GLN A 1 291 ? 9.007 3.233 12.222 1.00 92.00 291 GLN A CA 1
ATOM 2239 C C . GLN A 1 291 ? 9.656 2.071 11.464 1.00 92.00 291 GLN A C 1
ATOM 2241 O O . GLN A 1 291 ? 10.330 1.258 12.094 1.00 92.00 291 GLN A O 1
ATOM 2246 N N . LEU A 1 292 ? 9.472 1.959 10.143 1.00 91.00 292 LEU A N 1
ATOM 2247 C CA . LEU A 1 292 ? 10.078 0.861 9.388 1.00 91.00 292 LEU A CA 1
ATOM 2248 C C . LEU A 1 292 ? 11.583 1.053 9.217 1.00 91.00 292 LEU A C 1
ATOM 2250 O O . LEU A 1 292 ? 12.056 2.128 8.843 1.00 91.00 292 LEU A O 1
ATOM 2254 N N . THR A 1 293 ? 12.325 -0.028 9.439 1.00 90.38 293 THR A N 1
ATOM 2255 C CA . THR A 1 293 ? 13.731 -0.115 9.041 1.00 90.38 293 THR A CA 1
ATOM 2256 C C . THR A 1 293 ? 13.847 -0.283 7.521 1.00 90.38 293 THR A C 1
ATOM 2258 O O . THR A 1 293 ? 12.857 -0.547 6.831 1.00 90.38 293 THR A O 1
ATOM 2261 N N . ALA A 1 294 ? 15.060 -0.147 6.977 1.00 87.56 294 ALA A N 1
ATOM 2262 C CA . ALA A 1 294 ? 15.314 -0.432 5.563 1.00 87.56 294 ALA A CA 1
ATOM 2263 C C . ALA A 1 294 ? 15.003 -1.901 5.213 1.00 87.56 294 ALA A C 1
ATOM 2265 O O . ALA A 1 294 ? 14.382 -2.167 4.189 1.00 87.56 294 ALA A O 1
ATOM 2266 N N . GLU A 1 295 ? 15.363 -2.840 6.092 1.00 86.56 295 GLU A N 1
ATOM 2267 C CA . GLU A 1 295 ? 15.081 -4.269 5.912 1.00 86.56 295 GLU A CA 1
ATOM 2268 C C . GLU A 1 295 ? 13.572 -4.556 5.912 1.00 86.56 295 GLU A C 1
ATOM 2270 O O . GLU A 1 295 ? 13.071 -5.222 5.008 1.00 86.56 295 GLU A O 1
ATOM 2275 N N . ASP A 1 296 ? 12.826 -3.986 6.865 1.00 89.81 296 ASP A N 1
ATOM 2276 C CA . ASP A 1 296 ? 11.365 -4.142 6.912 1.00 89.81 296 ASP A CA 1
ATOM 2277 C C . ASP A 1 296 ? 10.680 -3.503 5.704 1.00 89.81 296 ASP A C 1
ATOM 2279 O O . ASP A 1 296 ? 9.689 -4.024 5.199 1.00 89.81 296 ASP A O 1
ATOM 2283 N N . THR A 1 297 ? 11.206 -2.366 5.240 1.00 91.00 297 THR A N 1
ATOM 2284 C CA . THR A 1 297 ? 10.707 -1.694 4.038 1.00 91.00 297 THR A CA 1
ATOM 2285 C C . THR A 1 297 ? 10.850 -2.603 2.822 1.00 91.00 297 THR A C 1
ATOM 2287 O O . THR A 1 297 ? 9.883 -2.761 2.087 1.00 91.00 297 THR A O 1
ATOM 2290 N N . LEU A 1 298 ? 12.006 -3.254 2.648 1.00 87.25 298 LEU A N 1
ATOM 2291 C CA . LEU A 1 298 ? 12.218 -4.209 1.556 1.00 87.25 298 LEU A CA 1
ATOM 2292 C C . LEU A 1 298 ? 11.275 -5.412 1.660 1.00 87.25 298 LEU A C 1
ATOM 2294 O O . LEU A 1 298 ? 10.662 -5.799 0.667 1.00 87.25 298 LEU A O 1
ATOM 2298 N N . ALA A 1 299 ? 11.100 -5.950 2.868 1.00 86.25 299 ALA A N 1
ATOM 2299 C CA . ALA A 1 299 ? 10.218 -7.084 3.143 1.00 86.25 299 ALA A CA 1
ATOM 2300 C C . ALA A 1 299 ? 8.723 -6.818 2.879 1.00 86.25 299 ALA A C 1
ATOM 2302 O O . ALA A 1 299 ? 7.951 -7.772 2.751 1.00 86.25 299 ALA A O 1
ATOM 2303 N N . LEU A 1 300 ? 8.322 -5.545 2.839 1.00 90.88 300 LEU A N 1
ATOM 2304 C CA . LEU A 1 300 ? 6.944 -5.092 2.647 1.00 90.88 300 LEU A CA 1
ATOM 2305 C C . LEU A 1 300 ? 6.749 -4.325 1.330 1.00 90.88 300 LEU A C 1
ATOM 2307 O O . LEU A 1 300 ? 5.706 -3.703 1.135 1.00 90.88 300 LEU A O 1
ATOM 2311 N N . THR A 1 301 ? 7.743 -4.316 0.429 1.00 90.69 301 THR A N 1
ATOM 2312 C CA . THR A 1 301 ? 7.687 -3.489 -0.789 1.00 90.69 301 THR A CA 1
ATOM 2313 C C . THR A 1 301 ? 6.440 -3.783 -1.615 1.00 90.69 301 THR A C 1
ATOM 2315 O O . THR A 1 301 ? 5.799 -2.842 -2.078 1.00 90.69 301 THR A O 1
ATOM 2318 N N . SER A 1 302 ? 6.070 -5.059 -1.771 1.00 88.81 302 SER A N 1
ATOM 2319 C CA . SER A 1 302 ? 4.894 -5.449 -2.559 1.00 88.81 302 SER A CA 1
ATOM 2320 C C . SER A 1 302 ? 3.630 -4.802 -2.003 1.00 88.81 302 SER A C 1
ATOM 2322 O O . SER A 1 302 ? 2.895 -4.142 -2.728 1.00 88.81 302 SER A O 1
ATOM 2324 N N . GLU A 1 303 ? 3.417 -4.901 -0.693 1.00 91.56 303 GLU A N 1
ATOM 2325 C CA . GLU A 1 303 ? 2.239 -4.351 -0.035 1.00 91.56 303 GLU A CA 1
ATOM 2326 C C . GLU A 1 303 ? 2.247 -2.817 -0.009 1.00 91.56 303 GLU A C 1
ATOM 2328 O O . GLU A 1 303 ? 1.186 -2.195 -0.053 1.00 91.56 303 GLU A O 1
ATOM 2333 N N . ILE A 1 304 ? 3.426 -2.187 0.023 1.00 93.50 304 ILE A N 1
ATOM 2334 C CA . ILE A 1 304 ? 3.567 -0.729 -0.092 1.00 93.50 304 ILE A CA 1
ATOM 2335 C C . ILE A 1 304 ? 3.214 -0.267 -1.512 1.00 93.50 304 ILE A C 1
ATOM 2337 O O . ILE A 1 304 ? 2.509 0.731 -1.674 1.00 93.50 304 ILE A O 1
ATOM 2341 N N . VAL A 1 305 ? 3.662 -0.991 -2.542 1.00 92.12 305 VAL A N 1
ATOM 2342 C CA . VAL A 1 305 ? 3.290 -0.728 -3.940 1.00 92.12 305 VAL A CA 1
ATOM 2343 C C . VAL A 1 305 ? 1.786 -0.925 -4.136 1.00 92.12 305 VAL A C 1
ATOM 2345 O O . VAL A 1 305 ? 1.135 -0.045 -4.703 1.00 92.12 305 VAL A O 1
ATOM 2348 N N . ASP A 1 306 ? 1.206 -1.998 -3.597 1.00 90.44 306 ASP A N 1
ATOM 2349 C CA . ASP A 1 306 ? -0.240 -2.240 -3.633 1.00 90.44 306 ASP A CA 1
ATOM 2350 C C . ASP A 1 306 ? -1.004 -1.126 -2.921 1.00 90.44 306 ASP A C 1
ATOM 2352 O O . ASP A 1 306 ? -1.961 -0.580 -3.461 1.00 90.44 306 ASP A O 1
ATOM 2356 N N . MET A 1 307 ? -0.557 -0.700 -1.739 1.00 91.31 307 MET A N 1
ATOM 2357 C CA . MET A 1 307 ? -1.172 0.416 -1.021 1.00 91.31 307 MET A CA 1
ATOM 2358 C C . MET A 1 307 ? -1.126 1.723 -1.829 1.00 91.31 307 MET A C 1
ATOM 2360 O O . MET A 1 307 ? -2.027 2.558 -1.712 1.00 91.31 307 MET A O 1
ATOM 2364 N N . ALA A 1 308 ? -0.097 1.911 -2.658 1.00 90.06 308 ALA A N 1
ATOM 2365 C CA . ALA A 1 308 ? 0.050 3.082 -3.512 1.00 90.06 308 ALA A CA 1
ATOM 2366 C C . ALA A 1 308 ? -0.737 2.999 -4.833 1.00 90.06 308 ALA A C 1
ATOM 2368 O O . ALA A 1 308 ? -0.952 4.031 -5.470 1.00 90.06 308 ALA A O 1
ATOM 2369 N N . THR A 1 309 ? -1.178 1.811 -5.255 1.00 87.88 309 THR A N 1
ATOM 2370 C CA . THR A 1 309 ? -1.757 1.585 -6.594 1.00 87.88 309 THR A CA 1
ATOM 2371 C C . THR A 1 309 ? -3.184 1.034 -6.562 1.00 87.88 309 THR A C 1
ATOM 2373 O O . THR A 1 309 ? -4.000 1.415 -7.403 1.00 87.88 309 THR A O 1
ATOM 2376 N N . VAL A 1 310 ? -3.531 0.232 -5.557 1.00 86.88 310 VAL A N 1
ATOM 2377 C CA . VAL A 1 310 ? -4.822 -0.445 -5.397 1.00 86.88 310 VAL A CA 1
ATOM 2378 C C . VAL A 1 310 ? -5.708 0.308 -4.405 1.00 86.88 310 VAL A C 1
ATOM 2380 O O . VAL A 1 310 ? -5.395 0.475 -3.222 1.00 86.88 310 VAL A O 1
ATOM 2383 N N . LEU A 1 311 ? -6.872 0.752 -4.879 1.00 85.50 311 LEU A N 1
ATOM 2384 C CA . LEU A 1 311 ? -7.843 1.449 -4.038 1.00 85.50 311 LEU A CA 1
ATOM 2385 C C . LEU A 1 311 ? -8.490 0.504 -3.014 1.00 85.50 311 LEU A C 1
ATOM 2387 O O . LEU A 1 311 ? -8.736 -0.664 -3.319 1.00 85.50 311 LEU A O 1
ATOM 2391 N N . PRO A 1 312 ? -8.809 0.989 -1.800 1.00 85.44 312 PRO A N 1
ATOM 2392 C CA . PRO A 1 312 ? -9.603 0.211 -0.861 1.00 85.44 312 PRO A CA 1
ATOM 2393 C C . PRO A 1 312 ? -11.029 -0.024 -1.393 1.00 85.44 312 PRO A C 1
ATOM 2395 O O . PRO A 1 312 ? -11.588 0.866 -2.045 1.00 85.44 312 PRO A O 1
ATOM 2398 N N . PRO A 1 313 ? -11.644 -1.185 -1.094 1.00 83.38 313 PRO A N 1
ATOM 2399 C CA . PRO A 1 313 ? -13.052 -1.446 -1.395 1.00 83.38 313 PRO A CA 1
ATOM 2400 C C . PRO A 1 313 ? -14.018 -0.404 -0.806 1.00 83.38 313 PRO A C 1
ATOM 2402 O O . PRO A 1 313 ? -14.992 -0.040 -1.459 1.00 83.38 313 PRO A O 1
ATOM 2405 N N . GLY A 1 314 ? -13.743 0.103 0.403 1.00 80.62 314 GLY A N 1
ATOM 2406 C CA . GLY A 1 314 ? -14.542 1.121 1.096 1.00 80.62 314 GLY A CA 1
ATOM 2407 C C . GLY A 1 314 ? -13.732 2.358 1.496 1.00 80.62 314 GLY A C 1
ATOM 2408 O O . GLY A 1 314 ? -12.505 2.323 1.565 1.00 80.62 314 GLY A O 1
ATOM 2409 N N . ASP A 1 315 ? -14.408 3.474 1.785 1.00 77.81 315 ASP A N 1
ATOM 2410 C CA . ASP A 1 315 ? -13.800 4.719 2.291 1.00 77.81 315 ASP A CA 1
ATOM 2411 C C . ASP A 1 315 ? -12.631 5.271 1.444 1.00 77.81 315 ASP A C 1
ATOM 2413 O O . ASP A 1 315 ? -11.633 5.774 1.966 1.00 77.81 315 ASP A O 1
ATOM 2417 N N . GLN A 1 316 ? -12.748 5.220 0.112 1.00 81.81 316 GLN A N 1
ATOM 2418 C CA . GLN A 1 316 ? -11.698 5.651 -0.830 1.00 81.81 316 GLN A CA 1
ATOM 2419 C C . GLN A 1 316 ? -11.277 7.124 -0.699 1.00 81.81 316 GLN A C 1
ATOM 2421 O O . GLN A 1 316 ? -10.202 7.507 -1.170 1.00 81.81 316 GLN A O 1
ATOM 2426 N N . MET A 1 317 ? -12.069 7.963 -0.026 1.00 77.06 317 MET A N 1
ATOM 2427 C CA . MET A 1 317 ? -11.640 9.322 0.320 1.00 77.06 317 MET A CA 1
ATOM 2428 C C . MET A 1 317 ? -10.383 9.330 1.210 1.00 77.06 317 MET A C 1
ATOM 2430 O O . MET A 1 317 ? -9.605 10.274 1.153 1.00 77.06 317 MET A O 1
ATOM 2434 N N . PHE A 1 318 ? -10.135 8.246 1.954 1.00 79.44 318 PHE A N 1
ATOM 2435 C CA . PHE A 1 318 ? -8.964 8.039 2.810 1.00 79.44 318 PHE A CA 1
ATOM 2436 C C . PHE A 1 318 ? -7.942 7.054 2.216 1.00 79.44 318 PHE A C 1
ATOM 2438 O O . PHE A 1 318 ? -7.104 6.526 2.940 1.00 79.44 318 PHE A O 1
ATOM 2445 N N . ARG A 1 319 ? -7.979 6.801 0.898 1.00 75.75 319 ARG A N 1
ATOM 2446 C CA . ARG A 1 319 ? -7.099 5.847 0.186 1.00 75.75 319 ARG A CA 1
ATOM 2447 C C . ARG A 1 319 ? -5.595 6.001 0.470 1.00 75.75 319 ARG A C 1
ATOM 2449 O O . ARG A 1 319 ? -4.873 5.022 0.379 1.00 75.75 319 ARG A O 1
ATOM 2456 N N . ASN A 1 320 ? -5.135 7.211 0.802 1.00 77.31 320 ASN A N 1
ATOM 2457 C CA . ASN A 1 320 ? -3.777 7.558 1.251 1.00 77.31 320 ASN A CA 1
ATOM 2458 C C . ASN A 1 320 ? -2.601 6.963 0.437 1.00 77.31 320 ASN A C 1
ATOM 2460 O O . ASN A 1 320 ? -1.511 6.752 0.973 1.00 77.31 320 ASN A O 1
ATOM 2464 N N . ARG A 1 321 ? -2.804 6.760 -0.873 1.00 86.69 321 ARG A N 1
ATOM 2465 C CA . ARG A 1 321 ? -1.770 6.340 -1.836 1.00 86.69 321 ARG A CA 1
ATOM 2466 C C . ARG A 1 321 ? -0.496 7.201 -1.785 1.00 86.69 321 ARG A C 1
ATOM 2468 O O . ARG A 1 321 ? 0.594 6.633 -1.875 1.00 86.69 321 ARG A O 1
ATOM 2475 N N . PRO A 1 322 ? -0.578 8.536 -1.580 1.00 87.88 322 PRO A N 1
ATOM 2476 C CA . PRO A 1 322 ? 0.615 9.375 -1.509 1.00 87.88 322 PRO A CA 1
ATOM 2477 C C . PRO A 1 322 ? 1.568 9.001 -0.386 1.00 87.88 322 PRO A C 1
ATOM 2479 O O . PRO A 1 322 ? 2.768 9.067 -0.597 1.00 87.88 322 PRO A O 1
ATOM 2482 N N . ALA A 1 323 ? 1.078 8.559 0.775 1.00 90.12 323 ALA A N 1
ATOM 2483 C CA . ALA A 1 323 ? 1.953 8.190 1.884 1.00 90.12 323 ALA A CA 1
ATOM 2484 C C . ALA A 1 323 ? 2.842 6.983 1.553 1.00 90.12 323 ALA A C 1
ATOM 2486 O O . ALA A 1 323 ? 4.024 6.973 1.897 1.00 90.12 323 ALA A O 1
ATOM 2487 N N . ALA A 1 324 ? 2.278 5.982 0.875 1.00 92.44 324 ALA A N 1
ATOM 2488 C CA . ALA A 1 324 ? 3.017 4.808 0.429 1.00 92.44 324 ALA A CA 1
ATOM 2489 C C . ALA A 1 324 ? 4.026 5.178 -0.671 1.00 92.44 324 ALA A C 1
ATOM 2491 O O . ALA A 1 324 ? 5.197 4.822 -0.584 1.00 92.44 324 ALA A O 1
ATOM 2492 N N . MET A 1 325 ? 3.615 5.991 -1.646 1.00 92.94 325 MET A N 1
ATOM 2493 C CA . MET A 1 325 ? 4.504 6.485 -2.701 1.00 92.94 325 MET A CA 1
ATOM 2494 C C . MET A 1 325 ? 5.642 7.369 -2.144 1.00 92.94 325 MET A C 1
ATOM 2496 O O . MET A 1 325 ? 6.806 7.178 -2.494 1.00 92.94 325 MET A O 1
ATOM 2500 N N . GLU A 1 326 ? 5.344 8.282 -1.214 1.00 92.06 326 GLU A N 1
ATOM 2501 C CA . GLU A 1 326 ? 6.337 9.094 -0.498 1.00 92.06 326 GLU A CA 1
ATOM 2502 C C . GLU A 1 326 ? 7.354 8.213 0.235 1.00 92.06 326 GLU A C 1
ATOM 2504 O O . GLU A 1 326 ? 8.537 8.556 0.273 1.00 92.06 326 GLU A O 1
ATOM 2509 N N . HIS A 1 327 ? 6.907 7.087 0.805 1.00 94.38 327 HIS A N 1
ATOM 2510 C CA . HIS A 1 327 ? 7.776 6.113 1.464 1.00 94.38 327 HIS A CA 1
ATOM 2511 C C . HIS A 1 327 ? 8.712 5.421 0.471 1.00 94.38 327 HIS A C 1
ATOM 2513 O O . HIS A 1 327 ? 9.913 5.361 0.734 1.00 94.38 327 HIS A O 1
ATOM 2519 N N . LEU A 1 328 ? 8.207 4.976 -0.686 1.00 94.88 328 LEU A N 1
ATOM 2520 C CA . LEU A 1 328 ? 9.040 4.415 -1.760 1.00 94.88 328 LEU A CA 1
ATOM 2521 C C . LEU A 1 328 ? 10.115 5.424 -2.198 1.00 94.88 328 LEU A C 1
ATOM 2523 O O . LEU A 1 328 ? 11.302 5.101 -2.217 1.00 94.88 328 LEU A O 1
ATOM 2527 N N . ALA A 1 329 ? 9.713 6.675 -2.448 1.00 94.38 329 ALA A N 1
ATOM 2528 C CA . ALA A 1 329 ? 10.610 7.745 -2.880 1.00 94.38 329 ALA A CA 1
ATOM 2529 C C . ALA A 1 329 ? 11.632 8.154 -1.809 1.00 94.38 329 ALA A C 1
ATOM 2531 O O . ALA A 1 329 ? 12.787 8.430 -2.123 1.00 94.38 329 ALA A O 1
ATOM 2532 N N . LYS A 1 330 ? 11.233 8.188 -0.530 1.00 93.19 330 LYS A N 1
ATOM 2533 C CA . LYS A 1 330 ? 12.137 8.465 0.601 1.00 93.19 330 LYS A CA 1
ATOM 2534 C C . LYS A 1 330 ? 13.238 7.409 0.717 1.00 93.19 330 LYS A C 1
ATOM 2536 O O . LYS A 1 330 ? 14.354 7.759 1.085 1.00 93.19 330 LYS A O 1
ATOM 2541 N N . ASN A 1 331 ? 12.922 6.153 0.407 1.00 93.31 331 ASN A N 1
ATOM 2542 C CA . ASN A 1 331 ? 13.858 5.030 0.475 1.00 93.31 331 ASN A CA 1
ATOM 2543 C C . ASN A 1 331 ? 14.525 4.714 -0.876 1.00 93.31 331 ASN A C 1
ATOM 2545 O O . ASN A 1 331 ? 15.223 3.711 -0.978 1.00 93.31 331 ASN A O 1
ATOM 2549 N N . LEU A 1 332 ? 14.332 5.564 -1.897 1.00 94.19 332 LEU A N 1
ATOM 2550 C CA . LEU A 1 332 ? 14.905 5.416 -3.242 1.00 94.19 332 LEU A CA 1
ATOM 2551 C C . LEU A 1 332 ? 14.607 4.051 -3.884 1.00 94.19 332 LEU A C 1
ATOM 2553 O O . LEU A 1 332 ? 15.424 3.519 -4.638 1.00 94.19 332 LEU A O 1
ATOM 2557 N N . LEU A 1 333 ? 13.423 3.497 -3.596 1.00 94.06 333 LEU A N 1
ATOM 2558 C CA . LEU A 1 333 ? 12.977 2.242 -4.189 1.00 94.06 333 LEU A CA 1
ATOM 2559 C C . LEU A 1 333 ? 12.625 2.445 -5.663 1.00 94.06 333 LEU A C 1
ATOM 2561 O O . LEU A 1 333 ? 11.878 3.370 -5.982 1.00 94.06 333 LEU A O 1
ATOM 2565 N N . THR A 1 334 ? 13.137 1.608 -6.564 1.00 92.00 334 THR A N 1
ATOM 2566 C CA . THR A 1 334 ? 12.949 1.759 -8.022 1.00 92.00 334 THR A CA 1
ATOM 2567 C C . THR A 1 334 ? 11.477 1.836 -8.444 1.00 92.00 334 THR A C 1
ATOM 2569 O O . THR A 1 334 ? 11.109 2.604 -9.330 1.00 92.00 334 THR A O 1
ATOM 2572 N N . GLU A 1 335 ? 10.617 1.100 -7.746 1.00 92.94 335 GLU A N 1
ATOM 2573 C CA . GLU A 1 335 ? 9.176 0.995 -7.958 1.00 92.94 335 GLU A CA 1
ATOM 2574 C C . GLU A 1 335 ? 8.474 2.348 -7.772 1.00 92.94 335 GLU A C 1
ATOM 2576 O O . GLU A 1 335 ? 7.463 2.633 -8.420 1.00 92.94 335 GLU A O 1
ATOM 2581 N N . GLY A 1 336 ? 9.031 3.219 -6.923 1.00 94.38 336 GLY A N 1
ATOM 2582 C CA . GLY A 1 336 ? 8.451 4.521 -6.617 1.00 94.38 336 GLY A CA 1
ATOM 2583 C C . GLY A 1 336 ? 8.385 5.465 -7.817 1.00 94.38 336 GLY A C 1
ATOM 2584 O O . GLY A 1 336 ? 7.458 6.268 -7.870 1.00 94.38 336 GLY A O 1
ATOM 2585 N N . VAL A 1 337 ? 9.277 5.343 -8.814 1.00 93.75 337 VAL A N 1
ATOM 2586 C CA . VAL A 1 337 ? 9.211 6.160 -10.044 1.00 93.75 337 VAL A CA 1
ATOM 2587 C C . VAL A 1 337 ? 7.936 5.844 -10.829 1.00 93.75 337 VAL A C 1
ATOM 2589 O O . VAL A 1 337 ? 7.180 6.749 -11.186 1.00 93.75 337 VAL A O 1
ATOM 2592 N N . SER A 1 338 ? 7.668 4.555 -11.053 1.00 90.94 338 SER A N 1
ATOM 2593 C CA . SER A 1 338 ? 6.490 4.087 -11.789 1.00 90.94 338 SER A CA 1
ATOM 2594 C C . SER A 1 338 ? 5.196 4.428 -11.055 1.00 90.94 338 SER A C 1
ATOM 2596 O O . SER A 1 338 ? 4.255 4.933 -11.667 1.00 90.94 338 SER A O 1
ATOM 2598 N N . VAL A 1 339 ? 5.165 4.226 -9.733 1.00 92.31 339 VAL A N 1
ATOM 2599 C CA . VAL A 1 339 ? 4.021 4.599 -8.889 1.00 92.31 339 VAL A CA 1
ATOM 2600 C C . VAL A 1 339 ? 3.774 6.110 -8.940 1.00 92.31 339 VAL A C 1
ATOM 2602 O O . VAL A 1 339 ? 2.638 6.545 -9.136 1.00 92.31 339 VAL A O 1
ATOM 2605 N N . ALA A 1 340 ? 4.822 6.925 -8.807 1.00 92.81 340 ALA A N 1
ATOM 2606 C CA . ALA A 1 340 ? 4.706 8.379 -8.841 1.00 92.81 340 ALA A CA 1
ATOM 2607 C C . ALA A 1 340 ? 4.187 8.889 -10.194 1.00 92.81 340 ALA A C 1
ATOM 2609 O O . ALA A 1 340 ? 3.335 9.780 -10.213 1.00 92.81 340 ALA A O 1
ATOM 2610 N N . LEU A 1 341 ? 4.639 8.294 -11.307 1.00 91.00 341 LEU A N 1
ATOM 2611 C CA . LEU A 1 341 ? 4.132 8.592 -12.648 1.00 91.00 341 LEU A CA 1
ATOM 2612 C C . LEU A 1 341 ? 2.662 8.181 -12.811 1.00 91.00 341 LEU A C 1
ATOM 2614 O O . LEU A 1 341 ? 1.870 8.965 -13.332 1.00 91.00 341 LEU A O 1
ATOM 2618 N N . ALA A 1 342 ? 2.275 6.991 -12.344 1.00 86.69 342 ALA A N 1
ATOM 2619 C CA . ALA A 1 342 ? 0.898 6.504 -12.436 1.00 86.69 342 ALA A CA 1
ATOM 2620 C C . ALA A 1 342 ? -0.099 7.424 -11.706 1.00 86.69 342 ALA A C 1
ATOM 2622 O O . ALA A 1 342 ? -1.204 7.655 -12.198 1.00 86.69 342 ALA A O 1
ATOM 2623 N N . LEU A 1 343 ? 0.305 8.030 -10.582 1.00 82.06 343 LEU A N 1
ATOM 2624 C CA . LEU A 1 343 ? -0.513 9.025 -9.876 1.00 82.06 343 LEU A CA 1
ATOM 2625 C C . LEU A 1 343 ? -0.773 10.300 -10.701 1.00 82.06 343 LEU A C 1
ATOM 2627 O O . LEU A 1 343 ? -1.759 10.988 -10.444 1.00 82.06 343 LEU A O 1
ATOM 2631 N N . GLN A 1 344 ? 0.053 10.603 -11.710 1.00 80.56 344 GLN A N 1
ATOM 2632 C CA . GLN A 1 344 ? -0.136 11.767 -12.587 1.00 80.56 344 GLN A CA 1
ATOM 2633 C C . GLN A 1 344 ? -1.116 11.512 -13.737 1.00 80.56 344 GLN A C 1
ATOM 2635 O O . GLN A 1 344 ? -1.625 12.459 -14.333 1.00 80.56 344 GLN A O 1
ATOM 2640 N N . GLN A 1 345 ? -1.416 10.250 -14.052 1.00 67.56 345 GLN A N 1
ATOM 2641 C CA . GLN A 1 345 ? -2.238 9.895 -15.214 1.00 67.56 345 GLN A CA 1
ATOM 2642 C C . GLN A 1 345 ? -3.750 10.129 -15.001 1.00 67.56 345 GLN A C 1
ATOM 2644 O O . GLN A 1 345 ? -4.534 9.930 -15.924 1.00 67.56 345 GLN A O 1
ATOM 2649 N N . VAL A 1 346 ? -4.186 10.555 -13.805 1.00 57.28 346 VAL A N 1
ATOM 2650 C CA . VAL A 1 346 ? -5.609 10.532 -13.404 1.00 57.28 346 VAL A CA 1
ATOM 2651 C C . VAL A 1 346 ? -6.401 11.791 -13.811 1.00 57.28 346 VAL A C 1
ATOM 2653 O O . VAL A 1 346 ? -7.626 11.731 -13.836 1.00 57.28 346 VAL A O 1
ATOM 2656 N N . SER A 1 347 ? -5.758 12.926 -14.129 1.00 54.06 347 SER A N 1
ATOM 2657 C CA . SER A 1 347 ? -6.311 14.102 -14.858 1.00 54.06 347 SER A CA 1
ATOM 2658 C C . SER A 1 347 ? -5.493 15.376 -14.589 1.00 54.06 347 SER A C 1
ATOM 2660 O O . SER A 1 347 ? -4.887 15.520 -13.530 1.00 54.06 347 SER A O 1
ATOM 2662 N N . CYS A 1 348 ? -5.590 16.367 -15.488 1.00 54.75 348 CYS A N 1
ATOM 2663 C CA . CYS A 1 348 ? -5.162 17.769 -15.289 1.00 54.75 348 CYS A CA 1
ATOM 2664 C C . CYS A 1 348 ? -5.713 18.453 -14.033 1.00 54.75 348 CYS A C 1
ATOM 2666 O O . CYS A 1 348 ? -5.263 19.544 -13.694 1.00 54.75 348 CYS A O 1
ATOM 2668 N N . HIS A 1 349 ? -6.724 17.859 -13.401 1.00 55.62 349 HIS A N 1
ATOM 2669 C CA . HIS A 1 349 ? -7.484 18.407 -12.282 1.00 55.62 349 HIS A CA 1
ATOM 2670 C C . HIS A 1 349 ? -7.577 17.388 -11.137 1.00 55.62 349 HIS A C 1
ATOM 2672 O O . HIS A 1 349 ? -8.548 17.391 -10.381 1.00 55.62 349 HIS A O 1
ATOM 2678 N N . GLY A 1 350 ? -6.593 16.485 -11.051 1.00 55.50 350 GLY A N 1
ATOM 2679 C CA . GLY A 1 350 ? -6.542 15.423 -10.055 1.00 55.50 350 GLY A CA 1
ATOM 2680 C C . GLY A 1 350 ? -6.551 15.930 -8.611 1.00 55.50 350 GLY A C 1
ATOM 2681 O O . GLY A 1 350 ? -6.527 17.128 -8.322 1.00 55.50 350 GLY A O 1
ATOM 2682 N N . ASP A 1 351 ? -6.584 14.986 -7.677 1.00 66.81 351 ASP A N 1
ATOM 2683 C CA . ASP A 1 351 ? -6.446 15.292 -6.258 1.00 66.81 351 ASP A CA 1
ATOM 2684 C C . ASP A 1 351 ? -5.110 16.016 -6.013 1.00 66.81 351 ASP A C 1
ATOM 2686 O O . ASP A 1 351 ? -4.044 15.470 -6.309 1.00 66.81 351 ASP A O 1
ATOM 2690 N N . ALA A 1 352 ? -5.178 17.245 -5.482 1.00 73.06 352 ALA A N 1
ATOM 2691 C CA . ALA A 1 352 ? -4.015 18.097 -5.225 1.00 73.06 352 ALA A CA 1
ATOM 2692 C C . ALA A 1 352 ? -2.923 17.358 -4.455 1.00 73.06 352 ALA A C 1
ATOM 2694 O O . ALA A 1 352 ? -1.734 17.535 -4.715 1.00 73.06 352 ALA A O 1
ATOM 2695 N N . TYR A 1 353 ? -3.335 16.520 -3.505 1.00 76.69 353 TYR A N 1
ATOM 2696 C CA . TYR A 1 353 ? -2.420 15.800 -2.644 1.00 76.69 353 TYR A CA 1
ATOM 2697 C C . TYR A 1 353 ? -1.657 14.715 -3.414 1.00 76.69 353 TYR A C 1
ATOM 2699 O O . TYR A 1 353 ? -0.439 14.610 -3.283 1.00 76.69 353 TYR A O 1
ATOM 2707 N N . GLU A 1 354 ? -2.342 13.951 -4.270 1.00 83.19 354 GLU A N 1
ATOM 2708 C CA . GLU A 1 354 ? -1.720 12.888 -5.075 1.00 83.19 354 GLU A CA 1
ATOM 2709 C C . GLU A 1 354 ? -0.818 13.453 -6.174 1.00 83.19 354 GLU A C 1
ATOM 2711 O O . GLU A 1 354 ? 0.288 12.949 -6.387 1.00 83.19 354 GLU A O 1
ATOM 2716 N N . HIS A 1 355 ? -1.261 14.538 -6.813 1.00 84.94 355 HIS A N 1
ATOM 2717 C CA . HIS A 1 355 ? -0.480 15.257 -7.810 1.00 84.94 355 HIS A CA 1
ATOM 2718 C C . HIS A 1 355 ? 0.849 15.747 -7.224 1.00 84.94 355 HIS A C 1
ATOM 2720 O O . HIS A 1 355 ? 1.912 15.308 -7.671 1.00 84.94 355 HIS A O 1
ATOM 2726 N N . ASN A 1 356 ? 0.777 16.582 -6.178 1.00 85.62 356 ASN A N 1
ATOM 2727 C CA . ASN A 1 356 ? 1.940 17.214 -5.555 1.00 85.62 356 ASN A CA 1
ATOM 2728 C C . ASN A 1 356 ? 2.949 16.173 -5.055 1.00 85.62 356 ASN A C 1
ATOM 2730 O O . ASN A 1 356 ? 4.161 16.344 -5.213 1.00 85.62 356 ASN A O 1
ATOM 2734 N N . ALA A 1 357 ? 2.456 15.085 -4.457 1.00 87.25 357 ALA A N 1
ATOM 2735 C CA . ALA A 1 357 ? 3.308 14.022 -3.955 1.00 87.25 357 ALA A CA 1
ATOM 2736 C C . ALA A 1 357 ? 4.046 13.315 -5.104 1.00 87.25 357 ALA A C 1
ATOM 2738 O O . ALA A 1 357 ? 5.262 13.135 -5.024 1.00 87.25 357 ALA A O 1
ATOM 2739 N N . GLY A 1 358 ? 3.349 12.957 -6.188 1.00 90.50 358 GLY A N 1
ATOM 2740 C CA . GLY A 1 358 ? 3.964 12.237 -7.303 1.00 90.50 358 GLY A CA 1
ATOM 2741 C C . GLY A 1 358 ? 5.002 13.067 -8.065 1.00 90.50 358 GLY A C 1
ATOM 2742 O O . GLY A 1 358 ? 6.105 12.576 -8.291 1.00 90.50 358 GLY A O 1
ATOM 2743 N N . VAL A 1 359 ? 4.731 14.340 -8.383 1.00 90.94 359 VAL A N 1
ATOM 2744 C CA . VAL A 1 359 ? 5.744 15.200 -9.035 1.00 90.94 359 VAL A CA 1
ATOM 2745 C C . VAL A 1 359 ? 6.967 15.415 -8.138 1.00 90.94 359 VAL A C 1
ATOM 2747 O O . VAL A 1 359 ? 8.103 15.291 -8.597 1.00 90.94 359 VAL A O 1
ATOM 2750 N N . SER A 1 360 ? 6.752 15.620 -6.833 1.00 91.19 360 SER A N 1
ATOM 2751 C CA . SER A 1 360 ? 7.841 15.758 -5.857 1.00 91.19 360 SER A CA 1
ATOM 2752 C C . SER A 1 360 ? 8.684 14.489 -5.747 1.00 91.19 360 SER A C 1
ATOM 2754 O O . SER A 1 360 ? 9.893 14.563 -5.541 1.00 91.19 360 SER A O 1
ATOM 2756 N N . ALA A 1 361 ? 8.062 13.316 -5.865 1.00 93.62 361 ALA A N 1
ATOM 2757 C CA . ALA A 1 361 ? 8.767 12.046 -5.852 1.00 93.62 361 ALA A CA 1
ATOM 2758 C C . ALA A 1 361 ? 9.578 11.821 -7.125 1.00 93.62 361 ALA A C 1
ATOM 2760 O O . ALA A 1 361 ? 10.750 11.488 -7.005 1.00 93.62 361 ALA A O 1
ATOM 2761 N N . ILE A 1 362 ? 9.013 12.074 -8.312 1.00 95.00 362 ILE A N 1
ATOM 2762 C CA . ILE A 1 362 ? 9.729 11.965 -9.595 1.00 95.00 362 ILE A CA 1
ATOM 2763 C C . ILE A 1 362 ? 11.023 12.786 -9.558 1.00 95.00 362 ILE A C 1
ATOM 2765 O O . ILE A 1 362 ? 12.090 12.262 -9.873 1.00 95.00 362 ILE A O 1
ATOM 2769 N N . VAL A 1 363 ? 10.955 14.036 -9.086 1.00 94.94 363 VAL A N 1
ATOM 2770 C CA . VAL A 1 363 ? 12.127 14.920 -8.963 1.00 94.94 363 VAL A CA 1
ATOM 2771 C C . VAL A 1 363 ? 13.236 14.316 -8.093 1.00 94.94 363 VAL A C 1
ATOM 2773 O O . VAL A 1 363 ? 14.411 14.471 -8.422 1.00 94.94 363 VAL A O 1
ATOM 2776 N N . LYS A 1 364 ? 12.903 13.587 -7.016 1.00 94.88 364 LYS A N 1
ATOM 2777 C CA . LYS A 1 364 ? 13.910 12.971 -6.127 1.00 94.88 364 LYS A CA 1
ATOM 2778 C C . LYS A 1 364 ? 14.777 11.925 -6.826 1.00 94.88 364 LYS A C 1
ATOM 2780 O O . LYS A 1 364 ? 15.910 11.722 -6.402 1.00 94.88 364 LYS A O 1
ATOM 2785 N N . TYR A 1 365 ? 14.270 11.278 -7.873 1.00 95.38 365 TYR A N 1
ATOM 2786 C CA . TYR A 1 365 ? 15.008 10.252 -8.611 1.00 95.38 365 TYR A CA 1
ATOM 2787 C C . TYR A 1 365 ? 15.954 10.825 -9.678 1.00 95.38 365 TYR A C 1
ATOM 2789 O O . TYR A 1 365 ? 16.785 10.086 -10.203 1.00 95.38 365 TYR A O 1
ATOM 2797 N N . GLY A 1 366 ? 15.880 12.126 -9.987 1.00 94.12 366 GLY A N 1
ATOM 2798 C CA . GLY A 1 366 ? 16.783 12.770 -10.946 1.00 94.12 366 GLY A CA 1
ATOM 2799 C C . GLY A 1 366 ? 16.803 12.063 -12.305 1.00 94.12 366 GLY A C 1
ATOM 2800 O O . GLY A 1 366 ? 15.756 11.719 -12.852 1.00 94.12 366 GLY A O 1
ATOM 2801 N N . ASP A 1 367 ? 17.996 11.809 -12.844 1.00 92.00 367 ASP A N 1
ATOM 2802 C CA . ASP A 1 367 ? 18.166 11.189 -14.165 1.00 92.00 367 ASP A CA 1
ATOM 2803 C C . ASP A 1 367 ? 17.563 9.772 -14.260 1.00 92.00 367 ASP A C 1
ATOM 2805 O O . ASP A 1 367 ? 17.094 9.362 -15.320 1.00 92.00 367 ASP A O 1
ATOM 2809 N N . ALA A 1 368 ? 17.432 9.048 -13.140 1.00 92.94 368 ALA A N 1
ATOM 2810 C CA . ALA A 1 368 ? 16.781 7.736 -13.137 1.00 92.94 368 ALA A CA 1
ATOM 2811 C C . ALA A 1 368 ? 15.280 7.798 -13.474 1.00 92.94 368 ALA A C 1
ATOM 2813 O O . ALA A 1 368 ? 14.700 6.792 -13.882 1.00 92.94 368 ALA A O 1
ATOM 2814 N N . ALA A 1 369 ? 14.644 8.967 -13.351 1.00 95.12 369 ALA A N 1
ATOM 2815 C CA . ALA A 1 369 ? 13.265 9.181 -13.780 1.00 95.12 369 ALA A CA 1
ATOM 2816 C C . ALA A 1 369 ? 13.143 9.716 -15.216 1.00 95.12 369 ALA A C 1
ATOM 2818 O O . ALA A 1 369 ? 12.032 10.017 -15.655 1.00 95.12 369 ALA A O 1
ATOM 2819 N N . ARG A 1 370 ? 14.233 9.827 -15.990 1.00 91.81 370 ARG A N 1
ATOM 2820 C CA . ARG A 1 370 ? 14.198 10.393 -17.351 1.00 91.81 370 ARG A CA 1
ATOM 2821 C C . ARG A 1 370 ? 13.235 9.669 -18.290 1.00 91.81 370 ARG A C 1
ATOM 2823 O O . ARG A 1 370 ? 12.568 10.310 -19.102 1.00 91.81 370 ARG A O 1
ATOM 2830 N N . TRP A 1 371 ? 13.100 8.354 -18.143 1.00 89.75 371 TRP A N 1
ATOM 2831 C CA . TRP A 1 371 ? 12.173 7.547 -18.940 1.00 89.75 371 TRP A CA 1
ATOM 2832 C C . TRP A 1 371 ? 10.701 7.971 -18.776 1.00 89.75 371 TRP A C 1
ATOM 2834 O O . TRP A 1 371 ? 9.879 7.652 -19.628 1.00 89.75 371 TRP A O 1
ATOM 2844 N N . THR A 1 372 ? 10.361 8.733 -17.728 1.00 92.50 372 THR A N 1
ATOM 2845 C CA . THR A 1 372 ? 9.006 9.262 -17.504 1.00 92.50 372 THR A CA 1
ATOM 2846 C C . THR A 1 372 ? 8.662 10.464 -18.394 1.00 92.50 372 THR A C 1
ATOM 2848 O O . THR A 1 372 ? 7.482 10.772 -18.571 1.00 92.50 372 THR A O 1
ATOM 2851 N N . LEU A 1 373 ? 9.658 11.138 -18.992 1.00 91.19 373 LEU A N 1
ATOM 2852 C CA . LEU A 1 373 ? 9.470 12.375 -19.763 1.00 91.19 373 LEU A CA 1
ATOM 2853 C C . LEU A 1 373 ? 8.438 12.263 -20.898 1.00 91.19 373 LEU A C 1
ATOM 2855 O O . LEU A 1 373 ? 7.628 13.185 -21.014 1.00 91.19 373 LEU A O 1
ATOM 2859 N N . PRO A 1 374 ? 8.399 11.192 -21.721 1.00 87.25 374 PRO A N 1
ATOM 2860 C CA . PRO A 1 374 ? 7.387 11.065 -22.768 1.00 87.25 374 PRO A CA 1
ATOM 2861 C C . PRO A 1 374 ? 5.965 11.068 -22.200 1.00 87.25 374 PRO A C 1
ATOM 2863 O O . PRO A 1 374 ? 5.107 11.802 -22.687 1.00 87.25 374 PRO A O 1
ATOM 2866 N N . ALA A 1 375 ? 5.731 10.326 -21.114 1.00 87.62 375 ALA A N 1
ATOM 2867 C CA . ALA A 1 375 ? 4.429 10.270 -20.460 1.00 87.62 375 ALA A CA 1
ATOM 2868 C C . ALA A 1 375 ? 4.051 11.618 -19.825 1.00 87.62 375 ALA A C 1
ATOM 2870 O O . ALA A 1 375 ? 2.924 12.078 -19.995 1.00 87.62 375 ALA A O 1
ATOM 2871 N N . LEU A 1 376 ? 4.989 12.299 -19.156 1.00 88.88 376 LEU A N 1
ATOM 2872 C CA . LEU A 1 376 ? 4.746 13.632 -18.591 1.00 88.88 376 LEU A CA 1
ATOM 2873 C C . LEU A 1 376 ? 4.422 14.670 -19.677 1.00 88.88 376 LEU A C 1
ATOM 2875 O O . LEU A 1 376 ? 3.508 15.473 -19.497 1.00 88.88 376 LEU A O 1
ATOM 2879 N N . ARG A 1 377 ? 5.119 14.631 -20.821 1.00 87.56 377 ARG A N 1
ATOM 2880 C CA . ARG A 1 377 ? 4.837 15.492 -21.984 1.00 87.56 377 ARG A CA 1
ATOM 2881 C C . ARG A 1 377 ? 3.480 15.186 -22.611 1.00 87.56 377 ARG A C 1
ATOM 2883 O O . ARG A 1 377 ? 2.777 16.106 -23.014 1.00 87.56 377 ARG A O 1
ATOM 2890 N N . GLN A 1 378 ? 3.085 13.914 -22.666 1.00 83.75 378 GLN A N 1
ATOM 2891 C CA . GLN A 1 378 ? 1.749 13.542 -23.125 1.00 83.75 378 GLN A CA 1
ATOM 2892 C C . GLN A 1 378 ? 0.670 14.077 -22.178 1.00 83.75 378 GLN A C 1
ATOM 2894 O O . GLN A 1 378 ? -0.350 14.593 -22.633 1.00 83.75 378 GLN A O 1
ATOM 2899 N N . ILE A 1 379 ? 0.901 14.000 -20.862 1.00 82.00 379 ILE A N 1
ATOM 2900 C CA . ILE A 1 379 ? -0.007 14.577 -19.869 1.00 82.00 379 ILE A CA 1
ATOM 2901 C C . ILE A 1 379 ? -0.121 16.087 -20.093 1.00 82.00 379 ILE A C 1
ATOM 2903 O O . ILE A 1 379 ? -1.237 16.577 -20.224 1.00 82.00 379 ILE A O 1
ATOM 2907 N N . THR A 1 380 ? 0.982 16.834 -20.215 1.00 81.81 380 THR A N 1
ATOM 2908 C CA . THR A 1 380 ? 0.899 18.287 -20.457 1.00 81.81 380 THR A CA 1
ATOM 2909 C C . THR A 1 380 ? 0.227 18.628 -21.783 1.00 81.81 380 THR A C 1
ATOM 2911 O O . THR A 1 380 ? -0.575 19.557 -21.807 1.00 81.81 380 THR A O 1
ATOM 2914 N N . ALA A 1 381 ? 0.469 17.867 -22.854 1.00 81.44 381 ALA A N 1
ATOM 2915 C CA . ALA A 1 381 ? -0.206 18.054 -24.139 1.00 81.44 381 ALA A CA 1
ATOM 2916 C C . ALA A 1 381 ? -1.731 17.885 -24.024 1.00 81.44 381 ALA A C 1
ATOM 2918 O O . ALA A 1 381 ? -2.482 18.705 -24.545 1.00 81.44 381 ALA A O 1
ATOM 2919 N N . ASN A 1 382 ? -2.191 16.880 -23.273 1.00 76.69 382 ASN A N 1
ATOM 2920 C CA . ASN A 1 382 ? -3.617 16.647 -23.011 1.00 76.69 382 ASN A CA 1
ATOM 2921 C C . ASN A 1 382 ? -4.241 17.699 -22.075 1.00 76.69 382 ASN A C 1
ATOM 2923 O O . ASN A 1 382 ? -5.461 17.790 -21.964 1.00 76.69 382 ASN A O 1
ATOM 2927 N N . CYS A 1 383 ? -3.404 18.447 -21.357 1.00 71.06 383 CYS A N 1
ATOM 2928 C CA . CYS A 1 383 ? -3.789 19.347 -20.275 1.00 71.06 383 CYS A CA 1
ATOM 2929 C C . CYS A 1 383 ? -3.494 20.818 -20.590 1.00 71.06 383 CYS A C 1
ATOM 2931 O O . CYS A 1 383 ? -3.559 21.650 -19.683 1.00 71.06 383 CYS A O 1
ATOM 2933 N N . ALA A 1 384 ? -3.122 21.134 -21.834 1.00 68.44 384 ALA A N 1
ATOM 2934 C CA . ALA A 1 384 ? -2.823 22.495 -22.250 1.00 68.44 384 ALA A CA 1
ATOM 2935 C C . ALA A 1 384 ? -4.060 23.378 -21.998 1.00 68.44 384 ALA A C 1
ATOM 2937 O O . ALA A 1 384 ? -5.133 23.069 -22.514 1.00 68.44 384 ALA A O 1
ATOM 2938 N N . PRO A 1 385 ? -3.962 24.430 -21.167 1.00 64.62 385 PRO A N 1
ATOM 2939 C CA . PRO A 1 385 ? -5.126 25.237 -20.830 1.00 64.62 385 PRO A CA 1
ATOM 2940 C C . PRO A 1 385 ? -5.619 26.020 -22.052 1.00 64.62 385 PRO A C 1
ATOM 2942 O O . PRO A 1 385 ? -4.837 26.701 -22.713 1.00 64.62 385 PRO A O 1
ATOM 2945 N N . ASP A 1 386 ? -6.932 25.985 -22.296 1.00 63.44 386 ASP A N 1
ATOM 2946 C CA . ASP A 1 386 ? -7.597 26.775 -23.346 1.00 63.44 386 ASP A CA 1
ATOM 2947 C C . ASP A 1 386 ? -7.606 28.287 -23.039 1.00 63.44 386 ASP A C 1
ATOM 2949 O O . ASP A 1 386 ? -7.934 29.110 -23.895 1.00 63.44 386 ASP A O 1
ATOM 2953 N N . THR A 1 387 ? -7.276 28.673 -21.800 1.00 55.84 387 THR A N 1
ATOM 2954 C CA . THR A 1 387 ? -7.338 30.053 -21.310 1.00 55.84 387 THR A CA 1
ATOM 2955 C C . THR A 1 387 ? -5.967 30.577 -20.888 1.00 55.84 387 THR A C 1
ATOM 2957 O O . THR A 1 387 ? -5.189 29.919 -20.196 1.00 55.84 387 THR A O 1
ATOM 2960 N N . PHE A 1 388 ? -5.681 31.813 -21.301 1.00 51.81 388 PHE A N 1
ATOM 2961 C CA . PHE A 1 388 ? -4.499 32.570 -20.900 1.00 51.81 388 PHE A CA 1
ATOM 2962 C C . PHE A 1 388 ? -4.945 33.772 -20.051 1.00 51.81 388 PHE A C 1
ATOM 2964 O O . PHE A 1 388 ? -5.907 34.441 -20.439 1.00 51.81 388 PHE A O 1
ATOM 2971 N N . PRO A 1 389 ? -4.274 34.094 -18.928 1.00 60.91 389 PRO A N 1
ATOM 2972 C CA . PRO A 1 389 ? -3.025 33.516 -18.424 1.00 60.91 389 PRO A CA 1
ATOM 2973 C C . PRO A 1 389 ? -3.205 32.258 -17.556 1.00 60.91 389 PRO A C 1
ATOM 2975 O O . PRO A 1 389 ? -4.180 32.117 -16.823 1.00 60.91 389 PRO A O 1
ATOM 2978 N N . ILE A 1 390 ? -2.200 31.377 -17.598 1.00 61.69 390 ILE A N 1
ATOM 2979 C CA . ILE A 1 390 ? -2.119 30.171 -16.761 1.00 61.69 390 ILE A CA 1
ATOM 2980 C C . ILE A 1 390 ? -1.820 30.581 -15.308 1.00 61.69 390 ILE A C 1
ATOM 2982 O O . ILE A 1 390 ? -0.813 31.258 -15.078 1.00 61.69 390 ILE A O 1
ATOM 2986 N N . PRO A 1 391 ? -2.621 30.161 -14.312 1.00 64.44 391 PRO A N 1
ATOM 2987 C CA . PRO A 1 391 ? -2.339 30.468 -12.915 1.00 64.44 391 PRO A CA 1
ATOM 2988 C C . PRO A 1 391 ? -0.991 29.876 -12.451 1.00 64.44 391 PRO A C 1
ATOM 2990 O O . PRO A 1 391 ? -0.743 28.678 -12.665 1.00 64.44 391 PRO A O 1
ATOM 2993 N N . PRO A 1 392 ? -0.127 30.668 -11.783 1.00 62.41 392 PRO A N 1
ATOM 2994 C CA . PRO A 1 392 ? 1.047 30.150 -11.085 1.00 62.41 392 PRO A CA 1
ATOM 2995 C C . PRO A 1 392 ? 0.659 29.059 -10.080 1.00 62.41 392 PRO A C 1
ATOM 2997 O O . PRO A 1 392 ? -0.350 29.178 -9.389 1.00 62.41 392 PRO A O 1
ATOM 3000 N N . GLY A 1 393 ? 1.452 27.988 -10.002 1.00 68.06 393 GLY A N 1
ATOM 3001 C CA . GLY A 1 393 ? 1.194 26.864 -9.092 1.00 68.06 393 GLY A CA 1
ATOM 3002 C C . GLY A 1 393 ? 0.117 25.874 -9.557 1.00 68.06 393 GLY A C 1
ATOM 3003 O O . GLY A 1 393 ? -0.127 24.891 -8.859 1.00 68.06 393 GLY A O 1
ATOM 3004 N N . SER A 1 394 ? -0.494 26.084 -10.731 1.00 76.31 394 SER A N 1
ATOM 3005 C CA . SER A 1 394 ? -1.367 25.083 -11.363 1.00 76.31 394 SER A CA 1
ATOM 3006 C C . SER A 1 394 ? -0.631 23.760 -11.604 1.00 76.31 394 SER A C 1
ATOM 3008 O O . SER A 1 394 ? 0.580 23.748 -11.828 1.00 76.31 394 SER A O 1
ATOM 3010 N N . TYR A 1 395 ? -1.362 22.641 -11.615 1.00 80.62 395 TYR A N 1
ATOM 3011 C CA . TYR A 1 395 ? -0.773 21.316 -11.853 1.00 80.62 395 TYR A CA 1
ATOM 3012 C C . TYR A 1 395 ? -0.029 21.248 -13.187 1.00 80.62 395 TYR A C 1
ATOM 3014 O O . TYR A 1 395 ? 1.055 20.682 -13.268 1.00 80.62 395 TYR A O 1
ATOM 3022 N N . PHE A 1 396 ? -0.546 21.920 -14.219 1.00 81.06 396 PHE A N 1
ATOM 3023 C CA . PHE A 1 396 ? 0.153 22.070 -15.493 1.00 81.06 396 PHE A CA 1
ATOM 3024 C C . PHE A 1 396 ? 1.564 22.657 -15.313 1.00 81.06 396 PHE A C 1
ATOM 3026 O O . PHE A 1 396 ? 2.536 22.073 -15.787 1.00 81.06 396 PHE A O 1
ATOM 3033 N N . GLN A 1 397 ? 1.695 23.777 -14.589 1.00 83.88 397 GLN A N 1
ATOM 3034 C CA . GLN A 1 397 ? 2.994 24.410 -14.328 1.00 83.88 397 GLN A CA 1
ATOM 3035 C C . GLN A 1 397 ? 3.926 23.503 -13.517 1.00 83.88 397 GLN A C 1
ATOM 3037 O O . GLN A 1 397 ? 5.118 23.451 -13.805 1.00 83.88 397 GLN A O 1
ATOM 3042 N N . GLN A 1 398 ? 3.399 22.750 -12.550 1.00 87.69 398 GLN A N 1
ATOM 3043 C CA . GLN A 1 398 ? 4.197 21.809 -11.759 1.00 87.69 398 GLN A CA 1
ATOM 3044 C C . GLN A 1 398 ? 4.745 20.650 -12.609 1.00 87.69 398 GLN A C 1
ATOM 3046 O O . GLN A 1 398 ? 5.911 20.275 -12.462 1.00 87.69 398 GLN A O 1
ATOM 3051 N N . ILE A 1 399 ? 3.951 20.107 -13.541 1.00 88.56 399 ILE A N 1
ATOM 3052 C CA . ILE A 1 399 ? 4.424 19.062 -14.465 1.00 88.56 399 ILE A CA 1
ATOM 3053 C C . ILE A 1 399 ? 5.470 19.629 -15.424 1.00 88.56 399 ILE A C 1
ATOM 3055 O O . ILE A 1 399 ? 6.495 18.987 -15.632 1.00 88.56 399 ILE A O 1
ATOM 3059 N N . VAL A 1 400 ? 5.265 20.834 -15.967 1.00 88.88 400 VAL A N 1
ATOM 3060 C CA . VAL A 1 400 ? 6.263 21.504 -16.823 1.00 88.88 400 VAL A CA 1
ATOM 3061 C C . VAL A 1 400 ? 7.585 21.699 -16.075 1.00 88.88 400 VAL A C 1
ATOM 3063 O O . VAL A 1 400 ? 8.631 21.299 -16.574 1.00 88.88 400 VAL A O 1
ATOM 3066 N N . GLN A 1 401 ? 7.544 22.199 -14.838 1.00 91.94 401 GLN A N 1
ATOM 3067 C CA . GLN A 1 401 ? 8.740 22.339 -13.999 1.00 91.94 401 GLN A CA 1
ATOM 3068 C C . GLN A 1 401 ? 9.416 20.993 -13.708 1.00 91.94 401 GLN A C 1
ATOM 3070 O O . GLN A 1 401 ? 10.644 20.901 -13.688 1.00 91.94 401 GLN A O 1
ATOM 3075 N N . THR A 1 402 ? 8.627 19.937 -13.507 1.00 93.38 402 THR A N 1
ATOM 3076 C CA . THR A 1 402 ? 9.143 18.574 -13.326 1.00 93.38 402 THR A CA 1
ATOM 3077 C C . THR A 1 402 ? 9.839 18.085 -14.596 1.00 93.38 402 THR A C 1
ATOM 3079 O O . THR A 1 402 ? 10.957 17.582 -14.515 1.00 93.38 402 THR A O 1
ATOM 3082 N N . ILE A 1 403 ? 9.233 18.291 -15.771 1.00 92.25 403 ILE A N 1
ATOM 3083 C CA . ILE A 1 403 ? 9.833 17.976 -17.076 1.00 92.25 403 ILE A CA 1
ATOM 3084 C C . ILE A 1 403 ? 11.164 18.707 -17.238 1.00 92.25 403 ILE A C 1
ATOM 3086 O O . ILE A 1 403 ? 12.145 18.066 -17.608 1.00 92.25 403 ILE A O 1
ATOM 3090 N N . ASP A 1 404 ? 11.227 20.004 -16.941 1.00 93.19 404 ASP A N 1
ATOM 3091 C CA . ASP A 1 404 ? 12.452 20.802 -17.072 1.00 93.19 404 ASP A CA 1
ATOM 3092 C C . ASP A 1 404 ? 13.555 20.312 -16.123 1.00 93.19 404 ASP A C 1
ATOM 3094 O O . ASP A 1 404 ? 14.717 20.166 -16.521 1.00 93.19 404 ASP A O 1
ATOM 3098 N N . THR A 1 405 ? 13.174 19.994 -14.882 1.00 95.00 405 THR A N 1
ATOM 3099 C CA . THR A 1 405 ? 14.079 19.477 -13.847 1.00 95.00 405 THR A CA 1
ATOM 3100 C C . THR A 1 405 ? 14.670 18.130 -14.257 1.00 95.00 405 THR A C 1
ATOM 3102 O O . THR A 1 405 ? 15.889 17.973 -14.270 1.00 95.00 405 THR A O 1
ATOM 3105 N N . ILE A 1 406 ? 13.828 17.172 -14.656 1.00 94.38 406 ILE A N 1
ATOM 3106 C CA . ILE A 1 406 ? 14.269 15.839 -15.088 1.00 94.38 406 ILE A CA 1
ATOM 3107 C C . ILE A 1 406 ? 15.030 15.906 -16.416 1.00 94.38 406 ILE A C 1
ATOM 3109 O O . ILE A 1 406 ? 16.034 15.221 -16.586 1.00 94.38 406 ILE A O 1
ATOM 3113 N N . SER A 1 407 ? 14.613 16.766 -17.350 1.00 90.56 407 SER A N 1
ATOM 3114 C CA . SER A 1 407 ? 15.306 16.932 -18.635 1.00 90.56 407 SER A CA 1
ATOM 3115 C C . SER A 1 407 ? 16.743 17.426 -18.454 1.00 90.56 407 SER A C 1
ATOM 3117 O O . SER A 1 407 ? 17.606 17.049 -19.250 1.00 90.56 407 SER A O 1
ATOM 3119 N N . SER A 1 408 ? 16.986 18.231 -17.414 1.00 90.00 408 SER A N 1
ATOM 3120 C CA . SER A 1 408 ? 18.290 18.817 -17.079 1.00 90.00 408 SER A CA 1
ATOM 3121 C C . SER A 1 408 ? 19.131 17.961 -16.125 1.00 90.00 408 SER A C 1
ATOM 3123 O O . SER A 1 408 ? 20.321 18.234 -15.964 1.00 90.00 408 SER A O 1
ATOM 3125 N N . ALA A 1 409 ? 18.543 16.949 -15.483 1.00 92.38 409 ALA A N 1
ATOM 3126 C CA . ALA A 1 409 ? 19.269 16.047 -14.601 1.00 92.38 409 ALA A CA 1
ATOM 3127 C C . ALA A 1 409 ? 20.251 15.185 -15.412 1.00 92.38 409 ALA A C 1
ATOM 3129 O O . ALA A 1 409 ? 19.891 14.628 -16.443 1.00 92.38 409 ALA A O 1
ATOM 3130 N N . ILE A 1 410 ? 21.495 15.093 -14.940 1.00 89.50 410 ILE A N 1
ATOM 3131 C CA . ILE A 1 410 ? 22.554 14.238 -15.517 1.00 89.50 410 ILE A CA 1
ATOM 3132 C C . ILE A 1 410 ? 23.119 13.251 -14.487 1.00 89.50 410 ILE A C 1
ATOM 3134 O O . ILE A 1 410 ? 24.094 12.554 -14.746 1.00 89.50 410 ILE A O 1
ATOM 3138 N N . THR A 1 411 ? 22.543 13.242 -13.285 1.00 89.75 411 THR A N 1
ATOM 3139 C CA . THR A 1 411 ? 22.890 12.335 -12.196 1.00 89.75 411 THR A CA 1
ATOM 3140 C C . THR A 1 411 ? 21.621 11.744 -11.602 1.00 89.75 411 THR A C 1
ATOM 3142 O O . THR A 1 411 ? 20.561 12.378 -11.578 1.00 89.75 411 THR A O 1
ATOM 3145 N N . ALA A 1 412 ? 21.749 10.525 -11.093 1.00 91.31 412 ALA A N 1
ATOM 3146 C CA . ALA A 1 412 ? 20.723 9.844 -10.326 1.00 91.31 412 ALA A CA 1
ATOM 3147 C C . ALA A 1 412 ? 21.292 9.441 -8.958 1.00 91.31 412 ALA A C 1
ATOM 3149 O O . ALA A 1 412 ? 22.481 9.114 -8.864 1.00 91.31 412 ALA A O 1
ATOM 3150 N N . PRO A 1 413 ? 20.479 9.447 -7.891 1.00 93.38 413 PRO A N 1
ATOM 3151 C CA . PRO A 1 413 ? 20.870 8.814 -6.643 1.00 93.38 413 PRO A CA 1
ATOM 3152 C C . PRO A 1 413 ? 20.980 7.292 -6.827 1.00 93.38 413 PRO A C 1
ATOM 3154 O O . PRO A 1 413 ? 20.349 6.710 -7.711 1.00 93.38 413 PRO A O 1
ATOM 3157 N N . ALA A 1 414 ? 21.755 6.635 -5.964 1.00 91.88 414 ALA A N 1
ATOM 3158 C CA . ALA A 1 414 ? 21.802 5.177 -5.928 1.00 91.88 414 ALA A CA 1
ATOM 3159 C C . ALA A 1 414 ? 20.424 4.632 -5.521 1.00 91.88 414 ALA A C 1
ATOM 3161 O O . ALA A 1 414 ? 19.965 4.866 -4.403 1.00 91.88 414 ALA A O 1
ATOM 3162 N N . MET A 1 415 ? 19.763 3.937 -6.444 1.00 91.38 415 MET A N 1
ATOM 3163 C CA . MET A 1 415 ? 18.453 3.338 -6.206 1.00 91.38 415 MET A CA 1
ATOM 3164 C C . MET A 1 415 ? 18.584 1.938 -5.616 1.00 91.38 415 MET A C 1
ATOM 3166 O O . MET A 1 415 ? 19.562 1.230 -5.859 1.00 91.38 415 MET A O 1
ATOM 3170 N N . ILE A 1 416 ? 17.556 1.532 -4.881 1.00 90.19 416 ILE A N 1
ATOM 3171 C CA . ILE A 1 416 ? 17.419 0.191 -4.324 1.00 90.19 416 ILE A CA 1
ATOM 3172 C C . ILE A 1 416 ? 16.234 -0.468 -5.026 1.00 90.19 416 ILE A C 1
ATOM 3174 O O . ILE A 1 416 ? 15.173 0.131 -5.147 1.00 90.19 416 ILE A O 1
ATOM 3178 N N . SER A 1 417 ? 16.392 -1.690 -5.517 1.00 88.62 417 SER A N 1
ATOM 3179 C CA . SER A 1 417 ? 15.249 -2.436 -6.047 1.00 88.62 417 SER A CA 1
ATOM 3180 C C . SER A 1 417 ? 14.510 -3.082 -4.884 1.00 88.62 417 SER A C 1
ATOM 3182 O O . SER A 1 417 ? 15.149 -3.787 -4.115 1.00 88.62 417 SER A O 1
ATOM 3184 N N . GLY A 1 418 ? 13.223 -2.795 -4.682 1.00 88.44 418 GLY A N 1
ATOM 3185 C CA . GLY A 1 418 ? 12.473 -3.330 -3.540 1.00 88.44 418 GLY A CA 1
ATOM 3186 C C . GLY A 1 418 ? 11.793 -4.673 -3.818 1.00 88.44 418 GLY A C 1
ATOM 3187 O O . GLY A 1 418 ? 11.531 -5.439 -2.891 1.00 88.44 418 GLY A O 1
ATOM 3188 N N . LEU A 1 419 ? 11.566 -4.989 -5.090 1.00 90.06 419 LEU A N 1
ATOM 3189 C CA . LEU A 1 419 ? 11.081 -6.272 -5.583 1.00 90.06 419 LEU A CA 1
ATOM 3190 C C . LEU A 1 419 ? 12.167 -6.981 -6.402 1.00 90.06 419 LEU A C 1
ATOM 3192 O O . LEU A 1 419 ? 13.111 -6.345 -6.868 1.00 90.06 419 LEU A O 1
ATOM 3196 N N . PRO A 1 420 ? 12.057 -8.301 -6.624 1.00 91.94 420 PRO A N 1
ATOM 3197 C CA . PRO A 1 420 ? 12.831 -8.954 -7.661 1.00 91.94 420 PRO A CA 1
ATOM 3198 C C . PRO A 1 420 ? 12.618 -8.278 -9.018 1.00 91.94 420 PRO A C 1
ATOM 3200 O O . PRO A 1 420 ? 11.549 -7.742 -9.306 1.00 91.94 420 PRO A O 1
ATOM 3203 N N . VAL A 1 421 ? 13.634 -8.341 -9.870 1.00 91.88 421 VAL A N 1
ATOM 3204 C CA . VAL A 1 421 ? 13.592 -7.820 -11.236 1.00 91.88 421 VAL A CA 1
ATOM 3205 C C . VAL A 1 421 ? 13.811 -8.978 -12.191 1.00 91.88 421 VAL A C 1
ATOM 3207 O O . VAL A 1 421 ? 14.859 -9.628 -12.173 1.00 91.88 421 VAL A O 1
ATOM 3210 N N . ALA A 1 422 ? 12.819 -9.225 -13.042 1.00 95.50 422 ALA A N 1
ATOM 3211 C CA . ALA A 1 422 ? 12.975 -10.037 -14.237 1.00 95.50 422 ALA A CA 1
ATOM 3212 C C . ALA A 1 422 ? 13.755 -9.219 -15.274 1.00 95.50 422 ALA A C 1
ATOM 3214 O O . ALA A 1 422 ? 13.223 -8.280 -15.866 1.00 95.50 422 ALA A O 1
ATOM 3215 N N . ASN A 1 423 ? 15.042 -9.528 -15.459 1.00 94.06 423 ASN A N 1
ATOM 3216 C CA . ASN A 1 423 ? 15.907 -8.714 -16.309 1.00 94.06 423 ASN A CA 1
ATOM 3217 C C . ASN A 1 423 ? 15.502 -8.895 -17.776 1.00 94.06 423 ASN A C 1
ATOM 3219 O O . ASN A 1 423 ? 15.555 -10.025 -18.273 1.00 94.06 423 ASN A O 1
ATOM 3223 N N . PRO A 1 424 ? 15.154 -7.815 -18.496 1.00 92.00 424 PRO A N 1
ATOM 3224 C CA . PRO A 1 424 ? 14.836 -7.927 -19.906 1.00 92.00 424 PRO A CA 1
ATOM 3225 C C . PRO A 1 424 ? 16.054 -8.421 -20.692 1.00 92.00 424 PRO A C 1
ATOM 3227 O O . PRO A 1 424 ? 17.206 -8.114 -20.368 1.00 92.00 424 PRO A O 1
ATOM 3230 N N . GLN A 1 425 ? 15.801 -9.208 -21.734 1.00 92.94 425 GLN A N 1
ATOM 3231 C CA . GLN A 1 425 ? 16.846 -9.788 -22.577 1.00 92.94 425 GLN A CA 1
ATOM 3232 C C . GLN A 1 425 ? 16.516 -9.567 -24.044 1.00 92.94 425 GLN A C 1
ATOM 3234 O O . GLN A 1 425 ? 15.374 -9.731 -24.456 1.00 92.94 425 GLN A O 1
ATOM 3239 N N . VAL A 1 426 ? 17.535 -9.263 -24.844 1.00 88.31 426 VAL A N 1
ATOM 3240 C CA . VAL A 1 426 ? 17.426 -9.269 -26.303 1.00 88.31 426 VAL A CA 1
ATOM 3241 C C . VAL A 1 426 ? 18.208 -10.464 -26.827 1.00 88.31 426 VAL A C 1
ATOM 3243 O O . VAL A 1 426 ? 19.402 -10.598 -26.552 1.00 88.31 426 VAL A O 1
ATOM 3246 N N . VAL A 1 427 ? 17.537 -11.356 -27.552 1.00 90.69 427 VAL A N 1
ATOM 3247 C CA . VAL A 1 427 ? 18.133 -12.585 -28.083 1.00 90.69 427 VAL A CA 1
ATOM 3248 C C . VAL A 1 427 ? 17.917 -12.658 -29.584 1.00 90.69 427 VAL A C 1
ATOM 3250 O O . VAL A 1 427 ? 16.800 -12.566 -30.078 1.00 90.69 427 VAL A O 1
ATOM 3253 N N . ALA A 1 428 ? 19.000 -12.877 -30.318 1.00 90.19 428 ALA A N 1
ATOM 3254 C CA . ALA A 1 428 ? 18.963 -13.083 -31.755 1.00 90.19 428 ALA A CA 1
ATOM 3255 C C . ALA A 1 428 ? 19.132 -14.556 -32.099 1.00 90.19 428 ALA A C 1
ATOM 3257 O O . ALA A 1 428 ? 20.014 -15.224 -31.548 1.00 90.19 428 ALA A O 1
ATOM 3258 N N . THR A 1 429 ? 18.335 -15.058 -33.037 1.00 91.69 429 THR A N 1
ATOM 3259 C CA . THR A 1 429 ? 18.491 -16.430 -33.511 1.00 91.69 429 THR A CA 1
ATOM 3260 C C . THR A 1 429 ? 17.939 -16.643 -34.916 1.00 91.69 429 THR A C 1
ATOM 3262 O O . THR A 1 429 ? 17.040 -15.941 -35.353 1.00 91.69 429 THR A O 1
ATOM 3265 N N . LYS A 1 430 ? 18.460 -17.651 -35.620 1.00 91.50 430 LYS A N 1
ATOM 3266 C CA . LYS A 1 430 ? 17.902 -18.168 -36.884 1.00 91.50 430 LYS A CA 1
ATOM 3267 C C . LYS A 1 430 ? 17.282 -19.565 -36.732 1.00 91.50 430 LYS A C 1
ATOM 3269 O O . LYS A 1 430 ? 16.730 -20.091 -37.687 1.00 91.50 430 LYS A O 1
ATOM 3274 N N . ALA A 1 431 ? 17.438 -20.186 -35.564 1.00 93.25 431 ALA A N 1
ATOM 3275 C CA . ALA A 1 431 ? 17.028 -21.559 -35.272 1.00 93.25 431 ALA A CA 1
ATOM 3276 C C . ALA A 1 431 ? 16.714 -21.714 -33.773 1.00 93.25 431 ALA A C 1
ATOM 3278 O O . ALA A 1 431 ? 16.727 -20.732 -33.026 1.00 93.25 431 ALA A O 1
ATOM 3279 N N . ALA A 1 432 ? 16.465 -22.941 -33.316 1.00 96.88 432 ALA A N 1
ATOM 3280 C CA . ALA A 1 432 ? 16.293 -23.220 -31.896 1.00 96.88 432 ALA A CA 1
ATOM 3281 C C . ALA A 1 432 ? 17.487 -22.699 -31.068 1.00 96.88 432 ALA A C 1
ATOM 3283 O O . ALA A 1 432 ? 18.650 -22.947 -31.403 1.00 96.88 432 ALA A O 1
ATOM 3284 N N . LYS A 1 433 ? 17.208 -21.961 -29.991 1.00 97.00 433 LYS A N 1
ATOM 3285 C CA . LYS A 1 433 ? 18.225 -21.326 -29.144 1.00 97.00 433 LYS A CA 1
ATOM 3286 C C . LYS A 1 433 ? 17.875 -21.477 -27.671 1.00 97.00 433 LYS A C 1
ATOM 3288 O O . LYS A 1 433 ? 16.791 -21.090 -27.246 1.00 97.00 433 LYS A O 1
ATOM 3293 N N . LEU A 1 434 ? 18.828 -21.990 -26.894 1.00 97.94 434 LEU A N 1
ATOM 3294 C CA . LEU A 1 434 ? 18.747 -21.992 -25.437 1.00 97.94 434 LEU A CA 1
ATOM 3295 C C . LEU A 1 434 ? 18.909 -20.565 -24.900 1.00 97.94 434 LEU A C 1
ATOM 3297 O O . LEU A 1 434 ? 19.867 -19.865 -25.244 1.00 97.94 434 LEU A O 1
ATOM 3301 N N . ILE A 1 435 ? 17.987 -20.172 -24.033 1.00 98.00 435 ILE A N 1
ATOM 3302 C CA . ILE A 1 435 ? 17.928 -18.891 -23.345 1.00 98.00 435 ILE A CA 1
ATOM 3303 C C . ILE A 1 435 ? 17.902 -19.182 -21.847 1.00 98.00 435 ILE A C 1
ATOM 3305 O O . ILE A 1 435 ? 17.014 -19.867 -21.342 1.00 98.00 435 ILE A O 1
ATOM 3309 N N . THR A 1 436 ? 18.884 -18.643 -21.131 1.00 97.94 436 THR A N 1
ATOM 3310 C CA . THR A 1 436 ? 18.870 -18.623 -19.668 1.00 97.94 436 THR A CA 1
ATOM 3311 C C . THR A 1 436 ? 18.261 -17.303 -19.216 1.00 97.94 436 THR A C 1
ATOM 3313 O O . THR A 1 436 ? 18.815 -16.242 -19.517 1.00 97.94 436 THR A O 1
ATOM 3316 N N . LEU A 1 437 ? 17.122 -17.378 -18.532 1.00 97.88 437 LEU A N 1
ATOM 3317 C CA . LEU A 1 437 ? 16.433 -16.241 -17.936 1.00 97.88 437 LEU A CA 1
ATOM 3318 C C . LEU A 1 437 ? 17.278 -15.657 -16.808 1.00 97.88 437 LEU A C 1
ATOM 3320 O O . LEU A 1 437 ? 17.859 -16.385 -16.000 1.00 97.88 437 LEU A O 1
ATOM 3324 N N . LYS A 1 438 ? 17.350 -14.331 -16.766 1.00 96.00 438 LYS A N 1
ATOM 3325 C CA . LYS A 1 438 ? 18.129 -13.581 -15.787 1.00 96.00 438 LYS A CA 1
ATOM 3326 C C . LYS A 1 438 ? 17.200 -12.800 -14.880 1.00 96.00 438 LYS A C 1
ATOM 3328 O O . LYS A 1 438 ? 16.194 -12.248 -15.309 1.00 96.00 438 LYS A O 1
ATOM 3333 N N . GLY A 1 439 ? 17.570 -12.733 -13.614 1.00 93.19 439 GLY A N 1
ATOM 3334 C CA . GLY A 1 439 ? 16.878 -11.906 -12.646 1.00 93.19 439 GLY A CA 1
ATOM 3335 C C . GLY A 1 439 ? 17.809 -11.513 -11.523 1.00 93.19 439 GLY A C 1
ATOM 3336 O O . GLY A 1 439 ? 18.875 -12.109 -11.355 1.00 93.19 439 GLY A O 1
ATOM 3337 N N . VAL A 1 440 ? 17.398 -10.501 -10.779 1.00 91.06 440 VAL A N 1
ATOM 3338 C CA . VAL A 1 440 ? 18.044 -10.075 -9.539 1.00 91.06 440 VAL A CA 1
ATOM 3339 C C . VAL A 1 440 ? 16.977 -9.904 -8.468 1.00 91.06 440 VAL A C 1
ATOM 3341 O O . VAL A 1 440 ? 15.798 -9.756 -8.776 1.00 91.06 440 VAL A O 1
ATOM 3344 N N . THR A 1 441 ? 17.373 -9.950 -7.206 1.00 87.12 441 THR A N 1
ATOM 3345 C CA . THR A 1 441 ? 16.489 -9.689 -6.068 1.00 87.12 441 THR A CA 1
ATOM 3346 C C . THR A 1 441 ? 17.228 -8.806 -5.066 1.00 87.12 441 THR A C 1
ATOM 3348 O O . THR A 1 441 ? 18.453 -8.915 -4.975 1.00 87.12 441 THR A O 1
ATOM 3351 N N . PRO A 1 442 ? 16.530 -7.924 -4.329 1.00 78.75 442 PRO A N 1
ATOM 3352 C CA . PRO A 1 442 ? 17.122 -7.217 -3.193 1.00 78.75 442 PRO A CA 1
ATOM 3353 C C . PRO A 1 442 ? 17.648 -8.146 -2.104 1.00 78.75 442 PRO A C 1
ATOM 3355 O O . PRO A 1 442 ? 18.553 -7.774 -1.359 1.00 78.75 442 PRO A O 1
ATOM 3358 N N . GLY A 1 443 ? 17.044 -9.328 -1.965 1.00 70.06 443 GLY A N 1
ATOM 3359 C CA . GLY A 1 443 ? 17.487 -10.334 -1.010 1.00 70.06 443 GLY A CA 1
ATOM 3360 C C . GLY A 1 443 ? 18.668 -11.149 -1.534 1.00 70.06 443 GLY A C 1
ATOM 3361 O O . GLY A 1 443 ? 18.976 -11.154 -2.715 1.00 70.06 443 GLY A O 1
ATOM 3362 N N . ASN A 1 444 ? 19.284 -11.940 -0.660 1.00 69.69 444 ASN A N 1
ATOM 3363 C CA . ASN A 1 444 ? 20.260 -12.962 -1.066 1.00 69.69 444 ASN A CA 1
ATOM 3364 C C . ASN A 1 444 ? 19.600 -14.342 -1.278 1.00 69.69 444 ASN A C 1
ATOM 3366 O O . ASN A 1 444 ? 20.266 -15.374 -1.202 1.00 69.69 444 ASN A O 1
ATOM 3370 N N . GLY A 1 445 ? 18.275 -14.368 -1.460 1.00 76.25 445 GLY A N 1
ATOM 3371 C CA . GLY A 1 445 ? 17.486 -15.589 -1.606 1.00 76.25 445 GLY A CA 1
ATOM 3372 C C . GLY A 1 445 ? 17.612 -16.219 -2.999 1.00 76.25 445 GLY A C 1
ATOM 3373 O O . GLY A 1 445 ? 17.950 -15.530 -3.965 1.00 76.25 445 GLY A O 1
ATOM 3374 N N . PRO A 1 446 ? 17.344 -17.531 -3.130 1.00 87.94 446 PRO A N 1
ATOM 3375 C CA . PRO A 1 446 ? 17.311 -18.187 -4.430 1.00 87.94 446 PRO A CA 1
ATOM 3376 C C . PRO A 1 446 ? 16.164 -17.640 -5.289 1.00 87.94 446 PRO A C 1
ATOM 3378 O O . PRO A 1 446 ? 15.068 -17.375 -4.792 1.00 87.94 446 PRO A O 1
ATOM 3381 N N . LEU A 1 447 ? 16.418 -17.522 -6.593 1.00 94.00 447 LEU A N 1
ATOM 3382 C CA . LEU A 1 447 ? 15.435 -17.070 -7.571 1.00 94.00 447 LEU A CA 1
ATOM 3383 C C . LEU A 1 447 ? 14.693 -18.245 -8.206 1.00 94.00 447 LEU A C 1
ATOM 3385 O O . LEU A 1 447 ? 15.293 -19.242 -8.607 1.00 94.00 447 LEU A O 1
ATOM 3389 N N . THR A 1 448 ? 13.387 -18.078 -8.360 1.00 95.25 448 THR A N 1
ATOM 3390 C CA . THR A 1 448 ? 12.512 -18.945 -9.154 1.00 95.25 448 THR A CA 1
ATOM 3391 C C . THR A 1 448 ? 11.901 -18.139 -10.293 1.00 95.25 448 THR A C 1
ATOM 3393 O O . THR A 1 448 ? 11.742 -16.925 -10.178 1.00 95.25 448 THR A O 1
ATOM 3396 N N . TYR A 1 449 ? 11.594 -18.804 -11.405 1.00 97.00 449 TYR A N 1
ATOM 3397 C CA . TYR A 1 449 ? 11.197 -18.162 -12.658 1.00 97.00 449 TYR A CA 1
ATOM 3398 C C . TYR A 1 449 ? 9.916 -18.807 -13.187 1.00 97.00 449 TYR A C 1
ATOM 3400 O O . TYR A 1 449 ? 9.795 -20.033 -13.145 1.00 97.00 449 TYR A O 1
ATOM 3408 N N . ALA A 1 450 ? 9.000 -18.006 -13.726 1.00 97.50 450 ALA A N 1
ATOM 3409 C CA . ALA A 1 450 ? 7.771 -18.488 -14.353 1.00 97.50 450 ALA A CA 1
ATOM 3410 C C . ALA A 1 450 ? 7.519 -17.757 -15.675 1.00 97.50 450 ALA A C 1
ATOM 3412 O O . ALA A 1 450 ? 7.690 -16.544 -15.744 1.00 97.50 450 ALA A O 1
ATOM 3413 N N . ILE A 1 451 ? 7.126 -18.485 -16.724 1.00 97.94 451 ILE A N 1
ATOM 3414 C CA . ILE A 1 451 ? 6.661 -17.877 -17.979 1.00 97.94 451 ILE A CA 1
ATOM 3415 C C . ILE A 1 451 ? 5.237 -17.364 -17.760 1.00 97.94 451 ILE A C 1
ATOM 3417 O O . ILE A 1 451 ? 4.410 -18.079 -17.196 1.00 97.94 451 ILE A O 1
ATOM 3421 N N . VAL A 1 452 ? 4.974 -16.128 -18.184 1.00 97.69 452 VAL A N 1
ATOM 3422 C CA . VAL A 1 452 ? 3.666 -15.469 -18.047 1.00 97.69 452 VAL A CA 1
ATOM 3423 C C . VAL A 1 452 ? 2.930 -15.436 -19.381 1.00 97.69 452 VAL A C 1
ATOM 3425 O O . VAL A 1 452 ? 1.749 -15.767 -19.439 1.00 97.69 452 VAL A O 1
ATOM 3428 N N . GLU A 1 453 ? 3.630 -15.079 -20.456 1.00 97.25 453 GLU A N 1
ATOM 3429 C CA . GLU A 1 453 ? 3.086 -15.016 -21.812 1.00 97.25 453 GLU A CA 1
ATOM 3430 C C . GLU A 1 453 ? 4.041 -15.727 -22.770 1.00 97.25 453 GLU A C 1
ATOM 3432 O O . GLU A 1 453 ? 5.241 -15.452 -22.750 1.00 97.25 453 GLU A O 1
ATOM 3437 N N . GLU A 1 454 ? 3.511 -16.644 -23.580 1.00 97.75 454 GLU A N 1
ATOM 3438 C CA . GLU A 1 454 ? 4.250 -17.398 -24.601 1.00 97.75 454 GLU A CA 1
ATOM 3439 C C . GLU A 1 454 ? 4.520 -16.543 -25.858 1.00 97.75 454 GLU A C 1
ATOM 3441 O O . GLU A 1 454 ? 3.783 -15.589 -26.119 1.00 97.75 454 GLU A O 1
ATOM 3446 N N . PRO A 1 455 ? 5.542 -16.880 -26.668 1.00 97.00 455 PRO A N 1
ATOM 3447 C CA . PRO A 1 455 ? 5.811 -16.183 -27.917 1.00 97.00 455 PRO A CA 1
ATOM 3448 C C . PRO A 1 455 ? 4.741 -16.415 -28.982 1.00 97.00 455 PRO A C 1
ATOM 3450 O O . PRO A 1 455 ? 4.148 -17.488 -29.077 1.00 97.00 455 PRO A O 1
ATOM 3453 N N . ALA A 1 456 ? 4.525 -15.404 -29.826 1.00 95.69 456 ALA A N 1
ATOM 3454 C CA . ALA A 1 456 ? 3.497 -15.430 -30.866 1.00 95.69 456 ALA A CA 1
ATOM 3455 C C . ALA A 1 456 ? 3.968 -16.128 -32.152 1.00 95.69 456 ALA A C 1
ATOM 3457 O O . ALA A 1 456 ? 3.150 -16.638 -32.920 1.00 95.69 456 ALA A O 1
ATOM 3458 N N . HIS A 1 457 ? 5.282 -16.156 -32.399 1.00 94.94 457 HIS A N 1
ATOM 3459 C CA . HIS A 1 457 ? 5.875 -16.661 -33.639 1.00 94.94 457 HIS A CA 1
ATOM 3460 C C . HIS A 1 457 ? 6.920 -17.760 -33.409 1.00 94.94 457 HIS A C 1
ATOM 3462 O O . HIS A 1 457 ? 7.754 -18.044 -34.273 1.00 94.94 457 HIS A O 1
ATOM 3468 N N . GLY A 1 458 ? 6.815 -18.474 -32.291 1.00 96.31 458 GLY A N 1
ATOM 3469 C CA . GLY A 1 458 ? 7.605 -19.660 -31.987 1.00 96.31 458 GLY A CA 1
ATOM 3470 C C . GLY A 1 458 ? 7.045 -20.418 -30.790 1.00 96.31 458 GLY A C 1
ATOM 3471 O O . GLY A 1 458 ? 5.938 -20.157 -30.336 1.00 96.31 458 GLY A O 1
ATOM 3472 N N . THR A 1 459 ? 7.817 -21.369 -30.273 1.00 97.88 459 THR A N 1
ATOM 3473 C CA . THR A 1 459 ? 7.440 -22.165 -29.094 1.00 97.88 459 THR A CA 1
ATOM 3474 C C . THR A 1 459 ? 8.578 -22.223 -28.089 1.00 97.88 459 THR A C 1
ATOM 3476 O O . THR A 1 459 ? 9.742 -22.370 -28.487 1.00 97.88 459 THR A O 1
ATOM 3479 N N . LEU A 1 460 ? 8.249 -22.184 -26.797 1.00 98.38 460 LEU A N 1
ATOM 3480 C CA . LEU A 1 460 ? 9.189 -22.466 -25.716 1.00 98.38 460 LEU A CA 1
ATOM 3481 C C . LEU A 1 460 ? 9.143 -23.943 -25.309 1.00 98.38 460 LEU A C 1
ATOM 3483 O O . LEU A 1 460 ? 8.106 -24.600 -25.331 1.00 98.38 460 LEU A O 1
ATOM 3487 N N . SER A 1 461 ? 10.301 -24.473 -24.925 1.00 97.75 461 SER A N 1
ATOM 3488 C CA . SER A 1 461 ? 10.447 -25.804 -24.329 1.00 97.75 461 SER A CA 1
ATOM 3489 C C . SER A 1 461 ? 11.484 -25.778 -23.203 1.00 97.75 461 SER A C 1
ATOM 3491 O O . SER A 1 461 ? 12.311 -24.867 -23.137 1.00 97.75 461 SER A O 1
ATOM 3493 N N . GLY A 1 462 ? 11.466 -26.774 -22.315 1.00 96.31 462 GLY A N 1
ATOM 3494 C CA . GLY A 1 462 ? 12.358 -26.840 -21.151 1.00 96.31 462 GLY A CA 1
ATOM 3495 C C . GLY A 1 462 ? 11.715 -26.306 -19.870 1.00 96.31 462 GLY A C 1
ATOM 3496 O O . GLY A 1 462 ? 10.497 -26.182 -19.783 1.00 96.31 462 GLY A O 1
ATOM 3497 N N . THR A 1 463 ? 12.538 -26.026 -18.860 1.00 96.12 463 THR A N 1
ATOM 3498 C CA . THR A 1 463 ? 12.085 -25.568 -17.538 1.00 96.12 463 THR A CA 1
ATOM 3499 C C . THR A 1 463 ? 12.860 -24.317 -17.128 1.00 96.12 463 THR A C 1
ATOM 3501 O O . THR A 1 463 ? 14.097 -24.361 -17.116 1.00 96.12 463 THR A O 1
ATOM 3504 N N . PRO A 1 464 ? 12.182 -23.216 -16.753 1.00 96.69 464 PRO A N 1
ATOM 3505 C CA . PRO A 1 464 ? 12.846 -22.023 -16.245 1.00 96.69 464 PRO A CA 1
ATOM 3506 C C . PRO A 1 464 ? 13.857 -22.343 -15.123 1.00 96.69 464 PRO A C 1
ATOM 3508 O O . PRO A 1 464 ? 13.607 -23.234 -14.311 1.00 96.69 464 PRO A O 1
ATOM 3511 N N . PRO A 1 465 ? 15.013 -21.655 -15.070 1.00 97.06 465 PRO A N 1
ATOM 3512 C CA . PRO A 1 465 ? 15.395 -20.514 -15.905 1.00 97.06 465 PRO A CA 1
ATOM 3513 C C . PRO A 1 465 ? 15.927 -20.884 -17.299 1.00 97.06 465 PRO A C 1
ATOM 3515 O O . PRO A 1 465 ? 16.290 -19.985 -18.044 1.00 97.06 465 PRO A O 1
ATOM 3518 N N . SER A 1 466 ? 16.019 -22.162 -17.674 1.00 97.94 466 SER A N 1
ATOM 3519 C CA . SER A 1 466 ? 16.601 -22.580 -18.959 1.00 97.94 466 SER A CA 1
ATOM 3520 C C . SER A 1 466 ? 15.519 -23.016 -19.944 1.00 97.94 466 SER A C 1
ATOM 3522 O O . SER A 1 466 ? 15.038 -24.148 -19.894 1.00 97.94 466 SER A O 1
ATOM 3524 N N . VAL A 1 467 ? 15.159 -22.118 -20.860 1.00 98.25 467 VAL A N 1
ATOM 3525 C CA . VAL A 1 467 ? 14.131 -22.353 -21.883 1.00 98.25 467 VAL A CA 1
ATOM 3526 C C . VAL A 1 467 ? 14.742 -22.326 -23.279 1.00 98.25 467 VAL A C 1
ATOM 3528 O O . VAL A 1 467 ? 15.634 -21.532 -23.563 1.00 98.25 467 VAL A O 1
ATOM 3531 N N . THR A 1 468 ? 14.289 -23.200 -24.171 1.00 98.38 468 THR A N 1
ATOM 3532 C CA . THR A 1 468 ? 14.691 -23.197 -25.582 1.00 98.38 468 THR A CA 1
ATOM 3533 C C . THR A 1 468 ? 13.572 -22.612 -26.421 1.00 98.38 468 THR A C 1
ATOM 3535 O O . THR A 1 468 ? 12.492 -23.197 -26.496 1.00 98.38 468 THR A O 1
ATOM 3538 N N . TYR A 1 469 ? 13.848 -21.484 -27.071 1.00 98.38 469 TYR A N 1
ATOM 3539 C CA . TYR A 1 469 ? 12.955 -20.889 -28.058 1.00 98.38 469 TYR A CA 1
ATOM 3540 C C . TYR A 1 469 ? 13.215 -21.496 -29.433 1.00 98.38 469 TYR A C 1
ATOM 3542 O O . TYR A 1 469 ? 14.363 -21.525 -29.883 1.00 98.38 469 TYR A O 1
ATOM 3550 N N . THR A 1 470 ? 12.155 -21.950 -30.100 1.00 97.88 470 THR A N 1
ATOM 3551 C CA . THR A 1 470 ? 12.184 -22.435 -31.486 1.00 97.88 470 THR A CA 1
ATOM 3552 C C . THR A 1 470 ? 11.272 -21.550 -32.336 1.00 97.88 470 THR A C 1
ATOM 3554 O O . THR A 1 470 ? 10.065 -21.562 -32.092 1.00 97.88 470 THR A O 1
ATOM 3557 N N . PRO A 1 471 ? 11.810 -20.774 -33.297 1.00 97.25 471 PRO A N 1
ATOM 3558 C CA . PRO A 1 471 ? 10.986 -19.977 -34.201 1.00 97.25 471 PRO A CA 1
ATOM 3559 C C . PRO A 1 471 ? 10.080 -20.861 -35.063 1.00 97.25 471 PRO A C 1
ATOM 3561 O O . PRO A 1 471 ? 10.452 -21.984 -35.399 1.00 97.25 471 PRO A O 1
ATOM 3564 N N . SER A 1 472 ? 8.928 -20.330 -35.469 1.00 96.94 472 SER A N 1
ATOM 3565 C CA . SER A 1 472 ? 8.070 -20.975 -36.468 1.00 96.94 472 SER A CA 1
ATOM 3566 C C . SER A 1 472 ? 8.785 -21.067 -37.816 1.00 96.94 472 SER A C 1
ATOM 3568 O O . SER A 1 472 ? 9.522 -20.154 -38.203 1.00 96.94 472 SER A O 1
ATOM 3570 N N . ASP A 1 473 ? 8.542 -22.149 -38.554 1.00 94.06 473 ASP A N 1
ATOM 3571 C CA . ASP A 1 473 ? 9.186 -22.381 -39.845 1.00 94.06 473 ASP A CA 1
ATOM 3572 C C . ASP A 1 473 ? 8.962 -21.208 -40.811 1.00 94.06 473 ASP A C 1
ATOM 3574 O O . ASP A 1 473 ? 7.837 -20.792 -41.086 1.00 94.06 473 ASP A O 1
ATOM 3578 N N . GLY A 1 474 ? 10.065 -20.667 -41.332 1.00 89.31 474 GLY A N 1
ATOM 3579 C CA . GLY A 1 474 ? 10.055 -19.555 -42.284 1.00 89.31 474 GLY A CA 1
ATOM 3580 C C . GLY A 1 474 ? 9.797 -18.170 -41.681 1.00 89.31 474 GLY A C 1
ATOM 3581 O O . GLY A 1 474 ? 9.858 -17.191 -42.425 1.00 89.31 474 GLY A O 1
ATOM 3582 N N . TYR A 1 475 ? 9.557 -18.051 -40.371 1.00 90.56 475 TYR A N 1
ATOM 3583 C CA . TYR A 1 475 ? 9.361 -16.752 -39.731 1.00 90.56 475 TYR A CA 1
ATOM 3584 C C . TYR A 1 475 ? 10.659 -15.932 -39.692 1.00 90.56 475 TYR A C 1
ATOM 3586 O O . TYR A 1 475 ? 11.735 -16.444 -39.378 1.00 90.56 475 TYR A O 1
ATOM 3594 N N . GLN A 1 476 ? 10.552 -14.638 -39.998 1.00 87.25 476 GLN A N 1
ATOM 3595 C CA . GLN A 1 476 ? 11.604 -13.640 -39.816 1.00 87.25 476 GLN A CA 1
ATOM 3596 C C . GLN A 1 476 ? 10.961 -12.372 -39.266 1.00 87.25 476 GLN A C 1
ATOM 3598 O O . GLN A 1 476 ? 9.966 -11.904 -39.817 1.00 87.25 476 GLN A O 1
ATOM 3603 N N . GLY A 1 477 ? 11.526 -11.809 -38.204 1.00 85.88 477 GLY A N 1
ATOM 3604 C CA . GLY A 1 477 ? 10.938 -10.652 -37.534 1.00 85.88 477 GLY A CA 1
ATOM 3605 C C . GLY A 1 477 ? 11.196 -10.635 -36.034 1.00 85.88 477 GLY A C 1
ATOM 3606 O O . GLY A 1 477 ? 12.051 -11.363 -35.524 1.00 85.88 477 GLY A O 1
ATOM 3607 N N . THR A 1 478 ? 10.469 -9.770 -35.334 1.00 88.69 478 THR A N 1
ATOM 3608 C CA . THR A 1 478 ? 10.464 -9.694 -33.871 1.00 88.69 478 THR A CA 1
ATOM 3609 C C . THR A 1 478 ? 9.514 -10.729 -33.284 1.00 88.69 478 THR A C 1
ATOM 3611 O O . THR A 1 478 ? 8.495 -11.064 -33.872 1.00 88.69 478 THR A O 1
ATOM 3614 N N . ASP A 1 479 ? 9.845 -11.263 -32.123 1.00 92.94 479 ASP A N 1
ATOM 3615 C CA . ASP A 1 479 ? 8.936 -12.069 -31.310 1.00 92.94 479 ASP A CA 1
ATOM 3616 C C . ASP A 1 479 ? 9.221 -11.731 -29.843 1.00 92.94 479 ASP A C 1
ATOM 3618 O O . ASP A 1 479 ? 10.221 -11.070 -29.539 1.00 92.94 479 ASP A O 1
ATOM 3622 N N . ARG A 1 480 ? 8.363 -12.131 -28.913 1.00 94.06 480 ARG A N 1
ATOM 3623 C CA . ARG A 1 480 ? 8.606 -11.869 -27.493 1.00 94.06 480 ARG A CA 1
ATOM 3624 C C . ARG A 1 480 ? 7.856 -12.832 -26.610 1.00 94.06 480 ARG A C 1
ATOM 3626 O O . ARG A 1 480 ? 6.777 -13.269 -26.961 1.00 94.06 480 ARG A O 1
ATOM 3633 N N . PHE A 1 481 ? 8.389 -13.066 -25.428 1.00 97.25 481 PHE A N 1
ATOM 3634 C CA . PHE A 1 481 ? 7.666 -13.727 -24.353 1.00 97.25 481 PHE A CA 1
ATOM 3635 C C . PHE A 1 481 ? 7.982 -13.016 -23.040 1.00 97.25 481 PHE A C 1
ATOM 3637 O O . PHE A 1 481 ? 8.985 -12.293 -22.943 1.00 97.25 481 PHE A O 1
ATOM 3644 N N . THR A 1 482 ? 7.135 -13.199 -22.034 1.00 97.75 482 THR A N 1
ATOM 3645 C CA . THR A 1 482 ? 7.315 -12.555 -20.729 1.00 97.75 482 THR A CA 1
ATOM 3646 C C . THR A 1 482 ? 7.469 -13.580 -19.615 1.00 97.75 482 THR A C 1
ATOM 3648 O O . THR A 1 482 ? 6.981 -14.708 -19.700 1.00 97.75 482 THR A O 1
ATOM 3651 N N . PHE A 1 483 ? 8.198 -13.204 -18.567 1.00 98.12 483 PHE A N 1
ATOM 3652 C CA . PHE A 1 483 ? 8.458 -14.062 -17.415 1.00 98.12 483 PHE A CA 1
ATOM 3653 C C . PHE A 1 483 ? 8.511 -13.251 -16.119 1.00 98.12 483 PHE A C 1
ATOM 3655 O O . PHE A 1 483 ? 8.895 -12.083 -16.134 1.00 98.12 483 PHE A O 1
ATOM 3662 N N . THR A 1 484 ? 8.170 -13.865 -14.990 1.00 97.44 484 THR A N 1
ATOM 3663 C CA . THR A 1 484 ? 8.373 -13.292 -13.652 1.00 97.44 484 THR A CA 1
ATOM 3664 C C . THR A 1 484 ? 9.505 -13.998 -12.926 1.00 97.44 484 THR A C 1
ATOM 3666 O O . THR A 1 484 ? 9.889 -15.130 -13.241 1.00 97.44 484 THR A O 1
ATOM 3669 N N . VAL A 1 485 ? 10.061 -13.291 -11.949 1.00 95.56 485 VAL A N 1
ATOM 3670 C CA . VAL A 1 485 ? 11.078 -13.771 -11.023 1.00 95.56 485 VAL A CA 1
ATOM 3671 C C . VAL A 1 485 ? 10.525 -13.631 -9.617 1.00 95.56 485 VAL A C 1
ATOM 3673 O O . VAL A 1 485 ? 10.018 -12.574 -9.253 1.00 95.56 485 VAL A O 1
ATOM 3676 N N . SER A 1 486 ? 10.649 -14.672 -8.802 1.00 92.38 486 SER A N 1
ATOM 3677 C CA . SER A 1 486 ? 10.287 -14.596 -7.390 1.00 92.38 486 SER A CA 1
ATOM 3678 C C . SER A 1 486 ? 11.405 -15.092 -6.485 1.00 92.38 486 SER A C 1
ATOM 3680 O O . SER A 1 486 ? 12.197 -15.955 -6.870 1.00 92.38 486 SER A O 1
ATOM 3682 N N . SER A 1 487 ? 11.490 -14.510 -5.293 1.00 88.62 487 SER A N 1
ATOM 3683 C CA . SER A 1 487 ? 12.513 -14.797 -4.290 1.00 88.62 487 SER A CA 1
ATOM 3684 C C . SER A 1 487 ? 11.846 -15.036 -2.949 1.00 88.62 487 SER A C 1
ATOM 3686 O O . SER A 1 487 ? 11.037 -14.223 -2.503 1.00 88.62 487 SER A O 1
ATOM 3688 N N . GLU A 1 488 ? 12.250 -16.103 -2.271 1.00 81.38 488 GLU A N 1
ATOM 3689 C CA . GLU A 1 488 ? 11.931 -16.279 -0.856 1.00 81.38 488 GLU A CA 1
ATOM 3690 C C . GLU A 1 488 ? 12.837 -15.373 -0.015 1.00 81.38 488 GLU A C 1
ATOM 3692 O O . GLU A 1 488 ? 14.034 -15.234 -0.289 1.00 81.38 488 GLU A O 1
ATOM 3697 N N . THR A 1 489 ? 12.269 -14.749 1.010 1.00 68.31 489 THR A N 1
ATOM 3698 C CA . THR A 1 489 ? 12.998 -13.981 2.025 1.00 68.31 489 THR A CA 1
ATOM 3699 C C . THR A 1 489 ? 12.647 -14.522 3.408 1.00 68.31 489 THR A C 1
ATOM 3701 O O . THR A 1 489 ? 11.644 -15.216 3.574 1.00 68.31 489 THR A O 1
ATOM 3704 N N . THR A 1 490 ? 13.425 -14.168 4.433 1.00 61.44 490 THR A N 1
ATOM 3705 C CA . THR A 1 490 ? 13.081 -14.449 5.844 1.00 61.44 490 THR A CA 1
ATOM 3706 C C . THR A 1 490 ? 11.707 -13.913 6.242 1.00 61.44 490 THR A C 1
ATOM 3708 O O . THR A 1 490 ? 11.114 -14.384 7.209 1.00 61.44 490 THR A O 1
ATOM 3711 N N . SER A 1 491 ? 11.196 -12.952 5.479 1.00 59.53 491 SER A N 1
ATOM 3712 C CA . SER A 1 491 ? 9.963 -12.237 5.749 1.00 59.53 491 SER A CA 1
ATOM 3713 C C . SER A 1 491 ? 8.803 -12.649 4.840 1.00 59.53 491 SER A C 1
ATOM 3715 O O . SER A 1 491 ? 7.697 -12.161 5.059 1.00 59.53 491 SER A O 1
ATOM 3717 N N . GLY A 1 492 ? 9.009 -13.514 3.840 1.00 70.06 492 GLY A N 1
ATOM 3718 C CA . GLY A 1 492 ? 7.990 -13.952 2.873 1.00 70.06 492 GLY A CA 1
ATOM 3719 C C . GLY A 1 492 ? 8.469 -13.944 1.416 1.00 70.06 492 GLY A C 1
ATOM 3720 O O . GLY A 1 492 ? 9.611 -13.583 1.127 1.00 70.06 492 GLY A O 1
ATOM 3721 N N . LYS A 1 493 ? 7.582 -14.332 0.495 1.00 79.62 493 LYS A N 1
ATOM 3722 C CA . LYS A 1 493 ? 7.852 -14.385 -0.947 1.00 79.62 493 LYS A CA 1
ATOM 3723 C C . LYS A 1 493 ? 7.651 -13.012 -1.594 1.00 79.62 493 LYS A C 1
ATOM 3725 O O . LYS A 1 493 ? 6.599 -12.405 -1.419 1.00 79.62 493 LYS A O 1
ATOM 3730 N N . LEU A 1 494 ? 8.631 -12.553 -2.371 1.00 82.88 494 LEU A N 1
ATOM 3731 C CA . LEU A 1 494 ? 8.518 -11.378 -3.241 1.00 82.88 494 LEU A CA 1
ATOM 3732 C C . LEU A 1 494 ? 8.467 -11.819 -4.704 1.00 82.88 494 LEU A C 1
ATOM 3734 O O . LEU A 1 494 ? 9.171 -12.754 -5.087 1.00 82.88 494 LEU A O 1
ATOM 3738 N N . GLU A 1 495 ? 7.687 -11.125 -5.528 1.00 88.56 495 GLU A N 1
ATOM 3739 C CA . GLU A 1 495 ? 7.537 -11.410 -6.958 1.00 88.56 495 GLU A CA 1
ATOM 3740 C C . GLU A 1 495 ? 7.751 -10.142 -7.792 1.00 88.56 495 GLU A C 1
ATOM 3742 O O . GLU A 1 495 ? 7.370 -9.043 -7.386 1.00 88.56 495 GLU A O 1
ATOM 3747 N N . SER A 1 496 ? 8.419 -10.290 -8.935 1.00 91.12 496 SER A N 1
ATOM 3748 C CA . SER A 1 496 ? 8.681 -9.200 -9.868 1.00 91.12 496 SER A CA 1
ATOM 3749 C C . SER A 1 496 ? 7.453 -8.892 -10.726 1.00 91.12 496 SER A C 1
ATOM 3751 O O . SER A 1 496 ? 6.692 -9.801 -11.061 1.00 91.12 496 SER A O 1
ATOM 3753 N N . PRO A 1 497 ? 7.329 -7.661 -11.247 1.00 89.06 497 PRO A N 1
ATOM 3754 C CA . PRO A 1 497 ? 6.626 -7.443 -12.506 1.00 89.06 497 PRO A CA 1
ATOM 3755 C C . PRO A 1 497 ? 7.190 -8.346 -13.616 1.00 89.06 497 PRO A C 1
ATOM 3757 O O . PRO A 1 497 ? 8.342 -8.792 -13.548 1.00 89.06 497 PRO A O 1
ATOM 3760 N N . ALA A 1 498 ? 6.396 -8.609 -14.653 1.00 93.88 498 ALA A N 1
ATOM 3761 C CA . ALA A 1 498 ? 6.859 -9.403 -15.784 1.00 93.88 498 ALA A CA 1
ATOM 3762 C C . ALA A 1 498 ? 7.985 -8.674 -16.544 1.00 93.88 498 ALA A C 1
ATOM 3764 O O . ALA A 1 498 ? 7.849 -7.507 -16.912 1.00 93.88 498 ALA A O 1
ATOM 3765 N N . GLY A 1 499 ? 9.096 -9.369 -16.776 1.00 94.00 499 GLY A N 1
ATOM 3766 C CA . GLY A 1 499 ? 10.175 -8.945 -17.661 1.00 94.00 499 GLY A CA 1
ATOM 3767 C C . GLY A 1 499 ? 9.993 -9.534 -19.055 1.00 94.00 499 GLY A C 1
ATOM 3768 O O . GLY A 1 499 ? 9.437 -10.622 -19.212 1.00 94.00 499 GLY A O 1
ATOM 3769 N N . THR A 1 500 ? 10.482 -8.828 -20.073 1.00 95.12 500 THR A N 1
ATOM 3770 C CA . THR A 1 500 ? 10.322 -9.226 -21.479 1.00 95.12 500 THR A CA 1
ATOM 3771 C C . THR A 1 500 ? 11.622 -9.778 -22.047 1.00 95.12 500 THR A C 1
ATOM 3773 O O . THR A 1 500 ? 12.679 -9.150 -21.948 1.00 95.12 500 THR A O 1
ATOM 3776 N N . VAL A 1 501 ? 11.541 -10.932 -22.707 1.00 95.94 501 VAL A N 1
ATOM 3777 C CA . VAL A 1 501 ? 12.587 -11.397 -23.619 1.00 95.94 501 VAL A CA 1
ATOM 3778 C C . VAL A 1 501 ? 12.172 -11.036 -25.039 1.00 95.94 501 VAL A C 1
ATOM 3780 O O . VAL A 1 501 ? 11.258 -11.640 -25.595 1.00 95.94 501 VAL A O 1
ATOM 3783 N N . SER A 1 502 ? 12.845 -10.049 -25.626 1.00 92.00 502 SER A N 1
ATOM 3784 C CA . SER A 1 502 ? 12.666 -9.650 -27.021 1.00 92.00 502 SER A CA 1
ATOM 3785 C C . SER A 1 502 ? 13.532 -10.525 -27.924 1.00 92.00 502 SER A C 1
ATOM 3787 O O . SER A 1 502 ? 14.751 -10.620 -27.757 1.00 92.00 502 SER A O 1
ATOM 3789 N N . LEU A 1 503 ? 12.908 -11.161 -28.904 1.00 91.75 503 LEU A N 1
ATOM 3790 C CA . LEU A 1 503 ? 13.537 -12.071 -29.847 1.00 91.75 503 LEU A CA 1
ATOM 3791 C C . LEU A 1 503 ? 13.664 -11.404 -31.213 1.00 91.75 503 LEU A C 1
ATOM 3793 O O . LEU A 1 503 ? 12.738 -10.759 -31.697 1.00 91.75 503 LEU A O 1
ATOM 3797 N N . ILE A 1 504 ? 14.817 -11.587 -31.850 1.00 89.94 504 ILE A N 1
ATOM 3798 C CA . ILE A 1 504 ? 15.068 -11.186 -33.233 1.00 89.94 504 ILE A CA 1
ATOM 3799 C C . ILE A 1 504 ? 15.306 -12.466 -34.029 1.00 89.94 504 ILE A C 1
ATOM 3801 O O . ILE A 1 504 ? 16.397 -13.045 -33.976 1.00 89.94 504 ILE A O 1
ATOM 3805 N N . VAL A 1 505 ? 14.281 -12.915 -34.751 1.00 89.50 505 VAL A N 1
ATOM 3806 C CA . VAL A 1 505 ? 14.353 -14.085 -35.627 1.00 89.50 505 VAL A CA 1
ATOM 3807 C C . VAL A 1 505 ? 14.943 -13.653 -36.966 1.00 89.50 505 VAL A C 1
ATOM 3809 O O . VAL A 1 505 ? 14.281 -13.017 -37.784 1.00 89.50 505 VAL A O 1
ATOM 3812 N N . GLY A 1 506 ? 16.227 -13.944 -37.161 1.00 84.31 506 GLY A N 1
ATOM 3813 C CA . GLY A 1 506 ? 17.021 -13.489 -38.298 1.00 84.31 506 GLY A CA 1
ATOM 3814 C C . GLY A 1 506 ? 18.435 -13.066 -37.893 1.00 84.31 506 GLY A C 1
ATOM 3815 O O . GLY A 1 506 ? 19.044 -13.630 -36.984 1.00 84.31 506 GLY A O 1
ATOM 3816 N N . GLU A 1 507 ? 18.997 -12.082 -38.596 1.00 75.94 507 GLU A N 1
ATOM 3817 C CA . GLU A 1 507 ? 20.310 -11.510 -38.267 1.00 75.94 507 GLU A CA 1
ATOM 3818 C C . GLU A 1 507 ? 20.177 -10.340 -37.298 1.00 75.94 507 GLU A C 1
ATOM 3820 O O . GLU A 1 507 ? 19.640 -9.299 -37.665 1.00 75.94 507 GLU A O 1
ATOM 3825 N N . ALA A 1 508 ? 20.697 -10.450 -36.075 1.00 73.44 508 ALA A N 1
ATOM 3826 C CA . ALA A 1 508 ? 20.891 -9.260 -35.245 1.00 73.44 508 ALA A CA 1
ATOM 3827 C C . ALA A 1 508 ? 22.153 -8.496 -35.642 1.00 73.44 508 ALA A C 1
ATOM 3829 O O . ALA A 1 508 ? 23.146 -9.081 -36.074 1.00 73.44 508 ALA A O 1
ATOM 3830 N N . GLY A 1 509 ? 22.104 -7.175 -35.460 1.00 76.56 509 GLY A N 1
ATOM 3831 C CA . GLY A 1 509 ? 23.299 -6.342 -35.542 1.00 76.56 509 GLY A CA 1
ATOM 3832 C C . GLY A 1 509 ? 24.219 -6.588 -34.344 1.00 76.56 509 GLY A C 1
ATOM 3833 O O . GLY A 1 509 ? 23.761 -6.979 -33.274 1.00 76.56 509 GLY A O 1
ATOM 3834 N N . THR A 1 510 ? 25.515 -6.336 -34.517 1.00 84.00 510 THR A N 1
ATOM 3835 C CA . THR A 1 510 ? 26.534 -6.472 -33.459 1.00 84.00 510 THR A CA 1
ATOM 3836 C C . THR A 1 510 ? 26.956 -5.124 -32.865 1.00 84.00 510 THR A C 1
ATOM 3838 O O . THR A 1 510 ? 28.017 -5.039 -32.255 1.00 84.00 510 THR A O 1
ATOM 3841 N N . GLY A 1 511 ? 26.169 -4.067 -33.092 1.00 88.44 511 GLY A N 1
ATOM 3842 C CA . GLY A 1 511 ? 26.491 -2.691 -32.715 1.00 88.44 511 GLY A CA 1
ATOM 3843 C C . GLY A 1 511 ? 26.485 -1.721 -33.896 1.00 88.44 511 GLY A C 1
ATOM 3844 O O . GLY A 1 511 ? 26.017 -2.053 -34.989 1.00 88.44 511 GLY A O 1
ATOM 3845 N N . LEU A 1 512 ? 27.026 -0.521 -33.680 1.00 93.56 512 LEU A N 1
ATOM 3846 C CA . LEU A 1 512 ? 27.191 0.502 -34.714 1.00 93.56 512 LEU A CA 1
ATOM 3847 C C . LEU A 1 512 ? 28.651 0.577 -35.157 1.00 93.56 512 LEU A C 1
ATOM 3849 O O . LEU A 1 512 ? 29.569 0.466 -34.350 1.00 93.56 512 LEU A O 1
ATOM 3853 N N . ARG A 1 513 ? 28.893 0.784 -36.451 1.00 95.19 513 ARG A N 1
ATOM 3854 C CA . ARG A 1 513 ? 30.249 0.961 -36.975 1.00 95.19 513 ARG A CA 1
ATOM 3855 C C . ARG A 1 513 ? 30.734 2.377 -36.687 1.00 95.19 513 ARG A C 1
ATOM 3857 O O . ARG A 1 513 ? 30.242 3.307 -37.320 1.00 95.19 513 ARG A O 1
ATOM 3864 N N . GLY A 1 514 ? 31.696 2.516 -35.779 1.00 94.12 514 GLY A N 1
ATOM 3865 C CA . GLY A 1 514 ? 32.367 3.764 -35.433 1.00 94.12 514 GLY A CA 1
ATOM 3866 C C . GLY A 1 514 ? 33.602 4.022 -36.297 1.00 94.12 514 GLY A C 1
ATOM 3867 O O . GLY A 1 514 ? 34.515 3.196 -36.377 1.00 94.12 514 GLY A O 1
ATOM 3868 N N . GLU A 1 515 ? 33.647 5.191 -36.930 1.00 94.12 515 GLU A N 1
ATOM 3869 C CA . GLU A 1 515 ? 34.818 5.733 -37.618 1.00 94.12 515 GLU A CA 1
ATOM 3870 C C . GLU A 1 515 ? 35.429 6.861 -36.788 1.00 94.12 515 GLU A C 1
ATOM 3872 O O . GLU A 1 515 ? 34.778 7.875 -36.549 1.00 94.12 515 GLU A O 1
ATOM 3877 N N . TYR A 1 516 ? 36.684 6.687 -36.375 1.00 91.44 516 TYR A N 1
ATOM 3878 C CA . TYR A 1 516 ? 37.386 7.586 -35.460 1.00 91.44 516 TYR A CA 1
ATOM 3879 C C . TYR A 1 516 ? 38.465 8.354 -36.216 1.00 91.44 516 TYR A C 1
ATOM 3881 O O . TYR A 1 516 ? 39.352 7.743 -36.822 1.00 91.44 516 TYR A O 1
ATOM 3889 N N . VAL A 1 517 ? 38.411 9.684 -36.186 1.00 89.69 517 VAL A N 1
ATOM 3890 C CA . VAL A 1 517 ? 39.316 10.555 -36.947 1.00 89.69 517 VAL A CA 1
ATOM 3891 C C . VAL A 1 517 ? 39.861 11.670 -36.060 1.00 89.69 517 VAL A C 1
ATOM 3893 O O . VAL A 1 517 ? 39.091 12.392 -35.438 1.00 89.69 517 VAL A O 1
ATOM 3896 N N . LYS A 1 518 ? 41.182 11.865 -36.074 1.00 86.50 518 LYS A N 1
ATOM 3897 C CA . LYS A 1 518 ? 41.873 13.002 -35.443 1.00 86.50 518 LYS A CA 1
ATOM 3898 C C . LYS A 1 518 ? 42.785 13.657 -36.473 1.00 86.50 518 LYS A C 1
ATOM 3900 O O . LYS A 1 518 ? 43.481 12.954 -37.203 1.00 86.50 518 LYS A O 1
ATOM 3905 N N . ASP A 1 519 ? 42.715 14.979 -36.609 1.00 85.19 519 ASP A N 1
ATOM 3906 C CA . ASP A 1 519 ? 43.508 15.757 -37.580 1.00 85.19 519 ASP A CA 1
ATOM 3907 C C . ASP A 1 519 ? 43.448 15.228 -39.029 1.00 85.19 519 ASP A C 1
ATOM 3909 O O . ASP A 1 519 ? 44.432 15.223 -39.768 1.00 85.19 519 ASP A O 1
ATOM 3913 N N . GLY A 1 520 ? 42.285 14.710 -39.440 1.00 83.25 520 GLY A N 1
ATOM 3914 C CA . GLY A 1 520 ? 42.079 14.123 -40.770 1.00 83.25 520 GLY A CA 1
ATOM 3915 C C . GLY A 1 520 ? 42.683 12.726 -40.967 1.00 83.25 520 GLY A C 1
ATOM 3916 O O . GLY A 1 520 ? 42.517 12.142 -42.037 1.00 83.25 520 GLY A O 1
ATOM 3917 N N . LYS A 1 521 ? 43.336 12.149 -39.951 1.00 86.12 521 LYS A N 1
ATOM 3918 C CA . LYS A 1 521 ? 43.846 10.773 -39.965 1.00 86.12 521 LYS A CA 1
ATOM 3919 C C . LYS A 1 521 ? 42.866 9.831 -39.276 1.00 86.12 521 LYS A C 1
ATOM 3921 O O . LYS A 1 521 ? 42.402 10.093 -38.168 1.00 86.12 521 LYS A O 1
ATOM 3926 N N . ARG A 1 522 ? 42.572 8.702 -39.925 1.00 88.31 522 ARG A N 1
ATOM 3927 C CA . ARG A 1 522 ? 41.738 7.639 -39.349 1.00 88.31 522 ARG A CA 1
ATOM 3928 C C . ARG A 1 522 ? 42.517 6.907 -38.257 1.00 88.31 522 ARG A C 1
ATOM 3930 O O . ARG A 1 522 ? 43.521 6.269 -38.561 1.00 88.31 522 ARG A O 1
ATOM 3937 N N . LEU A 1 523 ? 42.028 6.988 -37.023 1.00 86.62 523 LEU A N 1
ATOM 3938 C CA . LEU A 1 523 ? 42.578 6.293 -35.859 1.00 86.62 523 LEU A CA 1
ATOM 3939 C C . LEU A 1 523 ? 42.073 4.850 -35.783 1.00 86.62 523 LEU A C 1
ATOM 3941 O O . LEU A 1 523 ? 42.857 3.926 -35.599 1.00 86.62 523 LEU A O 1
ATOM 3945 N N . ALA A 1 524 ? 40.766 4.657 -35.966 1.00 86.44 524 ALA A N 1
ATOM 3946 C CA . ALA A 1 524 ? 40.122 3.352 -35.889 1.00 86.44 524 ALA A CA 1
ATOM 3947 C C . ALA A 1 524 ? 38.867 3.288 -36.774 1.00 86.44 524 ALA A C 1
ATOM 3949 O O . ALA A 1 524 ? 38.254 4.305 -37.102 1.00 86.44 524 ALA A O 1
ATOM 3950 N N . ASN A 1 525 ? 38.494 2.070 -37.165 1.00 90.31 525 ASN A N 1
ATOM 3951 C CA . ASN A 1 525 ? 37.203 1.742 -37.768 1.00 90.31 525 ASN A CA 1
ATOM 3952 C C . ASN A 1 525 ? 36.779 0.380 -37.219 1.00 90.31 525 ASN A C 1
ATOM 3954 O O . ASN A 1 525 ? 37.372 -0.638 -37.583 1.00 90.31 525 ASN A O 1
ATOM 3958 N N . ARG A 1 526 ? 35.811 0.376 -36.304 1.00 91.19 526 ARG A N 1
ATOM 3959 C CA . ARG A 1 526 ? 35.383 -0.829 -35.586 1.00 91.19 526 ARG A CA 1
ATOM 3960 C C . ARG A 1 526 ? 33.877 -0.832 -35.373 1.00 91.19 526 ARG A C 1
ATOM 3962 O O . ARG A 1 526 ? 33.210 0.162 -35.635 1.00 91.19 526 ARG A O 1
ATOM 3969 N N . VAL A 1 527 ? 33.345 -1.970 -34.945 1.00 92.44 527 VAL A N 1
ATOM 3970 C CA . VAL A 1 527 ? 31.953 -2.061 -34.503 1.00 92.44 527 VAL A CA 1
ATOM 3971 C C . VAL A 1 527 ? 31.935 -1.904 -32.993 1.00 92.44 527 VAL A C 1
ATOM 3973 O O . VAL A 1 527 ? 32.561 -2.697 -32.295 1.00 92.44 527 VAL A O 1
ATOM 3976 N N . ASP A 1 528 ? 31.232 -0.885 -32.518 1.00 90.56 528 ASP A N 1
ATOM 3977 C CA . ASP A 1 528 ? 31.016 -0.648 -31.100 1.00 90.56 528 ASP A CA 1
ATOM 3978 C C . ASP A 1 528 ? 29.678 -1.286 -30.701 1.00 90.56 528 ASP A C 1
ATOM 3980 O O . ASP A 1 528 ? 28.633 -0.885 -31.230 1.00 90.56 528 ASP A O 1
ATOM 3984 N N . PRO A 1 529 ? 29.683 -2.297 -29.810 1.00 87.50 529 PRO A N 1
ATOM 3985 C CA . PRO A 1 529 ? 28.468 -3.013 -29.416 1.00 87.50 529 PRO A CA 1
ATOM 3986 C C . PRO A 1 529 ? 27.467 -2.112 -28.682 1.00 87.50 529 PRO A C 1
ATOM 3988 O O . PRO A 1 529 ? 26.265 -2.359 -28.747 1.00 87.50 529 PRO A O 1
ATOM 3991 N N . ALA A 1 530 ? 27.958 -1.052 -28.036 1.00 88.94 530 ALA A N 1
ATOM 3992 C CA . ALA A 1 530 ? 27.175 0.032 -27.461 1.00 88.94 530 ALA A CA 1
ATOM 3993 C C . ALA A 1 530 ? 27.892 1.366 -27.713 1.00 88.94 530 ALA A C 1
ATOM 3995 O O . ALA A 1 530 ? 29.122 1.422 -27.703 1.00 88.94 530 ALA A O 1
ATOM 3996 N N . VAL A 1 531 ? 27.121 2.434 -27.931 1.00 90.06 531 VAL A N 1
ATOM 3997 C CA . VAL A 1 531 ? 27.645 3.805 -28.000 1.00 90.06 531 VAL A CA 1
ATOM 3998 C C . VAL A 1 531 ? 27.348 4.496 -26.675 1.00 90.06 531 VAL A C 1
ATOM 4000 O O . VAL A 1 531 ? 26.380 5.241 -26.553 1.00 90.06 531 VAL A O 1
ATOM 4003 N N . ASP A 1 532 ? 28.169 4.175 -25.679 1.00 87.38 532 ASP A N 1
ATOM 4004 C CA . ASP A 1 532 ? 28.095 4.682 -24.307 1.00 87.38 532 ASP A CA 1
ATOM 4005 C C . ASP A 1 532 ? 29.524 4.801 -23.761 1.00 87.38 532 ASP A C 1
ATOM 4007 O O . ASP A 1 532 ? 30.098 3.847 -23.237 1.00 87.38 532 ASP A O 1
ATOM 4011 N N . PHE A 1 533 ? 30.161 5.942 -24.028 1.00 85.38 533 PHE A N 1
ATOM 4012 C CA . PHE A 1 533 ? 31.582 6.145 -23.757 1.00 85.38 533 PHE A CA 1
ATOM 4013 C C . PHE A 1 533 ? 31.790 7.245 -22.719 1.00 85.38 533 PHE A C 1
ATOM 4015 O O . PHE A 1 533 ? 31.579 8.424 -23.006 1.00 85.38 533 PHE A O 1
ATOM 4022 N N . ASP A 1 534 ? 32.322 6.867 -21.557 1.00 80.38 534 ASP A N 1
ATOM 4023 C CA . ASP A 1 534 ? 32.962 7.797 -20.630 1.00 80.38 534 ASP A CA 1
ATOM 4024 C C . ASP A 1 534 ? 34.484 7.733 -20.798 1.00 80.38 534 ASP A C 1
ATOM 4026 O O . ASP A 1 534 ? 35.199 6.942 -20.178 1.00 80.38 534 ASP A O 1
ATOM 4030 N N . TRP A 1 535 ? 35.001 8.613 -21.652 1.00 77.38 535 TRP A N 1
ATOM 4031 C CA . TRP A 1 535 ? 36.430 8.698 -21.963 1.00 77.38 535 TRP A CA 1
ATOM 4032 C C . TRP A 1 535 ? 37.316 8.959 -20.734 1.00 77.38 535 TRP A C 1
ATOM 4034 O O . TRP A 1 535 ? 38.521 8.690 -20.771 1.00 77.38 535 TRP A O 1
ATOM 4044 N N . SER A 1 536 ? 36.748 9.466 -19.634 1.00 72.56 536 SER A N 1
ATOM 4045 C CA . SER A 1 536 ? 37.504 9.724 -18.411 1.00 72.56 536 SER A CA 1
ATOM 4046 C C . SER A 1 536 ? 37.788 8.446 -17.613 1.00 72.56 536 SER A C 1
ATOM 4048 O O . SER A 1 536 ? 38.874 8.328 -17.029 1.00 72.56 536 SER A O 1
ATOM 4050 N N . THR A 1 537 ? 36.889 7.459 -17.666 1.00 73.50 537 THR A N 1
ATOM 4051 C CA . THR A 1 537 ? 36.929 6.249 -16.827 1.00 73.50 537 THR A CA 1
ATOM 4052 C C . THR A 1 537 ? 37.377 4.981 -17.559 1.00 73.50 537 THR A C 1
ATOM 4054 O O . THR A 1 537 ? 37.744 4.014 -16.892 1.00 73.50 537 THR A O 1
ATOM 4057 N N . LEU A 1 538 ? 37.430 4.978 -18.898 1.00 73.31 538 LEU A N 1
ATOM 4058 C CA . LEU A 1 538 ? 37.874 3.812 -19.681 1.00 73.31 538 LEU A CA 1
ATOM 4059 C C . LEU A 1 538 ? 39.292 3.321 -19.305 1.00 73.31 538 LEU A C 1
ATOM 4061 O O . LEU A 1 538 ? 40.157 4.136 -18.974 1.00 73.31 538 LEU A O 1
ATOM 4065 N N . PRO A 1 539 ? 39.591 2.011 -19.393 1.00 70.94 539 PRO A N 1
ATOM 4066 C CA . PRO A 1 539 ? 40.954 1.492 -19.254 1.00 70.94 539 PRO A CA 1
ATOM 4067 C C . PRO A 1 539 ? 41.919 2.150 -20.251 1.00 70.94 539 PRO A C 1
ATOM 4069 O O . PRO A 1 539 ? 41.533 2.453 -21.376 1.00 70.94 539 PRO A O 1
ATOM 4072 N N . ALA A 1 540 ? 43.190 2.345 -19.881 1.00 66.62 540 ALA A N 1
ATOM 4073 C CA . ALA A 1 540 ? 44.169 3.056 -20.719 1.00 66.62 540 ALA A CA 1
ATOM 4074 C C . ALA A 1 540 ? 44.339 2.461 -22.134 1.00 66.62 540 ALA A C 1
ATOM 4076 O O . ALA A 1 540 ? 44.630 3.194 -23.071 1.00 66.62 540 ALA A O 1
ATOM 4077 N N . GLU A 1 541 ? 44.122 1.153 -22.285 1.00 64.88 541 GLU A N 1
ATOM 4078 C CA . GLU A 1 541 ? 44.191 0.419 -23.557 1.00 64.88 541 GLU A CA 1
ATOM 4079 C C . GLU A 1 541 ? 42.988 0.696 -24.480 1.00 64.88 541 GLU A C 1
ATOM 4081 O O . GLU A 1 541 ? 43.077 0.536 -25.696 1.00 64.88 541 GLU A O 1
ATOM 4086 N N . GLU A 1 542 ? 41.869 1.145 -23.907 1.00 64.06 542 GLU A N 1
ATOM 4087 C CA . GLU A 1 542 ? 40.631 1.510 -24.605 1.00 64.06 542 GLU A CA 1
ATOM 4088 C C . GLU A 1 542 ? 40.462 3.028 -24.742 1.00 64.06 542 GLU A C 1
ATOM 4090 O O . GLU A 1 542 ? 39.640 3.496 -25.539 1.00 64.06 542 GLU A O 1
ATOM 4095 N N . LYS A 1 543 ? 41.253 3.807 -23.990 1.00 66.88 543 LYS A N 1
ATOM 4096 C CA . LYS A 1 543 ? 41.286 5.264 -24.090 1.00 66.88 543 LYS A CA 1
ATOM 4097 C C . LYS A 1 543 ? 41.829 5.677 -25.450 1.00 66.88 543 LYS A C 1
ATOM 4099 O O . LYS A 1 543 ? 42.994 5.481 -25.781 1.00 66.88 543 LYS A O 1
ATOM 4104 N N . ILE A 1 544 ? 40.978 6.351 -26.205 1.00 67.12 544 ILE A N 1
ATOM 4105 C CA . ILE A 1 544 ? 41.409 7.250 -27.265 1.00 67.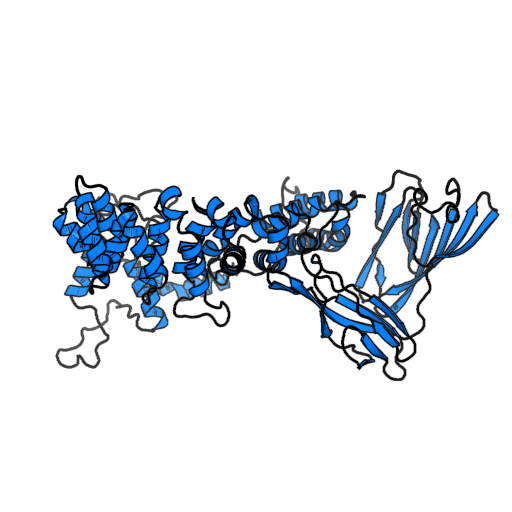12 544 ILE A CA 1
ATOM 4106 C C . ILE A 1 544 ? 41.560 8.617 -26.596 1.00 67.12 544 ILE A C 1
ATOM 4108 O O . ILE A 1 544 ? 40.686 9.007 -25.822 1.00 67.12 544 ILE A O 1
ATOM 4112 N N . ASP A 1 545 ? 42.660 9.328 -26.853 1.00 66.00 545 ASP A N 1
ATOM 4113 C CA . ASP A 1 545 ? 42.791 10.735 -26.459 1.00 66.00 545 ASP A CA 1
ATOM 4114 C C . ASP A 1 545 ? 41.685 11.532 -27.157 1.00 66.00 545 ASP A C 1
ATOM 4116 O O . ASP A 1 545 ? 41.820 11.891 -28.325 1.00 66.00 545 ASP A O 1
ATOM 4120 N N . SER A 1 546 ? 40.562 11.701 -26.458 1.00 62.62 546 SER A N 1
ATOM 4121 C CA . SER A 1 546 ? 39.292 12.170 -27.008 1.00 62.62 546 SER A CA 1
ATOM 4122 C C . SER A 1 546 ? 39.291 13.663 -27.312 1.00 62.62 546 SER A C 1
ATOM 4124 O O . SER A 1 546 ? 38.388 14.134 -28.003 1.00 62.62 546 SER A O 1
ATOM 4126 N N . ALA A 1 547 ? 40.315 14.400 -26.863 1.00 65.75 547 ALA A N 1
ATOM 4127 C CA . ALA A 1 547 ? 40.535 15.765 -27.303 1.00 65.75 547 ALA A CA 1
ATOM 4128 C C . ALA A 1 547 ? 40.712 15.782 -28.833 1.00 65.75 547 ALA A C 1
ATOM 4130 O O . ALA A 1 547 ? 41.598 15.117 -29.382 1.00 65.75 547 ALA A O 1
ATOM 4131 N N . ASP A 1 548 ? 39.840 16.530 -29.511 1.00 71.00 548 ASP A N 1
ATOM 4132 C CA . ASP A 1 548 ? 39.828 16.747 -30.963 1.00 71.00 548 ASP A CA 1
ATOM 4133 C C . ASP A 1 548 ? 39.578 15.496 -31.836 1.00 71.00 548 ASP A C 1
ATOM 4135 O O . ASP A 1 548 ? 39.882 15.489 -33.035 1.00 71.00 548 ASP A O 1
ATOM 4139 N N . VAL A 1 549 ? 38.989 14.432 -31.275 1.00 83.88 549 VAL A N 1
ATOM 4140 C CA . VAL A 1 549 ? 38.572 13.246 -32.045 1.00 83.88 549 VAL A CA 1
ATOM 4141 C C . VAL A 1 549 ? 37.136 13.409 -32.526 1.00 83.88 549 VAL A C 1
ATOM 4143 O O . VAL A 1 549 ? 36.223 13.588 -31.731 1.00 83.88 549 VAL A O 1
ATOM 4146 N N . LYS A 1 550 ? 36.930 13.271 -33.837 1.00 88.25 550 LYS A N 1
ATOM 4147 C CA . LYS A 1 550 ? 35.604 13.183 -34.457 1.00 88.25 550 LYS A CA 1
ATOM 4148 C C . LYS A 1 550 ? 35.229 11.726 -34.626 1.00 88.25 550 LYS A C 1
ATOM 4150 O O . LYS A 1 550 ? 36.011 10.958 -35.199 1.00 88.25 550 LYS A O 1
ATOM 4155 N N . ILE A 1 551 ? 34.034 11.362 -34.178 1.00 91.06 551 ILE A N 1
ATOM 4156 C CA . ILE A 1 551 ? 33.546 9.989 -34.264 1.00 91.06 551 ILE A CA 1
ATOM 4157 C C . ILE A 1 551 ? 32.236 9.962 -35.034 1.00 91.06 551 ILE A C 1
ATOM 4159 O O . ILE A 1 551 ? 31.326 10.751 -34.785 1.00 91.06 551 ILE A O 1
ATOM 4163 N N . GLN A 1 552 ? 32.135 9.046 -35.992 1.00 94.62 552 GLN A N 1
ATOM 4164 C CA . GLN A 1 552 ? 30.909 8.819 -36.742 1.00 94.62 552 GLN A CA 1
ATOM 4165 C C . GLN A 1 552 ? 30.487 7.359 -36.621 1.00 94.62 552 GLN A C 1
ATOM 4167 O O . GLN A 1 552 ? 31.123 6.479 -37.198 1.00 94.62 552 GLN A O 1
ATOM 4172 N N . TRP A 1 553 ? 29.382 7.116 -35.927 1.00 96.38 553 TRP A N 1
ATOM 4173 C CA . TRP A 1 553 ? 28.732 5.816 -35.877 1.00 96.38 553 TRP A CA 1
ATOM 4174 C C . TRP A 1 553 ? 27.667 5.707 -36.958 1.00 96.38 553 TRP A C 1
ATOM 4176 O O . TRP A 1 553 ? 26.825 6.594 -37.094 1.00 96.38 553 TRP A O 1
ATOM 4186 N N . ASN A 1 554 ? 27.689 4.613 -37.715 1.00 96.69 554 ASN A N 1
ATOM 4187 C CA . ASN A 1 554 ? 26.661 4.278 -38.696 1.00 96.69 554 ASN A CA 1
ATOM 4188 C C . ASN A 1 554 ? 26.166 2.847 -38.475 1.00 96.69 554 ASN A C 1
ATOM 4190 O O . ASN A 1 554 ? 26.950 1.945 -38.173 1.00 96.69 554 ASN A O 1
ATOM 4194 N N . GLY A 1 555 ? 24.874 2.621 -38.671 1.00 94.31 555 GLY A N 1
ATOM 4195 C CA . GLY A 1 555 ? 24.278 1.293 -38.606 1.00 94.31 555 GLY A CA 1
ATOM 4196 C C . GLY A 1 555 ? 22.768 1.368 -38.717 1.00 94.31 555 GLY A C 1
ATOM 4197 O O . GLY A 1 555 ? 22.242 2.277 -39.352 1.00 94.31 555 GLY A O 1
ATOM 4198 N N . GLN A 1 556 ? 22.078 0.416 -38.101 1.00 90.94 556 GLN A N 1
ATOM 4199 C CA . GLN A 1 556 ? 20.623 0.363 -38.098 1.00 90.94 556 GLN A CA 1
ATOM 4200 C C . GLN A 1 556 ? 20.104 0.069 -36.699 1.00 90.94 556 GLN A C 1
ATOM 4202 O O . GLN A 1 556 ? 20.727 -0.684 -35.950 1.00 90.94 556 GLN A O 1
ATOM 4207 N N . VAL A 1 557 ? 18.936 0.615 -36.383 1.00 89.62 557 VAL A N 1
ATOM 4208 C CA . VAL A 1 557 ? 18.158 0.252 -35.196 1.00 89.62 557 VAL A CA 1
ATOM 4209 C C . VAL A 1 557 ? 16.908 -0.500 -35.628 1.00 89.62 557 VAL A C 1
ATOM 4211 O O . VAL A 1 557 ? 16.296 -0.163 -36.640 1.00 89.62 557 VAL A O 1
ATOM 4214 N N . LEU A 1 558 ? 16.560 -1.545 -34.883 1.00 86.31 558 LEU A N 1
ATOM 4215 C CA . LEU A 1 558 ? 15.325 -2.302 -35.062 1.00 86.31 558 LEU A CA 1
ATOM 4216 C C . LEU A 1 558 ? 14.267 -1.704 -34.139 1.00 86.31 558 LEU A C 1
ATOM 4218 O O . LEU A 1 558 ? 14.520 -1.583 -32.941 1.00 86.31 558 LEU A O 1
ATOM 4222 N N . ALA A 1 559 ? 13.107 -1.343 -34.679 1.00 86.81 559 ALA A N 1
ATOM 4223 C CA . ALA A 1 559 ? 11.993 -0.880 -33.865 1.00 86.81 559 ALA A CA 1
ATOM 4224 C C . ALA A 1 559 ? 11.308 -2.084 -33.192 1.00 86.81 559 ALA A C 1
ATOM 4226 O O . ALA A 1 559 ? 10.803 -2.962 -33.899 1.00 86.81 559 ALA A O 1
ATOM 4227 N N . PRO A 1 560 ? 11.312 -2.166 -31.848 1.00 76.81 560 PRO A N 1
ATOM 4228 C CA . PRO A 1 560 ? 10.730 -3.300 -31.135 1.00 76.81 560 PRO A CA 1
ATOM 4229 C C . PRO A 1 560 ? 9.200 -3.291 -31.155 1.00 76.81 560 PRO A C 1
ATOM 4231 O O . PRO A 1 560 ? 8.601 -4.347 -31.025 1.00 76.81 560 PRO A O 1
ATOM 4234 N N . GLU A 1 561 ? 8.586 -2.117 -31.309 1.00 82.50 561 GLU A N 1
ATOM 4235 C CA . GLU A 1 561 ? 7.138 -1.915 -31.347 1.00 82.50 561 GLU A CA 1
ATOM 4236 C C . GLU A 1 561 ? 6.803 -0.751 -32.287 1.00 82.50 561 GLU A C 1
ATOM 4238 O O . GLU A 1 561 ? 7.638 0.126 -32.539 1.00 82.50 561 GLU A O 1
ATOM 4243 N N . THR A 1 562 ? 5.572 -0.713 -32.793 1.00 88.06 562 THR A N 1
ATOM 4244 C CA . THR A 1 562 ? 5.092 0.417 -33.594 1.00 88.06 562 THR A CA 1
ATOM 4245 C C . THR A 1 562 ? 4.774 1.592 -32.676 1.00 88.06 562 THR A C 1
ATOM 4247 O O . THR A 1 562 ? 3.978 1.454 -31.751 1.00 88.06 562 THR A O 1
ATOM 4250 N N . GLY A 1 563 ? 5.354 2.761 -32.942 1.00 87.19 563 GLY A N 1
ATOM 4251 C CA . GLY A 1 563 ? 5.094 3.953 -32.143 1.00 87.19 563 GLY A CA 1
ATOM 4252 C C . GLY A 1 563 ? 5.972 5.143 -32.504 1.00 87.19 563 GLY A C 1
ATOM 4253 O O . GLY A 1 563 ? 6.815 5.077 -33.399 1.00 87.19 563 GLY A O 1
ATOM 4254 N N . THR A 1 564 ? 5.772 6.239 -31.779 1.00 87.88 564 THR A N 1
ATOM 4255 C CA . THR A 1 564 ? 6.576 7.456 -31.900 1.00 87.88 564 THR A CA 1
ATOM 4256 C C . THR A 1 564 ? 7.758 7.398 -30.934 1.00 87.88 564 THR A C 1
ATOM 4258 O O . THR A 1 564 ? 7.577 7.311 -29.720 1.00 87.88 564 THR A O 1
ATOM 4261 N N . TYR A 1 565 ? 8.976 7.489 -31.463 1.00 89.31 565 TYR A N 1
ATOM 4262 C CA . TYR A 1 565 ? 10.223 7.416 -30.705 1.00 89.31 565 TYR A CA 1
ATOM 4263 C C . TYR A 1 565 ? 10.892 8.784 -30.605 1.00 89.31 565 TYR A C 1
ATOM 4265 O O . TYR A 1 565 ? 10.897 9.569 -31.552 1.00 89.31 565 TYR A O 1
ATOM 4273 N N . VAL A 1 566 ? 11.531 9.040 -29.464 1.00 89.31 566 VAL A N 1
ATOM 4274 C CA . VAL A 1 566 ? 12.455 10.161 -29.273 1.00 89.31 566 VAL A CA 1
ATOM 4275 C C . VAL A 1 566 ? 13.821 9.578 -28.944 1.00 89.31 566 VAL A C 1
ATOM 4277 O O . VAL A 1 566 ? 13.969 8.843 -27.972 1.00 89.31 566 VAL A O 1
ATOM 4280 N N . PHE A 1 567 ? 14.817 9.904 -29.763 1.00 91.50 567 PHE A N 1
ATOM 4281 C CA . PHE A 1 567 ? 16.207 9.559 -29.488 1.00 91.50 567 PHE A CA 1
ATOM 4282 C C . PHE A 1 567 ? 16.850 10.679 -28.680 1.00 91.50 567 PHE A C 1
ATOM 4284 O O . PHE A 1 567 ? 16.672 11.851 -29.011 1.00 91.50 567 PHE A O 1
ATOM 4291 N N . SER A 1 568 ? 17.633 10.321 -27.668 1.00 90.38 568 SER A N 1
ATOM 4292 C CA . SER A 1 568 ? 18.316 11.283 -26.805 1.00 90.38 568 SER A CA 1
ATOM 4293 C C . SER A 1 568 ? 19.800 10.961 -26.712 1.00 90.38 568 SER A C 1
ATOM 4295 O O . SER A 1 568 ? 20.195 9.798 -26.727 1.00 90.38 568 SER A O 1
ATOM 4297 N N . THR A 1 569 ? 20.627 11.995 -26.592 1.00 91.25 569 THR A N 1
ATOM 4298 C CA . THR A 1 569 ? 22.079 11.855 -26.406 1.00 91.25 569 THR A CA 1
ATOM 4299 C C . THR A 1 569 ? 22.531 12.639 -25.184 1.00 91.25 569 THR A C 1
ATOM 4301 O O . THR A 1 569 ? 22.197 13.822 -25.077 1.00 91.25 569 THR A O 1
ATOM 4304 N N . LEU A 1 570 ? 23.325 12.021 -24.312 1.00 89.31 570 LEU A N 1
ATOM 4305 C CA . LEU A 1 570 ? 24.081 12.696 -23.257 1.00 89.31 570 LEU A CA 1
ATOM 4306 C C . LEU A 1 570 ? 25.518 12.885 -23.750 1.00 89.31 570 LEU A C 1
ATOM 4308 O O . LEU A 1 570 ? 26.227 11.910 -23.972 1.00 89.31 570 LEU A O 1
ATOM 4312 N N . SER A 1 571 ? 25.938 14.128 -23.982 1.00 86.88 571 SER A N 1
ATOM 4313 C CA . SER A 1 571 ? 27.291 14.415 -24.478 1.00 86.88 571 SER A CA 1
ATOM 4314 C C . SER A 1 571 ? 27.803 15.764 -23.982 1.00 86.88 571 SER A C 1
ATOM 4316 O O . SER A 1 571 ? 27.020 16.698 -23.783 1.00 86.88 571 SER A O 1
ATOM 4318 N N . ALA A 1 572 ? 29.123 15.851 -23.793 1.00 80.94 572 ALA A N 1
ATOM 4319 C CA . ALA A 1 572 ? 29.861 17.102 -23.595 1.00 80.94 572 ALA A CA 1
ATOM 4320 C C . ALA A 1 572 ? 30.374 17.712 -24.923 1.00 80.94 572 ALA A C 1
ATOM 4322 O O . ALA A 1 572 ? 30.783 18.871 -24.978 1.00 80.94 572 ALA A O 1
ATOM 4323 N N . GLY A 1 573 ? 30.364 16.930 -26.003 1.00 78.19 573 GLY A N 1
ATOM 4324 C CA . GLY A 1 573 ? 30.791 17.351 -27.336 1.00 78.19 573 GLY A CA 1
ATOM 4325 C C . GLY A 1 573 ? 29.620 17.698 -28.252 1.00 78.19 573 GLY A C 1
ATOM 4326 O O . GLY A 1 573 ? 28.459 17.377 -27.973 1.00 78.19 573 GLY A O 1
ATOM 4327 N N . GLY A 1 574 ? 29.929 18.342 -29.375 1.00 86.81 574 GLY A N 1
ATOM 4328 C CA . GLY A 1 574 ? 28.952 18.618 -30.421 1.00 86.81 574 GLY A CA 1
ATOM 4329 C C . GLY A 1 574 ? 28.391 17.343 -31.072 1.00 86.81 574 GLY A C 1
ATOM 4330 O O . GLY A 1 574 ? 29.087 16.658 -31.808 1.00 86.81 574 GLY A O 1
ATOM 4331 N N . VAL A 1 575 ? 27.098 17.063 -30.897 1.00 91.94 575 VAL A N 1
ATOM 4332 C CA . VAL A 1 575 ? 26.431 15.846 -31.377 1.00 91.94 575 VAL A CA 1
ATOM 4333 C C . VAL A 1 575 ? 25.380 16.113 -32.460 1.00 91.94 575 VAL A C 1
ATOM 4335 O O . VAL A 1 575 ? 24.597 17.065 -32.407 1.00 91.94 575 VAL A O 1
ATOM 4338 N N . ARG A 1 576 ? 25.328 15.247 -33.474 1.00 95.19 576 ARG A N 1
ATOM 4339 C CA . ARG A 1 576 ? 24.283 15.220 -34.507 1.00 95.19 576 ARG A CA 1
ATOM 4340 C C . ARG A 1 576 ? 23.814 13.790 -34.738 1.00 95.19 576 ARG A C 1
ATOM 4342 O O . ARG A 1 576 ? 24.641 12.908 -34.940 1.00 95.19 576 ARG A O 1
ATOM 4349 N N . LEU A 1 577 ? 22.502 13.582 -34.768 1.00 96.62 577 LEU A N 1
ATOM 4350 C CA . LEU A 1 577 ? 21.887 12.271 -34.977 1.00 96.62 577 LEU A CA 1
ATOM 4351 C C . LEU A 1 577 ? 20.908 12.337 -36.145 1.00 96.62 577 LEU A C 1
ATOM 4353 O O . LEU A 1 577 ? 20.088 13.256 -36.227 1.00 96.62 577 LEU A O 1
ATOM 4357 N N . TRP A 1 578 ? 20.981 11.340 -37.017 1.00 97.38 578 TRP A N 1
ATOM 4358 C CA . TRP A 1 578 ? 20.022 11.092 -38.080 1.00 97.38 578 TRP A CA 1
ATOM 4359 C C . TRP A 1 578 ? 19.397 9.713 -37.907 1.00 97.38 578 TRP A C 1
ATOM 4361 O O . TRP A 1 578 ? 20.109 8.753 -37.613 1.00 97.38 578 TRP A O 1
ATOM 4371 N N . VAL A 1 579 ? 18.091 9.630 -38.149 1.00 96.50 579 VAL A N 1
ATOM 4372 C CA . VAL A 1 579 ? 17.313 8.389 -38.195 1.00 96.50 579 VAL A CA 1
ATOM 4373 C C . VAL A 1 579 ? 16.589 8.361 -39.536 1.00 96.50 579 VAL A C 1
ATOM 4375 O O . VAL A 1 579 ? 15.854 9.288 -39.867 1.00 96.50 579 VAL A O 1
ATOM 4378 N N . ASN A 1 580 ? 16.862 7.341 -40.344 1.00 93.81 580 ASN A N 1
ATOM 4379 C CA . ASN A 1 580 ? 16.372 7.182 -41.712 1.00 93.81 580 ASN A CA 1
ATOM 4380 C C . ASN A 1 580 ? 16.582 8.437 -42.588 1.00 93.81 580 ASN A C 1
ATOM 4382 O O . ASN A 1 580 ? 15.684 8.907 -43.283 1.00 93.81 580 ASN A O 1
ATOM 4386 N N . GLY A 1 581 ? 17.764 9.053 -42.474 1.00 92.25 581 GLY A N 1
ATOM 4387 C CA . GLY A 1 581 ? 18.122 10.288 -43.185 1.00 92.25 581 GLY A CA 1
ATOM 4388 C C . GLY A 1 581 ? 17.530 11.580 -42.604 1.00 92.25 581 GLY A C 1
ATOM 4389 O O . GLY A 1 581 ? 17.996 12.668 -42.949 1.00 92.25 581 GLY A O 1
ATOM 4390 N N . ILE A 1 582 ? 16.576 11.498 -41.673 1.00 93.56 582 ILE A N 1
ATOM 4391 C CA . ILE A 1 582 ? 15.994 12.657 -40.989 1.00 93.56 582 ILE A CA 1
ATOM 4392 C C . ILE A 1 582 ? 16.914 13.059 -39.839 1.00 93.56 582 ILE A C 1
ATOM 4394 O O . ILE A 1 582 ? 17.203 12.258 -38.954 1.00 93.56 582 ILE A O 1
ATOM 4398 N N . ARG A 1 583 ? 17.387 14.311 -39.833 1.00 95.75 583 ARG A N 1
ATOM 4399 C CA . ARG A 1 583 ? 18.220 14.833 -38.740 1.00 95.75 583 ARG A CA 1
ATOM 4400 C C . ARG A 1 583 ? 17.353 15.122 -37.518 1.00 95.75 583 ARG A C 1
ATOM 4402 O O . ARG A 1 583 ? 16.681 16.149 -37.486 1.00 95.75 583 ARG A O 1
ATOM 4409 N N . VAL A 1 584 ? 17.414 14.245 -36.521 1.00 95.94 584 VAL A N 1
ATOM 4410 C CA . VAL A 1 584 ? 16.633 14.360 -35.282 1.00 95.94 584 VAL A CA 1
ATOM 4411 C C . VAL A 1 584 ? 17.346 15.192 -34.219 1.00 95.94 584 VAL A C 1
ATOM 4413 O O . VAL A 1 584 ? 16.675 15.914 -33.495 1.00 95.94 584 VAL A O 1
ATOM 4416 N N . ILE A 1 585 ? 18.686 15.174 -34.158 1.00 95.31 585 ILE A N 1
ATOM 4417 C CA . ILE A 1 585 ? 19.484 16.011 -33.239 1.00 95.31 585 ILE A CA 1
ATOM 4418 C C . ILE A 1 585 ? 20.494 16.839 -34.034 1.00 95.31 585 ILE A C 1
ATOM 4420 O O . ILE A 1 585 ? 21.171 16.322 -34.928 1.00 95.31 585 ILE A O 1
ATOM 4424 N N . ASN A 1 586 ? 20.623 18.127 -33.697 1.00 94.06 586 ASN A N 1
ATOM 4425 C CA . ASN A 1 586 ? 21.594 19.027 -34.315 1.00 94.06 586 ASN A CA 1
ATOM 4426 C C . ASN A 1 586 ? 22.226 20.006 -33.316 1.00 94.06 586 ASN A C 1
ATOM 4428 O O . ASN A 1 586 ? 21.810 21.159 -33.225 1.00 94.06 586 ASN A O 1
ATOM 4432 N N . GLU A 1 587 ? 23.264 19.561 -32.614 1.00 89.56 587 GLU A N 1
ATOM 4433 C CA . GLU A 1 587 ? 23.947 20.331 -31.574 1.00 89.56 587 GLU A CA 1
ATOM 4434 C C . GLU A 1 587 ? 25.451 20.410 -31.838 1.00 89.56 587 GLU A C 1
ATOM 4436 O O . GLU A 1 587 ? 26.215 19.631 -31.295 1.00 89.56 587 GLU A O 1
ATOM 4441 N N . PRO A 1 588 ? 25.928 21.345 -32.669 1.00 83.88 588 PRO A N 1
ATOM 4442 C CA . PRO A 1 588 ? 27.310 21.338 -33.152 1.00 83.88 588 PRO A CA 1
ATOM 4443 C C . PRO A 1 588 ? 28.344 21.926 -32.174 1.00 83.88 588 PRO A C 1
ATOM 4445 O O . PRO A 1 588 ? 29.488 22.112 -32.573 1.00 83.88 588 PRO A O 1
ATOM 4448 N N . ARG A 1 589 ? 27.950 22.307 -30.952 1.00 83.50 589 ARG A N 1
ATOM 4449 C CA . ARG A 1 589 ? 28.806 23.042 -30.007 1.00 83.50 589 ARG A CA 1
ATOM 4450 C C . ARG A 1 589 ? 29.175 22.183 -28.808 1.00 83.50 589 ARG A C 1
ATOM 4452 O O . ARG A 1 589 ? 28.280 21.610 -28.189 1.00 83.50 589 ARG A O 1
ATOM 4459 N N . ASP A 1 590 ? 30.448 22.232 -28.439 1.00 79.88 590 ASP A N 1
ATOM 4460 C CA . ASP A 1 590 ? 30.946 21.664 -27.189 1.00 79.88 590 ASP A CA 1
ATOM 4461 C C . ASP A 1 590 ? 30.434 22.468 -25.991 1.00 79.88 590 ASP A C 1
ATOM 4463 O O . ASP A 1 590 ? 30.289 23.697 -26.048 1.00 79.88 590 ASP A O 1
ATOM 4467 N N . ARG A 1 591 ? 30.102 21.760 -24.913 1.00 79.56 591 ARG A N 1
ATOM 4468 C CA . ARG A 1 591 ? 29.490 22.317 -23.700 1.00 79.56 591 ARG A CA 1
ATOM 4469 C C . ARG A 1 591 ? 29.552 21.304 -22.555 1.00 79.56 591 ARG A C 1
ATOM 4471 O O . ARG A 1 591 ? 29.798 20.132 -22.797 1.00 79.56 591 ARG A O 1
ATOM 4478 N N . PRO A 1 592 ? 29.288 21.700 -21.302 1.00 83.06 592 PRO A N 1
ATOM 4479 C CA . PRO A 1 592 ? 29.133 20.726 -20.225 1.00 83.06 592 PRO A CA 1
ATOM 4480 C C . PRO A 1 592 ? 28.115 19.622 -20.584 1.00 83.06 592 PRO A C 1
ATOM 4482 O O . PRO A 1 592 ? 27.152 19.926 -21.302 1.00 83.06 592 PRO A O 1
ATOM 4485 N N . PRO A 1 593 ? 28.306 18.377 -20.095 1.00 85.25 593 PRO A N 1
ATOM 4486 C CA . PRO A 1 593 ? 27.411 17.262 -20.378 1.00 85.25 593 PRO A CA 1
ATOM 4487 C C . PRO A 1 593 ? 25.952 17.639 -20.147 1.00 85.25 593 PRO A C 1
ATOM 4489 O O . PRO A 1 593 ? 25.586 18.118 -19.073 1.00 85.25 593 PRO A O 1
ATOM 4492 N N . ARG A 1 594 ? 25.113 17.422 -21.159 1.00 85.25 594 ARG A N 1
ATOM 4493 C CA . ARG A 1 594 ? 23.663 17.548 -21.023 1.00 85.25 594 ARG A CA 1
ATOM 4494 C C . ARG A 1 594 ? 22.955 16.581 -21.942 1.00 85.25 594 ARG A C 1
ATOM 4496 O O . ARG A 1 594 ? 23.450 16.266 -23.027 1.00 85.25 594 ARG A O 1
ATOM 4503 N N . TRP A 1 595 ? 21.755 16.195 -21.548 1.00 89.56 595 TRP A N 1
ATOM 4504 C CA . TRP A 1 595 ? 20.864 15.515 -22.461 1.00 89.56 595 TRP A CA 1
ATOM 4505 C C . TRP A 1 595 ? 20.386 16.447 -23.571 1.00 89.56 595 TRP A C 1
ATOM 4507 O O . TRP A 1 595 ? 20.094 17.624 -23.358 1.00 89.56 595 TRP A O 1
ATOM 4517 N N . THR A 1 596 ? 20.295 15.897 -24.774 1.00 88.44 596 THR A N 1
ATOM 4518 C CA . THR A 1 596 ? 19.655 16.529 -25.922 1.00 88.44 596 THR A CA 1
ATOM 4519 C C . THR A 1 596 ? 18.653 15.545 -26.498 1.00 88.44 596 THR A C 1
ATOM 4521 O O . THR A 1 596 ? 19.051 14.481 -26.965 1.00 88.44 596 THR A O 1
ATOM 4524 N N . ASP A 1 597 ? 17.373 15.905 -26.461 1.00 89.19 597 ASP A N 1
ATOM 4525 C CA . ASP A 1 597 ? 16.309 15.132 -27.098 1.00 89.19 597 ASP A CA 1
ATOM 4526 C C . ASP A 1 597 ? 16.187 15.525 -28.570 1.00 89.19 597 ASP A C 1
ATOM 4528 O O . ASP A 1 597 ? 16.269 16.705 -28.924 1.00 89.19 597 ASP A O 1
ATOM 4532 N N . GLY A 1 598 ? 15.998 14.529 -29.426 1.00 89.06 598 GLY A N 1
ATOM 4533 C CA . GLY A 1 598 ? 15.740 14.728 -30.840 1.00 89.06 598 GLY A CA 1
ATOM 4534 C C . GLY A 1 598 ? 14.276 15.010 -31.161 1.00 89.06 598 GLY A C 1
ATOM 4535 O O . GLY A 1 598 ? 13.384 14.862 -30.325 1.00 89.06 598 GLY A O 1
ATOM 4536 N N . ALA A 1 599 ? 14.025 15.388 -32.413 1.00 89.56 599 ALA A N 1
ATOM 4537 C CA . ALA A 1 599 ? 12.672 15.427 -32.955 1.00 89.56 599 ALA A CA 1
ATOM 4538 C C . ALA A 1 599 ? 12.035 14.016 -32.930 1.00 89.56 599 ALA A C 1
ATOM 4540 O O . ALA A 1 599 ? 12.749 13.046 -33.210 1.00 89.56 599 ALA A O 1
ATOM 4541 N N . PRO A 1 600 ? 10.728 13.886 -32.624 1.00 89.81 600 PRO A N 1
ATOM 4542 C CA . PRO A 1 600 ? 10.034 12.601 -32.665 1.00 89.81 600 PRO A CA 1
ATOM 4543 C C . PRO A 1 600 ? 10.057 11.966 -34.063 1.00 89.81 600 PRO A C 1
ATOM 4545 O O . PRO A 1 600 ? 9.977 12.677 -35.067 1.00 89.81 600 PRO A O 1
ATOM 4548 N N . VAL A 1 601 ? 10.140 10.636 -34.125 1.00 92.88 601 VAL A N 1
ATOM 4549 C CA . VAL A 1 601 ? 10.086 9.849 -35.368 1.00 92.88 601 VAL A CA 1
ATOM 4550 C C . VAL A 1 601 ? 9.180 8.641 -35.173 1.00 92.88 601 VAL A C 1
ATOM 4552 O O . VAL A 1 601 ? 9.356 7.888 -34.217 1.00 92.88 601 VAL A O 1
ATOM 4555 N N . ASP A 1 602 ? 8.243 8.431 -36.092 1.00 92.69 602 ASP A N 1
ATOM 4556 C CA . ASP A 1 602 ? 7.380 7.251 -36.089 1.00 92.69 602 ASP A CA 1
ATOM 4557 C C . ASP A 1 602 ? 8.110 6.054 -36.696 1.00 92.69 602 ASP A C 1
ATOM 4559 O O . ASP A 1 602 ? 8.597 6.116 -37.828 1.00 92.69 602 ASP A O 1
ATOM 4563 N N . LEU A 1 603 ? 8.181 4.965 -35.935 1.00 93.31 603 LEU A N 1
ATOM 4564 C CA . LEU A 1 603 ? 8.793 3.707 -36.345 1.00 93.31 603 LEU A CA 1
ATOM 4565 C C . LEU A 1 603 ? 7.754 2.583 -36.278 1.00 93.31 603 LEU A C 1
ATOM 4567 O O . LEU A 1 603 ? 6.850 2.598 -35.445 1.00 93.31 603 LEU A O 1
ATOM 4571 N N . VAL A 1 604 ? 7.895 1.599 -37.160 1.00 91.06 604 VAL A N 1
ATOM 4572 C CA . VAL A 1 604 ? 7.006 0.440 -37.277 1.00 91.06 604 VAL A CA 1
ATOM 4573 C C . VAL A 1 604 ? 7.722 -0.796 -36.755 1.00 91.06 604 VAL A C 1
ATOM 4575 O O . VAL A 1 604 ? 8.881 -1.030 -37.097 1.00 91.06 604 VAL A O 1
ATOM 4578 N N . GLU A 1 605 ? 7.020 -1.595 -35.954 1.00 84.19 605 GLU A N 1
ATOM 4579 C CA . GLU A 1 605 ? 7.529 -2.842 -35.382 1.00 84.19 605 GLU A CA 1
ATOM 4580 C C . GLU A 1 605 ? 8.201 -3.736 -36.433 1.00 84.19 605 GLU A C 1
ATOM 4582 O O . GLU A 1 605 ? 7.717 -3.894 -37.557 1.00 84.19 605 GLU A O 1
ATOM 4587 N N . GLY A 1 606 ? 9.346 -4.312 -36.065 1.00 78.94 606 GLY A N 1
ATOM 4588 C CA . GLY A 1 606 ? 10.089 -5.247 -36.905 1.00 78.94 606 GLY A CA 1
ATOM 4589 C C . GLY A 1 606 ? 10.866 -4.593 -38.053 1.00 78.94 606 GLY A C 1
ATOM 4590 O O . GLY A 1 606 ? 11.677 -5.266 -38.695 1.00 78.94 606 GLY A O 1
ATOM 4591 N N . GLN A 1 607 ? 10.689 -3.290 -38.304 1.00 86.94 607 GLN A N 1
ATOM 4592 C CA . GLN A 1 607 ? 11.446 -2.565 -39.324 1.00 86.94 607 GLN A CA 1
ATOM 4593 C C . GLN A 1 607 ? 12.791 -2.055 -38.801 1.00 86.94 607 GLN A C 1
ATOM 4595 O O . GLN A 1 607 ? 12.959 -1.704 -37.630 1.00 86.94 607 GLN A O 1
ATOM 4600 N N . ARG A 1 608 ? 13.765 -1.999 -39.715 1.00 88.19 608 ARG A N 1
ATOM 4601 C CA . ARG A 1 608 ? 15.095 -1.437 -39.472 1.00 88.19 608 ARG A CA 1
ATOM 4602 C C . ARG A 1 608 ? 15.196 -0.049 -40.067 1.00 88.19 608 ARG A C 1
ATOM 4604 O O . ARG A 1 608 ? 14.798 0.164 -41.208 1.00 88.19 608 ARG A O 1
ATOM 4611 N N . TYR A 1 609 ? 15.804 0.852 -39.311 1.00 92.62 609 TYR A N 1
ATOM 4612 C CA . TYR A 1 609 ? 16.006 2.235 -39.711 1.00 92.62 609 TYR A CA 1
ATOM 4613 C C . TYR A 1 609 ? 17.481 2.583 -39.630 1.00 92.62 609 TYR A C 1
ATOM 4615 O O . TYR A 1 609 ? 18.130 2.299 -38.623 1.00 92.62 609 TYR A O 1
ATOM 4623 N N . ASP A 1 610 ? 18.003 3.206 -40.684 1.00 95.75 610 ASP A N 1
ATOM 4624 C CA . ASP A 1 610 ? 19.389 3.662 -40.715 1.00 95.75 610 ASP A CA 1
ATOM 4625 C C . ASP A 1 610 ? 19.622 4.715 -39.633 1.00 95.75 610 ASP A C 1
ATOM 4627 O O . ASP A 1 610 ? 18.853 5.664 -39.493 1.00 95.75 610 ASP A O 1
ATOM 4631 N N . VAL A 1 611 ? 20.705 4.570 -38.879 1.00 96.62 611 VAL A N 1
ATOM 4632 C CA . VAL A 1 611 ? 21.119 5.527 -37.859 1.00 96.62 611 VAL A CA 1
ATOM 4633 C C . VAL A 1 611 ? 22.528 5.993 -38.145 1.00 96.62 611 VAL A C 1
ATOM 4635 O O . VAL A 1 611 ? 23.435 5.197 -38.392 1.00 96.62 611 VAL A O 1
ATOM 4638 N N . LYS A 1 612 ? 22.702 7.310 -38.072 1.00 97.12 612 LYS A N 1
ATOM 4639 C CA . LYS A 1 612 ? 23.998 7.970 -38.148 1.00 97.12 612 LYS A CA 1
ATOM 4640 C C . LYS A 1 612 ? 24.144 8.916 -36.969 1.00 97.12 612 LYS A C 1
ATOM 4642 O O . LYS A 1 612 ? 23.355 9.843 -36.838 1.00 97.12 612 LYS A O 1
ATOM 4647 N N . LEU A 1 613 ? 25.168 8.721 -36.152 1.00 95.69 613 LEU A N 1
ATOM 4648 C CA . LEU A 1 613 ? 25.507 9.579 -35.020 1.00 95.69 613 LEU A CA 1
ATOM 4649 C C . LEU A 1 613 ? 26.907 10.148 -35.241 1.00 95.69 613 LEU A C 1
ATOM 4651 O O . LEU A 1 613 ? 27.852 9.396 -35.447 1.00 95.69 613 LEU A O 1
ATOM 4655 N N . ALA A 1 614 ? 27.037 11.468 -35.221 1.00 92.25 614 ALA A N 1
ATOM 4656 C CA . ALA A 1 614 ? 28.314 12.161 -35.311 1.00 92.25 614 ALA A CA 1
ATOM 4657 C C . ALA A 1 614 ? 28.557 12.938 -34.018 1.00 92.25 614 ALA A C 1
ATOM 4659 O O . ALA A 1 614 ? 27.696 13.733 -33.636 1.00 92.25 614 ALA A O 1
ATOM 4660 N N . CYS A 1 615 ? 29.708 12.712 -33.391 1.00 86.69 615 CYS A N 1
ATOM 4661 C CA . CYS A 1 615 ? 30.163 13.380 -32.177 1.00 86.69 615 CYS A CA 1
ATOM 4662 C C . CYS A 1 615 ? 31.542 14.010 -32.387 1.00 86.69 615 CYS A C 1
ATOM 4664 O O . CYS A 1 615 ? 32.323 13.478 -33.219 1.00 86.69 615 CYS A O 1
#